Protein AF-B4QIN8-F1 (afdb_monomer_lite)

Sequence (475 aa):
MEDFASIKPHSSVVKLASCLEKIYAKVVESREKQLPEHQIKEIEFLKAQCKHDHMQLSLMSCQTLVRLVDEGVLEANGVQNSLLSMLANAGPMHFAIITESILGMQLLSLKRRTSSLKGQESYQCAYGLKTQQHPLISLLQHSSANMHDVANKIIGICQHHDKGIRDYSIEYLRPVFLYVLCNPQTLHDVKPIWTCLLNLSGKQPEARALMQELLAWSKFNNANTCLCTSILVIEAIDHFLQREDHAQSIDLGIYQACLIKQLANYGIDPRPSLQCLLRVLHATREHTKDHYHVLLVLLAEVLHVLSPFYLADLLRIIVFVVVQERCGHEYILNMCLDGIIQWMSQTAFIPAEGLALAHQIVEKVLDTERSDQGAEVISTKQLKPAHMRNYHPDIAIAFDLATLVESFDASDNQDVFAFACTLCRAIYEFLFNLYKHTIMPASYADVFREAIICSRNKPYFDSKGVWTKYVGLRK

Foldseek 3Di:
DVLCVPDDLPDDLVSLVVVLVVLLVQLQVCVVVVDDPVVRVSLVVLLVQLQDPNLSSVLVSLVSVLVCVLVVSDDLVVSLVSLLVVCQPDDLSSLLSSVVSNLSSVLSVQVVVLVPDDDPDADAAPAALPVNHDVLNVSCPDPSDDVVSSLVSLLCQCVPPDPSSNLNSLNNCLRVCLNQLQDLVNLVSCVSVLVSLLVCVVVHVSSVVSLLVSLLSQDLPAQSSLVSSLVSLLVSLVSCLVVVVLLSNLLSLLVLLLSLQSCLVNVHDSVSSLVSNVVSCVSNVVPCLLVLQLSLQSLLSNLQRHALVCLLSSLVNVCCSCPVVVDDDLVSLVSNLVSLVVVLVVVVSHDPNSNVSSVSSVVSSVCVVPDPDDDDHRANPVPDPRPSLVRDVSSVVSSVVRNLSVVCVVDPDVDVLVSVLVVVVVVLVVLVVVLPDPPDDPVVNVVSLVVSVVCCPPPNNVPPPPVVVSPVSPD

Organism: Drosophila simulans (NCBI:txid7240)

Radius of gyration: 30.43 Å; chains: 1; bounding box: 69×42×96 Å

Secondary structure (DSSP, 8-state):
-GGGGG--TT--HHHHHHHHHHHHHHHHHHHHTT--GGG-HHHHHHHHHTT-SSHHHHHHHHHHHHHHHHTTSS-HHHHHHHHHHHHTT--HHHHHHHHHHHHHHHHHHHHHHHHH--TTPPP----BSSTTB-HHHHHHTSTT--HHHHHHHHHHHHT-SSHHHHHSHHHHHHHHHHHHHS-TTTGGG-HHHHHHHHHHHTT-HHHHHHHHHHHHH---SSHHHHHHHHHHHHHHHHHHHHTT-HHHHHHHHHHHHHHHHHHHHTT---HHHHHHHHHHHHHTTTTSGGGHHHHHHHHHHHHTTS-HHHHHHHHHHHHIIIIIS----HHHHHHHHHHHHHHHT-TTTS-HHHHHHHHHHHHHHHHGGG--SS-----GGG-PPPGGGGT-HHHHHHHHHHHHHHHHHTSS---HHHHHHHHHHHHHHHHHHHHT-TTS-HHHHHHHHHHHHHGGGSGGGGSTTHHHHHGGGG-

pLDDT: mean 79.92, std 14.01, range [37.5, 96.56]

Structure (mmCIF, N/CA/C/O backbone):
data_AF-B4QIN8-F1
#
_entry.id   AF-B4QIN8-F1
#
loop_
_atom_site.group_PDB
_atom_site.id
_atom_site.type_symbol
_atom_site.label_atom_id
_atom_site.label_alt_id
_atom_site.label_comp_id
_atom_site.label_asym_id
_atom_site.label_entity_id
_atom_site.label_seq_id
_atom_site.pdbx_PDB_ins_code
_atom_site.Cartn_x
_atom_site.Cartn_y
_atom_site.Cartn_z
_atom_site.occupancy
_atom_site.B_iso_or_equiv
_atom_site.auth_seq_id
_atom_site.auth_comp_id
_atom_site.auth_asym_id
_atom_site.auth_atom_id
_atom_site.pdbx_PDB_model_num
ATOM 1 N N . MET A 1 1 ? -19.610 3.388 47.289 1.00 59.56 1 MET A N 1
ATOM 2 C CA . MET A 1 1 ? -18.789 4.558 46.915 1.00 59.56 1 MET A CA 1
ATOM 3 C C . MET A 1 1 ? -17.782 4.899 48.010 1.00 59.56 1 MET A C 1
ATOM 5 O O . MET A 1 1 ? -16.645 5.170 47.668 1.00 59.56 1 MET A O 1
ATOM 9 N N . GLU A 1 2 ? -18.133 4.783 49.296 1.00 60.25 2 GLU A N 1
ATOM 10 C CA . GLU A 1 2 ? -17.208 5.004 50.430 1.00 60.25 2 GLU A CA 1
ATOM 11 C C . GLU A 1 2 ? -15.949 4.113 50.415 1.00 60.25 2 GLU A C 1
ATOM 13 O O . GLU A 1 2 ? -14.866 4.589 50.742 1.00 60.25 2 GLU A O 1
ATOM 18 N N . ASP A 1 3 ? -16.041 2.871 49.922 1.00 62.72 3 ASP A N 1
ATOM 19 C CA . ASP A 1 3 ? -14.884 1.966 49.775 1.00 62.72 3 ASP A CA 1
ATOM 20 C C . ASP A 1 3 ? -13.738 2.562 48.921 1.00 62.72 3 ASP A C 1
ATOM 22 O O . ASP A 1 3 ? -12.561 2.270 49.167 1.00 62.72 3 ASP A O 1
ATOM 26 N N . PHE A 1 4 ? -14.058 3.448 47.965 1.00 66.81 4 PHE A N 1
ATOM 27 C CA . PHE A 1 4 ? -13.081 4.099 47.081 1.00 66.81 4 PHE A CA 1
ATOM 28 C C . PHE A 1 4 ? -12.320 5.243 47.766 1.00 66.81 4 PHE A C 1
ATOM 30 O O . PHE A 1 4 ? -11.204 5.550 47.356 1.00 66.81 4 PHE A O 1
ATOM 37 N N . ALA A 1 5 ? -12.841 5.806 48.864 1.00 62.62 5 ALA A N 1
ATOM 38 C CA . ALA A 1 5 ? -12.122 6.803 49.667 1.00 62.62 5 ALA A CA 1
ATOM 39 C C . ALA A 1 5 ? -10.866 6.215 50.346 1.00 62.62 5 ALA A C 1
ATOM 41 O O . ALA A 1 5 ? -9.977 6.945 50.776 1.00 62.62 5 ALA A O 1
ATOM 42 N N . SER A 1 6 ? -10.771 4.882 50.420 1.00 63.69 6 SER A N 1
ATOM 43 C CA . SER A 1 6 ? -9.627 4.157 50.980 1.00 63.69 6 SER A CA 1
ATOM 44 C C . SER A 1 6 ? -8.542 3.794 49.952 1.00 63.69 6 SER A C 1
ATOM 46 O O . SER A 1 6 ? -7.591 3.077 50.294 1.00 63.69 6 SER A O 1
ATOM 48 N N . ILE A 1 7 ? -8.689 4.226 48.693 1.00 70.62 7 ILE A N 1
ATOM 49 C CA . ILE A 1 7 ? -7.741 3.930 47.615 1.00 70.62 7 ILE A CA 1
ATOM 50 C C . ILE A 1 7 ? -6.556 4.888 47.712 1.00 70.62 7 ILE A C 1
ATOM 52 O O . ILE A 1 7 ? -6.660 6.089 47.491 1.00 70.62 7 ILE A O 1
ATOM 56 N N . LYS A 1 8 ? -5.401 4.321 48.048 1.00 73.25 8 LYS A N 1
ATOM 57 C CA . LYS A 1 8 ? -4.093 4.983 48.025 1.00 73.25 8 LYS A CA 1
ATOM 58 C C . LYS A 1 8 ? -3.342 4.648 46.726 1.00 73.25 8 LYS A C 1
ATOM 60 O O . LYS A 1 8 ? -3.666 3.628 46.112 1.00 73.25 8 LYS A O 1
ATOM 65 N N . PRO A 1 9 ? -2.292 5.406 46.353 1.00 65.31 9 PRO A N 1
ATOM 66 C CA . PRO A 1 9 ? -1.466 5.141 45.165 1.00 65.31 9 PRO A CA 1
ATOM 67 C C . PRO A 1 9 ? -0.851 3.730 45.089 1.00 65.31 9 PRO A C 1
ATOM 69 O O . PRO A 1 9 ? -0.500 3.272 44.010 1.00 65.31 9 PRO A O 1
ATOM 72 N N . HIS A 1 10 ? -0.725 3.037 46.226 1.00 72.31 10 HIS A N 1
ATOM 73 C CA . HIS A 1 10 ? -0.186 1.672 46.330 1.00 72.31 10 HIS A CA 1
ATOM 74 C C . HIS A 1 10 ? -1.258 0.619 46.643 1.00 72.31 10 HIS A C 1
ATOM 76 O O . HIS A 1 10 ? -0.962 -0.429 47.217 1.00 72.31 10 HIS A O 1
ATOM 82 N N . SER A 1 11 ? -2.526 0.903 46.344 1.00 81.44 11 SER A N 1
ATOM 83 C CA . SER A 1 11 ? -3.593 -0.077 46.560 1.00 81.44 11 SER A CA 1
ATOM 84 C C . SER A 1 11 ? -3.388 -1.285 45.651 1.00 81.44 11 SER A C 1
ATOM 86 O O . SER A 1 11 ? -3.082 -1.138 44.470 1.00 81.44 11 SER A O 1
ATOM 88 N N . SER A 1 12 ? -3.561 -2.492 46.192 1.00 86.25 12 SER A N 1
ATOM 89 C CA . SER A 1 12 ? -3.401 -3.711 45.400 1.00 86.25 12 SER A CA 1
ATOM 90 C C . SER A 1 12 ? -4.494 -3.832 44.334 1.00 86.25 12 SER A C 1
ATOM 92 O O . SER A 1 12 ? -5.651 -3.475 44.566 1.00 86.25 12 SER A O 1
ATOM 94 N N . VAL A 1 13 ? -4.140 -4.411 43.182 1.00 86.56 13 VAL A N 1
ATOM 95 C CA . VAL A 1 13 ? -5.073 -4.690 42.072 1.00 86.56 13 VAL A CA 1
ATOM 96 C C . VAL A 1 13 ? -6.275 -5.517 42.545 1.00 86.56 13 VAL A C 1
ATOM 98 O O . VAL A 1 13 ? -7.403 -5.251 42.149 1.00 86.56 13 VAL A O 1
ATOM 101 N N . VAL A 1 14 ? -6.064 -6.455 43.474 1.00 87.12 14 VAL A N 1
ATOM 102 C CA . VAL A 1 14 ? -7.129 -7.293 44.053 1.00 87.12 14 VAL A CA 1
ATOM 103 C C . VAL A 1 14 ? -8.146 -6.465 44.847 1.00 87.12 14 VAL A C 1
ATOM 105 O O . VAL A 1 14 ? -9.348 -6.708 44.756 1.00 87.12 14 VAL A O 1
ATOM 108 N N . LYS A 1 15 ? -7.691 -5.457 45.606 1.00 86.06 15 LYS A N 1
ATOM 109 C CA . LYS A 1 15 ? -8.590 -4.560 46.348 1.00 86.06 15 LYS A CA 1
ATOM 110 C C . LYS A 1 15 ? -9.395 -3.671 45.396 1.00 86.06 15 LYS A C 1
ATOM 112 O O . LYS A 1 15 ? -10.572 -3.427 45.639 1.00 86.06 15 LYS A O 1
ATOM 117 N N . LEU A 1 16 ? -8.774 -3.204 44.311 1.00 87.44 16 LEU A N 1
ATOM 118 C CA . LEU A 1 16 ? -9.465 -2.440 43.270 1.00 87.44 16 LEU A CA 1
ATOM 119 C C . LEU A 1 16 ? -10.521 -3.302 42.562 1.00 87.44 16 LEU A C 1
ATOM 121 O O . LEU A 1 16 ? -11.655 -2.854 42.405 1.00 87.44 16 LEU A O 1
ATOM 125 N N . ALA A 1 17 ? -10.180 -4.553 42.227 1.00 88.06 17 ALA A N 1
ATOM 126 C CA . ALA A 1 17 ? -11.092 -5.518 41.613 1.00 88.06 17 ALA A CA 1
ATOM 127 C C . ALA A 1 17 ? -12.337 -5.746 42.471 1.00 88.06 17 ALA A C 1
ATOM 129 O O . ALA A 1 17 ? -13.449 -5.632 41.975 1.00 88.06 17 ALA A O 1
ATOM 130 N N . SER A 1 18 ? -12.167 -6.009 43.771 1.00 87.50 18 SER A N 1
ATOM 131 C CA . SER A 1 18 ? -13.304 -6.279 44.658 1.00 87.50 18 SER A CA 1
ATOM 132 C C . SER A 1 18 ? -14.223 -5.068 44.826 1.00 87.50 18 SER A C 1
ATOM 134 O O . SER A 1 18 ? -15.440 -5.226 44.918 1.00 87.50 18 SER A O 1
ATOM 136 N N . CYS A 1 19 ? -13.670 -3.852 44.826 1.00 87.19 19 CYS A N 1
ATOM 137 C CA . CYS A 1 19 ? -14.466 -2.627 44.861 1.00 87.19 19 CYS A CA 1
ATOM 138 C C . CYS A 1 19 ? -15.255 -2.431 43.560 1.00 87.19 19 CYS A C 1
ATOM 140 O O . CYS A 1 19 ? -16.431 -2.069 43.611 1.00 87.19 19 CYS A O 1
ATOM 142 N N . LEU A 1 20 ? -14.629 -2.688 42.408 1.00 89.12 20 LEU A N 1
ATOM 143 C CA . LEU A 1 20 ? -15.276 -2.597 41.099 1.00 89.12 20 LEU A CA 1
ATOM 144 C C . LEU A 1 20 ? -16.322 -3.698 40.887 1.00 89.12 20 LEU A C 1
ATOM 146 O O . LEU A 1 20 ? -17.377 -3.401 40.343 1.00 89.12 20 LEU A O 1
ATOM 150 N N . GLU A 1 21 ? -16.112 -4.910 41.400 1.00 89.56 21 GLU A N 1
ATOM 151 C CA . GLU A 1 21 ? -17.088 -6.006 41.308 1.00 89.56 21 GLU A CA 1
ATOM 152 C C . GLU A 1 21 ? -18.386 -5.678 42.067 1.00 89.56 21 GLU A C 1
ATOM 154 O O . GLU A 1 21 ? -19.485 -5.981 41.606 1.00 89.56 21 GLU A O 1
ATOM 159 N N . LYS A 1 22 ? -18.299 -4.965 43.201 1.00 89.75 22 LYS A N 1
ATOM 160 C CA . LYS A 1 22 ? -19.497 -4.460 43.900 1.00 89.75 22 LYS A CA 1
ATOM 161 C C . LYS A 1 22 ? -20.264 -3.434 43.064 1.00 89.75 22 LYS A C 1
ATOM 163 O O . LYS A 1 22 ? -21.489 -3.391 43.128 1.00 89.75 22 LYS A O 1
ATOM 168 N N . ILE A 1 23 ? -19.554 -2.572 42.332 1.00 89.69 23 ILE A N 1
ATOM 169 C CA . ILE A 1 23 ? -20.175 -1.596 41.424 1.00 89.69 23 ILE A CA 1
ATOM 170 C C . ILE A 1 23 ? -20.807 -2.330 40.239 1.00 89.69 23 ILE A C 1
ATOM 172 O O . ILE A 1 23 ? -21.960 -2.067 39.917 1.00 89.69 23 ILE A O 1
ATOM 176 N N . TYR A 1 24 ? -20.089 -3.294 39.663 1.00 90.44 24 TYR A N 1
ATOM 177 C CA . TYR A 1 24 ? -20.558 -4.162 38.591 1.00 90.44 24 TYR A CA 1
ATOM 178 C C . TYR A 1 24 ? -21.893 -4.830 38.944 1.00 90.44 24 TYR A C 1
ATOM 180 O O . TYR A 1 24 ? -22.891 -4.613 38.260 1.00 90.44 24 TYR A O 1
ATOM 188 N N . ALA A 1 25 ? -21.942 -5.549 40.071 1.00 90.31 25 ALA A N 1
ATOM 189 C CA . ALA A 1 25 ? -23.141 -6.251 40.526 1.00 90.31 25 ALA A CA 1
ATOM 190 C C . ALA A 1 25 ? -24.345 -5.311 40.712 1.00 90.31 25 ALA A C 1
ATOM 192 O O . ALA A 1 25 ? -25.461 -5.649 40.328 1.00 90.31 25 ALA A O 1
ATOM 193 N N . LYS A 1 26 ? -24.120 -4.099 41.237 1.00 89.88 26 LYS A N 1
ATOM 194 C CA . LYS A 1 26 ? -25.181 -3.092 41.395 1.00 89.88 26 LYS A CA 1
ATOM 195 C C . LYS A 1 26 ? -25.724 -2.571 40.069 1.00 89.88 26 LYS A C 1
ATOM 197 O O . LYS A 1 26 ? -26.922 -2.304 39.972 1.00 89.88 26 LYS A O 1
ATOM 202 N N . VAL A 1 27 ? -24.864 -2.399 39.063 1.00 88.25 27 VAL A N 1
ATOM 203 C CA . VAL A 1 27 ? -25.300 -1.985 37.721 1.00 88.25 27 VAL A CA 1
ATOM 204 C C . VAL A 1 27 ? -26.165 -3.078 37.097 1.00 88.25 27 VAL A C 1
ATOM 206 O O . VAL A 1 27 ? -27.243 -2.767 36.595 1.00 88.25 27 VAL A O 1
ATOM 209 N N . VAL A 1 28 ? -25.738 -4.342 37.191 1.00 88.81 28 VAL A N 1
ATOM 210 C CA . VAL A 1 28 ? -26.511 -5.497 36.706 1.00 88.81 28 VAL A CA 1
ATOM 211 C C . VAL A 1 28 ? -27.877 -5.565 37.392 1.00 88.81 28 VAL A C 1
ATOM 213 O O . VAL A 1 28 ? -28.897 -5.524 36.710 1.00 88.81 28 VAL A O 1
ATOM 216 N N . GLU A 1 29 ? -27.918 -5.535 38.728 1.00 89.69 29 GLU A N 1
ATOM 217 C CA . GLU A 1 29 ? -29.167 -5.577 39.506 1.00 89.69 29 GLU A CA 1
ATOM 218 C C . GLU A 1 29 ? -30.117 -4.418 39.144 1.00 89.69 29 GLU A C 1
ATOM 220 O O . GLU A 1 29 ? -31.335 -4.580 39.050 1.00 89.69 29 GLU A O 1
ATOM 225 N N . SER A 1 30 ? -29.570 -3.222 38.913 1.00 87.25 30 SER A N 1
ATOM 226 C CA . SER A 1 30 ? -30.364 -2.050 38.527 1.00 87.25 30 SER A CA 1
ATOM 227 C C . SER A 1 30 ? -30.959 -2.188 37.123 1.00 87.25 30 SER A C 1
ATOM 229 O O . SER A 1 30 ? -32.083 -1.744 36.879 1.00 87.25 30 SER A O 1
ATOM 231 N N . ARG A 1 31 ? -30.232 -2.823 36.197 1.00 85.75 31 ARG A N 1
ATOM 232 C CA . ARG A 1 31 ? -30.699 -3.073 34.826 1.00 85.75 31 ARG A CA 1
ATOM 233 C C . ARG A 1 31 ? -31.695 -4.225 34.749 1.00 85.75 31 ARG A C 1
ATOM 235 O O . ARG A 1 31 ? -32.651 -4.116 33.987 1.00 85.75 31 ARG A O 1
ATOM 242 N N . GLU A 1 32 ? -31.560 -5.250 35.588 1.00 86.19 32 GLU A N 1
ATOM 243 C CA . GLU A 1 32 ? -32.591 -6.285 35.767 1.00 86.19 32 GLU A CA 1
ATOM 244 C C . GLU A 1 32 ? -33.919 -5.684 36.251 1.00 86.19 32 GLU A C 1
ATOM 246 O O . GLU A 1 32 ? -34.991 -6.083 35.797 1.00 86.19 32 GLU A O 1
ATOM 251 N N . LYS A 1 33 ? -33.857 -4.642 37.091 1.00 87.12 33 LYS A N 1
ATOM 252 C CA . LYS A 1 33 ? -35.021 -3.837 37.508 1.00 87.12 33 LYS A CA 1
ATOM 253 C C . LYS A 1 33 ? -35.534 -2.871 36.424 1.00 87.12 33 LYS A C 1
ATOM 255 O O . LYS A 1 33 ? -36.386 -2.037 36.716 1.00 87.12 33 LYS A O 1
ATOM 260 N N . GLN A 1 34 ? -35.026 -2.966 35.191 1.00 82.94 34 GLN A N 1
ATOM 261 C CA . GLN A 1 34 ? -35.374 -2.129 34.034 1.00 82.94 34 GLN A CA 1
ATOM 262 C C . GLN A 1 34 ? -35.190 -0.620 34.259 1.00 82.94 34 GLN A C 1
ATOM 264 O O . GLN A 1 34 ? -35.842 0.199 33.607 1.00 82.94 34 GLN A O 1
ATOM 269 N N . LEU A 1 35 ? -34.277 -0.223 35.152 1.00 84.00 35 LEU A N 1
ATOM 270 C CA . LEU A 1 35 ? -33.973 1.192 35.334 1.00 84.00 35 LEU A CA 1
ATOM 271 C C . LEU A 1 35 ? -33.285 1.757 34.074 1.00 84.00 35 LEU A C 1
ATOM 273 O O . LEU A 1 35 ? -32.373 1.124 33.515 1.00 84.00 35 LEU A O 1
ATOM 277 N N . PRO A 1 36 ? -33.688 2.955 33.613 1.00 80.12 36 PRO A N 1
ATOM 278 C CA . PRO A 1 36 ? -32.994 3.647 32.536 1.00 80.12 36 PRO A CA 1
ATOM 279 C C . PRO A 1 36 ? -31.531 3.922 32.904 1.00 80.12 36 PRO A C 1
ATOM 281 O O . PRO A 1 36 ? -31.245 4.316 34.034 1.00 80.12 36 PRO A O 1
ATOM 284 N N . GLU A 1 37 ? -30.608 3.790 31.944 1.00 79.50 37 GLU A N 1
ATOM 285 C CA . GLU A 1 37 ? -29.161 3.941 32.193 1.00 79.50 37 GLU A CA 1
ATOM 286 C C . GLU A 1 37 ? -28.801 5.278 32.867 1.00 79.50 37 GLU A C 1
ATOM 288 O O . GLU A 1 37 ? -27.970 5.313 33.770 1.00 79.50 37 GLU A O 1
ATOM 293 N N . HIS A 1 38 ? -29.481 6.369 32.497 1.00 78.81 38 HIS A N 1
ATOM 294 C CA . HIS A 1 38 ? -29.248 7.707 33.052 1.00 78.81 38 HIS A CA 1
ATOM 295 C C . HIS A 1 38 ? -29.603 7.846 34.545 1.00 78.81 38 HIS A C 1
ATOM 297 O O . HIS A 1 38 ? -29.233 8.838 35.168 1.00 78.81 38 HIS A O 1
ATOM 303 N N . GLN A 1 39 ? -30.329 6.886 35.128 1.00 80.75 39 GLN A N 1
ATOM 304 C CA . GLN A 1 39 ? -30.723 6.901 36.543 1.00 80.75 39 GLN A CA 1
ATOM 305 C C . GLN A 1 39 ? -29.772 6.090 37.431 1.00 80.75 39 GLN A C 1
ATOM 307 O O . GLN A 1 39 ? -29.835 6.192 38.659 1.00 80.75 39 GLN A O 1
ATOM 312 N N . ILE A 1 40 ? -28.872 5.307 36.832 1.00 86.44 40 ILE A N 1
ATOM 313 C CA . ILE A 1 40 ? -27.951 4.432 37.556 1.00 86.44 40 ILE A CA 1
ATOM 314 C C . ILE A 1 40 ? -26.681 5.223 37.886 1.00 86.44 40 ILE A C 1
ATOM 316 O O . ILE A 1 40 ? -25.786 5.397 37.057 1.00 86.44 40 ILE A O 1
ATOM 320 N N . LYS A 1 41 ? -26.593 5.705 39.129 1.00 87.06 41 LYS A N 1
ATOM 321 C CA . LYS A 1 41 ? -25.476 6.538 39.618 1.00 87.06 41 LYS A CA 1
ATOM 322 C C . LYS A 1 41 ? -24.127 5.824 39.531 1.00 87.06 41 LYS A C 1
ATOM 324 O O . LYS A 1 41 ? -23.096 6.465 39.353 1.00 87.06 41 LYS A O 1
ATOM 329 N N . GLU A 1 42 ? -24.133 4.502 39.637 1.00 89.69 42 GLU A N 1
ATOM 330 C CA . GLU A 1 42 ? -22.964 3.640 39.521 1.00 89.69 42 GLU A CA 1
ATOM 331 C C . GLU A 1 42 ? -22.306 3.718 38.135 1.00 89.69 42 GLU A C 1
ATOM 333 O O . GLU A 1 42 ? -21.080 3.649 38.055 1.00 89.69 42 GLU A O 1
ATOM 338 N N . ILE A 1 43 ? -23.081 3.923 37.060 1.00 86.25 43 ILE A N 1
ATOM 339 C CA . ILE A 1 43 ? -22.542 4.076 35.699 1.00 86.25 43 ILE A CA 1
ATOM 340 C C . ILE A 1 43 ? -21.768 5.392 35.587 1.00 86.25 43 ILE A C 1
ATOM 342 O O . ILE A 1 43 ? -20.635 5.404 35.110 1.00 86.25 43 ILE A O 1
ATOM 346 N N . GLU A 1 44 ? -22.350 6.496 36.061 1.00 87.06 44 GLU A N 1
ATOM 347 C CA . GLU A 1 44 ? -21.682 7.804 36.072 1.00 87.06 44 GLU A CA 1
ATOM 348 C C . GLU A 1 44 ? -20.447 7.800 36.979 1.00 87.06 44 GLU A C 1
ATOM 350 O O . GLU A 1 44 ? -19.397 8.333 36.615 1.00 87.06 44 GLU A O 1
ATOM 355 N N . PHE A 1 45 ? -20.526 7.113 38.122 1.00 89.12 45 PHE A N 1
ATOM 356 C CA . PHE A 1 45 ? -19.367 6.894 38.981 1.00 89.12 45 PHE A CA 1
ATOM 357 C C . PHE A 1 45 ? -18.251 6.143 38.241 1.00 89.12 45 PHE A C 1
ATOM 359 O O . PHE A 1 45 ? -17.101 6.580 38.268 1.00 89.12 45 PHE A O 1
ATOM 366 N N . LEU A 1 46 ? -18.575 5.049 37.545 1.00 89.31 46 LEU A N 1
ATOM 367 C CA . LEU A 1 46 ? -17.600 4.248 36.804 1.00 89.31 46 LEU A CA 1
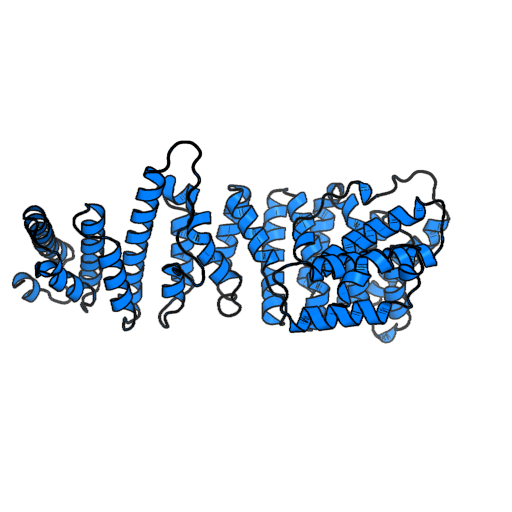ATOM 368 C C . LEU A 1 46 ? -16.959 5.044 35.655 1.00 89.31 46 LEU A C 1
ATOM 370 O O . LEU A 1 46 ? -15.740 4.992 35.480 1.00 89.31 46 LEU A O 1
ATOM 374 N N . LYS A 1 47 ? -17.747 5.848 34.926 1.00 89.12 47 LYS A N 1
ATOM 375 C CA . LYS A 1 47 ? -17.237 6.788 33.912 1.00 89.12 47 LYS A CA 1
ATOM 376 C C . LYS A 1 47 ? -16.257 7.794 34.515 1.00 89.12 47 LYS A C 1
ATOM 378 O O . LYS A 1 47 ? -15.198 8.022 33.940 1.00 89.12 47 LYS A O 1
ATOM 383 N N . ALA A 1 48 ? -16.552 8.347 35.693 1.00 88.44 48 ALA A N 1
ATOM 384 C CA . ALA A 1 48 ? -15.631 9.253 36.379 1.00 88.44 48 ALA A CA 1
ATOM 385 C C . ALA A 1 48 ? -14.308 8.557 36.756 1.00 88.44 48 ALA A C 1
ATOM 387 O O . ALA A 1 48 ? -13.234 9.133 36.576 1.00 88.44 48 ALA A O 1
ATOM 388 N N . GLN A 1 49 ? -14.360 7.293 37.197 1.00 89.38 49 GLN A N 1
ATOM 389 C CA . GLN A 1 49 ? -13.155 6.524 37.540 1.00 89.38 49 GLN A CA 1
ATOM 390 C C . GLN A 1 49 ? -12.271 6.185 36.330 1.00 89.38 49 GLN A C 1
ATOM 392 O O . GLN A 1 49 ? -11.074 5.953 36.496 1.00 89.38 49 GLN A O 1
ATOM 397 N N . CYS A 1 50 ? -12.800 6.231 35.103 1.00 87.88 50 CYS A N 1
ATOM 398 C CA . CYS A 1 50 ? -12.006 6.027 33.887 1.00 87.88 50 CYS A CA 1
ATOM 399 C C . CYS A 1 50 ? -10.900 7.084 33.712 1.00 87.88 50 CYS A C 1
ATOM 401 O O . CYS A 1 50 ? -9.899 6.812 33.053 1.00 87.88 50 CYS A O 1
ATOM 403 N N . LYS A 1 51 ? -11.033 8.263 34.335 1.00 87.25 51 LYS A N 1
ATOM 404 C CA . LYS A 1 51 ? -10.022 9.338 34.331 1.00 87.25 51 LYS A CA 1
ATOM 405 C C . LYS A 1 51 ? -9.246 9.460 35.643 1.00 87.25 51 LYS A C 1
ATOM 407 O O . LYS A 1 51 ? -8.584 10.464 35.869 1.00 87.25 51 LYS A O 1
ATOM 412 N N . HIS A 1 52 ? -9.331 8.464 36.519 1.00 88.88 52 HIS A N 1
ATOM 413 C CA . HIS A 1 52 ? -8.651 8.513 37.807 1.00 88.88 52 HIS A CA 1
ATOM 414 C C . HIS A 1 52 ? -7.117 8.501 37.639 1.00 88.88 52 HIS A C 1
ATOM 416 O O . HIS A 1 52 ? -6.593 7.833 36.745 1.00 88.88 52 HIS A O 1
ATOM 422 N N . ASP A 1 53 ? -6.389 9.198 38.517 1.00 85.00 53 ASP A N 1
ATOM 423 C CA . ASP A 1 53 ? -4.917 9.301 38.458 1.00 85.00 53 ASP A CA 1
ATOM 424 C C . ASP A 1 53 ? -4.226 7.947 38.681 1.00 85.00 53 ASP A C 1
ATOM 426 O O . ASP A 1 53 ? -3.177 7.640 38.117 1.00 85.00 53 ASP A O 1
ATOM 430 N N . HIS A 1 54 ? -4.842 7.092 39.498 1.00 86.88 54 HIS A N 1
ATOM 431 C CA . HIS A 1 54 ? -4.387 5.719 39.704 1.00 86.88 54 HIS A CA 1
ATOM 432 C C . HIS A 1 54 ? -4.602 4.864 38.444 1.00 86.88 54 HIS A C 1
ATOM 434 O O . HIS A 1 54 ? -5.710 4.398 38.175 1.00 86.88 54 HIS A O 1
ATOM 440 N N . MET A 1 55 ? -3.510 4.553 37.742 1.00 86.31 55 MET A N 1
ATOM 441 C CA . MET A 1 55 ? -3.510 3.844 36.455 1.00 86.31 55 MET A CA 1
ATOM 442 C C . MET A 1 55 ? -4.339 2.561 36.427 1.00 86.31 55 MET A C 1
ATOM 444 O O . MET A 1 55 ? -5.206 2.409 35.573 1.00 86.31 55 MET A O 1
ATOM 448 N N . GLN A 1 56 ? -4.122 1.656 37.384 1.00 88.56 56 GLN A N 1
ATOM 449 C CA . GLN A 1 56 ? -4.863 0.390 37.410 1.00 88.56 56 GLN A CA 1
ATOM 450 C C . GLN A 1 56 ? -6.363 0.587 37.643 1.00 88.56 56 GLN A C 1
ATOM 452 O O . GLN A 1 56 ? -7.167 -0.143 37.079 1.00 88.56 56 GLN A O 1
ATOM 457 N N . LEU A 1 57 ? -6.760 1.596 38.425 1.00 90.06 57 LEU A N 1
ATOM 458 C CA . LEU A 1 57 ? -8.173 1.869 38.653 1.00 90.06 57 LEU A CA 1
ATOM 459 C C . LEU A 1 57 ? -8.830 2.412 37.382 1.00 90.06 57 LEU A C 1
ATOM 461 O O . LEU A 1 57 ? -9.911 1.953 37.026 1.00 90.06 57 LEU A O 1
ATOM 465 N N . SER A 1 58 ? -8.164 3.330 36.677 1.00 90.00 58 SER A N 1
ATOM 466 C CA . SER A 1 58 ? -8.628 3.826 35.377 1.00 90.00 58 SER A CA 1
ATOM 467 C C . SER A 1 58 ? -8.785 2.681 34.369 1.00 90.00 58 SER A C 1
ATOM 469 O O . SER A 1 58 ? -9.860 2.527 33.784 1.00 90.00 58 SER A O 1
ATOM 471 N N . LEU A 1 59 ? -7.769 1.817 34.244 1.00 90.88 59 LEU A N 1
ATOM 472 C CA . LEU A 1 59 ? -7.790 0.661 33.346 1.00 90.88 59 LEU A CA 1
ATOM 473 C C . LEU A 1 59 ? -8.929 -0.304 33.667 1.00 90.88 59 LEU A C 1
ATOM 475 O O . LEU A 1 59 ? -9.741 -0.616 32.799 1.00 90.88 59 LEU A O 1
ATOM 479 N N . MET A 1 60 ? -9.019 -0.747 34.918 1.00 91.00 60 MET A N 1
ATOM 480 C CA . MET A 1 60 ? -10.032 -1.712 35.331 1.00 91.00 60 MET A CA 1
ATOM 481 C C . MET A 1 60 ? -11.444 -1.125 35.270 1.00 91.00 60 MET A C 1
ATOM 483 O O . MET A 1 60 ? -12.389 -1.850 34.972 1.00 91.00 60 MET A O 1
ATOM 487 N N . SER A 1 61 ? -11.608 0.183 35.492 1.00 92.81 61 SER A N 1
ATOM 488 C CA . SER A 1 61 ? -12.905 0.853 35.327 1.00 92.81 61 SER A CA 1
ATOM 489 C C . SER A 1 61 ? -13.352 0.832 33.869 1.00 92.81 61 SER A C 1
ATOM 491 O O . SER A 1 61 ? -14.498 0.482 33.583 1.00 92.81 61 SER A O 1
ATOM 493 N N . CYS A 1 62 ? -12.437 1.113 32.935 1.00 91.94 62 CYS A N 1
ATOM 494 C CA . CYS A 1 62 ? -12.745 1.017 31.514 1.00 91.94 62 CYS A CA 1
ATOM 495 C C . CYS A 1 62 ? -13.037 -0.435 31.095 1.00 91.94 62 CYS A C 1
ATOM 497 O O . CYS A 1 62 ? -14.029 -0.682 30.417 1.00 91.94 62 CYS A O 1
ATOM 499 N N . GLN A 1 63 ? -12.252 -1.412 31.563 1.00 91.38 63 GLN A N 1
ATOM 500 C CA . GLN A 1 63 ? -12.515 -2.838 31.321 1.00 91.38 63 GLN A CA 1
ATOM 501 C C . GLN A 1 63 ? -13.870 -3.286 31.886 1.00 91.38 63 GLN A C 1
ATOM 503 O O . GLN A 1 63 ? -14.569 -4.074 31.254 1.00 91.38 63 GLN A O 1
ATOM 508 N N . THR A 1 64 ? -14.278 -2.749 33.039 1.00 92.19 64 THR A N 1
ATOM 509 C CA . THR A 1 64 ? -15.592 -3.024 33.640 1.00 92.19 64 THR A CA 1
ATOM 510 C C . THR A 1 64 ? -16.723 -2.497 32.753 1.00 92.19 64 THR A C 1
ATOM 512 O O . THR A 1 64 ? -17.709 -3.201 32.553 1.00 92.19 64 THR A O 1
ATOM 515 N N . LEU A 1 65 ? -16.575 -1.306 32.153 1.00 92.19 65 LEU A N 1
ATOM 516 C CA . LEU A 1 65 ? -17.536 -0.799 31.162 1.00 92.19 65 LEU A CA 1
ATOM 517 C C . LEU A 1 65 ? -17.621 -1.711 29.933 1.00 92.19 65 LEU A C 1
ATOM 519 O O . LEU A 1 65 ? -18.722 -2.022 29.485 1.00 92.19 65 LEU A O 1
ATOM 523 N N . VAL A 1 66 ? -16.479 -2.169 29.410 1.00 91.06 66 VAL A N 1
ATOM 524 C CA . VAL A 1 66 ? -16.447 -3.096 28.266 1.00 91.06 66 VAL A CA 1
ATOM 525 C C . VAL A 1 66 ? -17.134 -4.420 28.611 1.00 91.06 66 VAL A C 1
ATOM 527 O O . VAL A 1 66 ? -17.933 -4.908 27.817 1.00 91.06 66 VAL A O 1
ATOM 530 N N . ARG A 1 67 ? -16.897 -4.966 29.810 1.00 91.56 67 ARG A N 1
ATOM 531 C CA . ARG A 1 67 ? -17.555 -6.190 30.294 1.00 91.56 67 ARG A CA 1
ATOM 532 C C 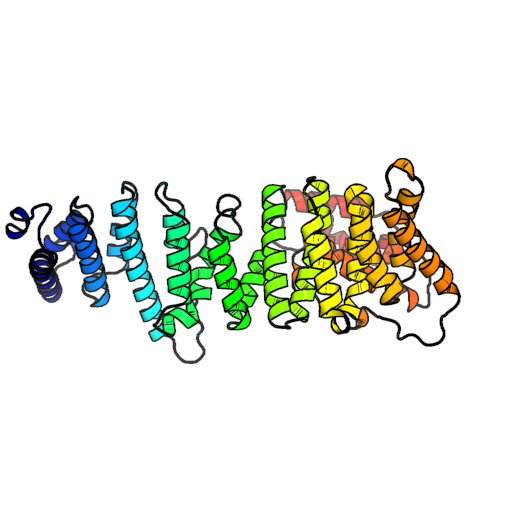. ARG A 1 67 ? -19.073 -6.031 30.400 1.00 91.56 67 ARG A C 1
ATOM 534 O O . ARG A 1 67 ? -19.803 -6.903 29.947 1.00 91.56 67 ARG A O 1
ATOM 541 N N . LEU A 1 68 ? -19.555 -4.904 30.928 1.00 90.94 68 LEU A N 1
ATOM 542 C CA . LEU A 1 68 ? -20.992 -4.606 30.994 1.00 90.94 68 LEU A CA 1
ATOM 543 C C . LEU A 1 68 ? -21.638 -4.548 29.597 1.00 90.94 68 LEU A C 1
ATOM 545 O O . LEU A 1 68 ? -22.785 -4.957 29.426 1.00 90.94 68 LEU A O 1
ATOM 549 N N . VAL A 1 69 ? -20.912 -4.063 28.586 1.00 90.62 69 VAL A N 1
ATOM 550 C CA . VAL A 1 69 ? -21.370 -4.105 27.187 1.00 90.62 69 VAL A CA 1
ATOM 551 C C . VAL A 1 69 ? -21.349 -5.535 26.643 1.00 90.62 69 VAL A C 1
ATOM 553 O O . VAL A 1 69 ? -22.275 -5.921 25.923 1.00 90.62 69 VAL A O 1
ATOM 556 N N . ASP A 1 70 ? -20.326 -6.330 26.975 1.00 88.75 70 ASP A N 1
ATOM 557 C CA . ASP A 1 70 ? -20.196 -7.722 26.527 1.00 88.75 70 ASP A CA 1
ATOM 558 C C . ASP A 1 70 ? -21.338 -8.615 27.040 1.00 88.75 70 ASP A C 1
ATOM 560 O O . ASP A 1 70 ? -21.935 -9.373 26.278 1.00 88.75 70 ASP A O 1
ATOM 564 N N . GLU A 1 71 ? -21.733 -8.431 28.299 1.00 88.12 71 GLU A N 1
ATOM 565 C CA . GLU A 1 71 ? -22.868 -9.135 28.909 1.00 88.12 71 GLU A CA 1
ATOM 566 C C . GLU A 1 71 ? -24.237 -8.546 28.492 1.00 88.12 71 GLU A C 1
ATOM 568 O O . GLU A 1 71 ? -25.284 -9.052 28.885 1.00 88.12 71 GLU A O 1
ATOM 573 N N . GLY A 1 72 ? -24.256 -7.494 27.659 1.00 84.19 72 GLY A N 1
ATOM 574 C CA . GLY A 1 72 ? -25.483 -6.888 27.121 1.00 84.19 72 GLY A CA 1
ATOM 575 C C . GLY A 1 72 ? -26.240 -5.994 28.108 1.00 84.19 72 GLY A C 1
ATOM 576 O O . GLY A 1 72 ? -27.377 -5.609 27.847 1.00 84.19 72 GLY A O 1
ATOM 577 N N . VAL A 1 73 ? -25.610 -5.643 29.230 1.00 87.25 73 VAL A N 1
ATOM 578 C CA . VAL A 1 73 ? -26.186 -4.813 30.297 1.00 87.25 73 VAL A CA 1
ATOM 579 C C . VAL A 1 73 ? -26.277 -3.345 29.861 1.00 87.25 73 VAL A C 1
ATOM 581 O O . VAL A 1 73 ? -27.263 -2.666 30.174 1.00 87.25 73 VAL A O 1
ATOM 584 N N . LEU A 1 74 ? -25.264 -2.876 29.121 1.00 87.75 74 LEU A N 1
ATOM 585 C CA . LEU A 1 74 ? -25.162 -1.519 28.570 1.00 87.75 74 LEU A CA 1
ATOM 586 C C . LEU A 1 74 ? -25.130 -1.510 27.040 1.00 87.75 74 LEU A C 1
ATOM 588 O O . LEU A 1 74 ? -24.588 -2.419 26.405 1.00 87.75 74 LEU A O 1
ATOM 592 N N . GLU A 1 75 ? -25.634 -0.430 26.443 1.00 86.12 75 GLU A N 1
ATOM 593 C CA . GLU A 1 75 ? -25.553 -0.224 24.997 1.00 86.12 75 GLU A CA 1
ATOM 594 C C . GLU A 1 75 ? -24.144 0.181 24.523 1.00 86.12 75 GLU A C 1
ATOM 596 O O . GLU A 1 75 ? -23.558 1.170 24.971 1.00 86.12 75 GLU A O 1
ATOM 601 N N . ALA A 1 76 ? -23.621 -0.540 23.522 1.00 86.00 76 ALA A N 1
ATOM 602 C CA . ALA A 1 76 ? -22.273 -0.324 22.984 1.00 86.00 76 ALA A CA 1
ATOM 603 C C . ALA A 1 76 ? -22.048 1.103 22.448 1.00 86.00 76 ALA A C 1
ATOM 605 O O . ALA A 1 76 ? -21.012 1.709 22.719 1.00 86.00 76 ALA A O 1
ATOM 606 N N . ASN A 1 77 ? -23.027 1.666 21.728 1.00 85.00 77 ASN A N 1
ATOM 607 C CA . ASN A 1 77 ? -22.920 3.011 21.150 1.00 85.00 77 ASN A CA 1
ATOM 608 C C . ASN A 1 77 ? -22.833 4.097 22.235 1.00 85.00 77 ASN A C 1
ATOM 610 O O . ASN A 1 77 ? -22.050 5.040 22.105 1.00 85.00 77 ASN A O 1
ATOM 614 N N . GLY A 1 78 ? -23.606 3.959 23.319 1.00 85.88 78 GLY A N 1
ATOM 615 C CA . GLY A 1 78 ? -23.599 4.902 24.437 1.00 85.88 78 GLY A CA 1
ATOM 616 C C . GLY A 1 78 ? -22.249 4.928 25.152 1.00 85.88 78 GLY A C 1
ATOM 617 O O . GLY A 1 78 ? -21.673 5.998 25.370 1.00 85.88 78 GLY A O 1
ATOM 618 N N . VAL A 1 79 ? -21.694 3.747 25.444 1.00 88.00 79 VAL A N 1
ATOM 619 C CA . VAL A 1 79 ? -20.373 3.625 26.078 1.00 88.00 79 VAL A CA 1
ATOM 620 C C . VAL A 1 79 ? -19.265 4.109 25.140 1.00 88.00 79 VAL A C 1
ATOM 622 O O . VAL A 1 79 ? -18.411 4.882 25.569 1.00 88.00 79 VAL A O 1
ATOM 625 N N . GLN A 1 80 ? -19.302 3.757 23.851 1.00 86.44 80 GLN A N 1
ATOM 626 C CA . GLN A 1 80 ? -18.324 4.221 22.861 1.00 86.44 80 GLN A CA 1
ATOM 627 C C . GLN A 1 80 ? -18.287 5.746 22.742 1.00 86.44 80 GLN A C 1
ATOM 629 O O . GLN A 1 80 ? -17.204 6.329 22.791 1.00 86.44 80 GLN A O 1
ATOM 634 N N . ASN A 1 81 ? -19.444 6.403 22.653 1.00 86.31 81 ASN A N 1
ATOM 635 C CA . ASN A 1 81 ? -19.515 7.864 22.606 1.00 86.31 81 ASN A CA 1
ATOM 636 C C . ASN A 1 81 ? -18.986 8.502 23.898 1.00 86.31 81 ASN A C 1
ATOM 638 O O . ASN A 1 81 ? -18.306 9.528 23.847 1.00 86.31 81 ASN A O 1
ATOM 642 N N . SER A 1 82 ? -19.238 7.875 25.052 1.00 88.25 82 SER A N 1
ATOM 643 C CA . SER A 1 82 ? -18.680 8.318 26.332 1.00 88.25 82 SER A CA 1
ATOM 644 C C . SER A 1 82 ? -17.158 8.164 26.388 1.00 88.25 82 SER A C 1
ATOM 646 O O . SER A 1 82 ? -16.482 9.047 26.901 1.00 88.25 82 SER A O 1
ATOM 648 N N . LEU A 1 83 ? -16.590 7.069 25.875 1.00 88.12 83 LEU A N 1
ATOM 649 C CA . LEU A 1 83 ? -15.136 6.891 25.830 1.00 88.12 83 LEU A CA 1
ATOM 650 C C . LEU A 1 83 ? -14.479 7.878 24.850 1.00 88.12 83 LEU A C 1
ATOM 652 O O . LEU A 1 83 ? -13.459 8.483 25.177 1.00 88.12 83 LEU A O 1
ATOM 656 N N . LEU A 1 84 ? -15.086 8.095 23.679 1.00 86.25 84 LEU A N 1
ATOM 657 C CA . LEU A 1 84 ? -14.607 9.062 22.687 1.00 86.25 84 LEU A CA 1
ATOM 658 C C . LEU A 1 84 ? -14.617 10.498 23.223 1.00 86.25 84 LEU A C 1
ATOM 660 O O . LEU A 1 84 ? -13.644 11.224 23.034 1.00 86.25 84 LEU A O 1
ATOM 664 N N . SER A 1 85 ? -15.662 10.908 23.947 1.00 86.69 85 SER A N 1
ATOM 665 C CA . SER A 1 85 ? -15.695 12.239 24.569 1.00 86.69 85 SER A CA 1
ATOM 666 C C . SER A 1 85 ? -14.643 12.393 25.672 1.00 86.69 85 SER A C 1
ATOM 668 O O . SER A 1 85 ? -14.103 13.481 25.882 1.00 86.69 85 SER A O 1
ATOM 670 N N . MET A 1 86 ? -14.292 11.299 26.355 1.00 86.69 86 MET A N 1
ATOM 671 C CA . MET A 1 86 ? -13.244 11.310 27.369 1.00 86.69 86 MET A CA 1
ATOM 672 C C . MET A 1 86 ? -11.837 11.489 26.791 1.00 86.69 86 MET A C 1
ATOM 674 O O . MET A 1 86 ? -11.001 12.064 27.493 1.00 86.69 86 MET A O 1
ATOM 678 N N . LEU A 1 87 ? -11.602 11.069 25.544 1.00 83.94 87 LEU A N 1
ATOM 679 C CA . LEU A 1 87 ? -10.305 11.162 24.869 1.00 83.94 87 LEU A CA 1
ATOM 680 C C . LEU A 1 87 ? -9.868 12.585 24.543 1.00 83.94 87 LEU A C 1
ATOM 682 O O . LEU A 1 87 ? -8.680 12.853 24.637 1.00 83.94 87 LEU A O 1
ATOM 686 N N . ALA A 1 88 ? -10.795 13.491 24.213 1.00 77.69 88 ALA A N 1
ATOM 687 C CA . ALA A 1 88 ? -10.469 14.828 23.697 1.00 77.69 88 ALA A CA 1
ATOM 688 C C . ALA A 1 88 ? -9.510 15.648 24.587 1.00 77.69 88 ALA A C 1
ATOM 690 O O . ALA A 1 88 ? -8.787 16.498 24.082 1.00 77.69 88 ALA A O 1
ATOM 691 N N . ASN A 1 89 ? -9.496 15.378 25.899 1.00 76.75 89 ASN A N 1
ATOM 692 C CA . ASN A 1 89 ? -8.634 16.044 26.882 1.00 76.75 89 ASN A CA 1
ATOM 693 C C . ASN A 1 89 ? -7.755 15.047 27.665 1.00 76.75 89 ASN A C 1
ATOM 695 O O . ASN A 1 89 ? -7.323 15.346 28.778 1.00 76.75 89 ASN A O 1
ATOM 699 N N . ALA A 1 90 ? -7.567 13.828 27.157 1.00 81.75 90 ALA A N 1
ATOM 700 C CA . ALA A 1 90 ? -6.812 12.794 27.854 1.00 81.75 90 ALA A CA 1
ATOM 701 C C . ALA A 1 90 ? -5.300 13.004 27.675 1.00 81.75 90 ALA A C 1
ATOM 703 O O . ALA A 1 90 ? -4.817 13.186 26.559 1.00 81.75 90 ALA A O 1
ATOM 704 N N . GLY A 1 91 ? -4.544 12.925 28.775 1.00 82.81 91 GLY A N 1
ATOM 705 C CA . GLY A 1 91 ? -3.085 12.815 28.708 1.00 82.81 91 GLY A CA 1
ATOM 706 C C . GLY A 1 91 ? -2.640 11.455 28.140 1.00 82.81 91 GLY A C 1
ATOM 707 O O . GLY A 1 91 ? -3.463 10.544 28.025 1.00 82.81 91 GLY A O 1
ATOM 708 N N . PRO A 1 92 ? -1.340 11.261 27.843 1.00 83.44 92 PRO A N 1
ATOM 709 C CA . PRO A 1 92 ? -0.838 10.061 27.160 1.00 83.44 92 PRO A CA 1
ATOM 710 C C . PRO A 1 92 ? -1.212 8.736 27.842 1.00 83.44 92 PRO A C 1
ATOM 712 O O . PRO A 1 92 ? -1.542 7.758 27.174 1.00 83.44 92 PRO A O 1
ATOM 715 N N . MET A 1 93 ? -1.215 8.708 29.180 1.00 85.06 93 MET A N 1
ATOM 716 C CA . MET A 1 93 ? -1.576 7.514 29.948 1.00 85.06 93 MET A CA 1
ATOM 717 C C . MET A 1 93 ? -3.055 7.140 29.772 1.00 85.06 93 MET A C 1
ATOM 719 O O . MET A 1 93 ? -3.373 6.011 29.400 1.00 85.06 93 MET A O 1
ATOM 723 N N . HIS A 1 94 ? -3.969 8.082 30.025 1.00 87.00 94 HIS A N 1
ATOM 724 C CA . HIS A 1 94 ? -5.406 7.839 29.872 1.00 87.00 94 HIS A CA 1
ATOM 725 C C . HIS A 1 94 ? -5.781 7.605 28.410 1.00 87.00 94 HIS A C 1
ATOM 727 O O . HIS A 1 94 ? -6.672 6.806 28.137 1.00 87.00 94 HIS A O 1
ATOM 733 N N . PHE A 1 95 ? -5.069 8.235 27.471 1.00 87.56 95 PHE A N 1
ATOM 734 C CA . PHE A 1 95 ? -5.233 7.995 26.042 1.00 87.56 95 PHE A CA 1
ATOM 735 C C . PHE A 1 95 ? -5.021 6.517 25.694 1.00 87.56 95 PHE A C 1
ATOM 737 O O . PHE A 1 95 ? -5.894 5.918 25.064 1.00 87.56 95 PHE A O 1
ATOM 744 N N . ALA A 1 96 ? -3.927 5.900 26.154 1.00 86.19 96 ALA A N 1
ATOM 745 C CA . ALA A 1 96 ? -3.648 4.484 25.899 1.00 86.19 96 ALA A CA 1
ATOM 746 C C . ALA A 1 96 ? -4.734 3.558 26.483 1.00 86.19 96 ALA A C 1
ATOM 748 O O . ALA A 1 96 ? -5.223 2.657 25.798 1.00 86.19 96 ALA A O 1
ATOM 749 N N . ILE A 1 97 ? -5.166 3.819 27.723 1.00 89.31 97 ILE A N 1
ATOM 750 C CA . ILE A 1 97 ? -6.191 3.027 28.424 1.00 89.31 97 ILE A CA 1
ATOM 751 C C . ILE A 1 97 ? -7.553 3.111 27.720 1.00 89.31 97 ILE A C 1
ATOM 753 O O . ILE A 1 97 ? -8.205 2.092 27.466 1.00 89.31 97 ILE A O 1
ATOM 757 N N . ILE A 1 98 ? -7.995 4.329 27.400 1.00 89.38 98 ILE A N 1
ATOM 758 C CA . ILE A 1 98 ? -9.295 4.547 26.761 1.00 89.38 98 ILE A CA 1
ATOM 759 C C . ILE A 1 98 ? -9.276 3.982 25.335 1.00 89.38 98 ILE A C 1
ATOM 761 O O . ILE A 1 98 ? -10.246 3.350 24.917 1.00 89.38 98 ILE A O 1
ATOM 765 N N . THR A 1 99 ? -8.156 4.123 24.619 1.00 88.25 99 THR A N 1
ATOM 766 C CA . THR A 1 99 ? -7.950 3.529 23.289 1.00 88.25 99 THR A CA 1
ATOM 767 C C . THR A 1 99 ? -8.106 2.012 23.311 1.00 88.25 99 THR A C 1
ATOM 769 O O . THR A 1 99 ? -8.827 1.460 22.481 1.00 88.25 99 THR A O 1
ATOM 772 N N . GLU A 1 100 ? -7.475 1.331 24.272 1.00 88.75 100 GLU A N 1
ATOM 773 C CA . GLU A 1 100 ? -7.604 -0.123 24.435 1.00 88.75 100 GLU A CA 1
ATOM 774 C C . GLU A 1 100 ? -9.059 -0.540 24.671 1.00 88.75 100 GLU A C 1
ATOM 776 O O . GLU A 1 100 ? -9.549 -1.509 24.098 1.00 88.75 100 GLU A O 1
ATOM 781 N N . SER A 1 101 ? -9.787 0.250 25.453 1.00 89.94 101 SER A N 1
ATOM 782 C CA . SER A 1 101 ? -11.180 -0.037 25.797 1.00 89.94 101 SER A CA 1
ATOM 783 C C . SER A 1 101 ? -12.128 0.179 24.615 1.00 89.94 101 SER A C 1
ATOM 785 O O . SER A 1 101 ? -13.032 -0.625 24.387 1.00 89.94 101 SER A O 1
ATOM 787 N N . ILE A 1 102 ? -11.893 1.218 23.805 1.00 90.50 102 ILE A N 1
ATOM 788 C CA . ILE A 1 102 ? -12.611 1.423 22.540 1.00 90.50 102 ILE A CA 1
ATOM 789 C C . ILE A 1 102 ? -12.360 0.253 21.596 1.00 90.50 102 ILE A C 1
ATOM 791 O O . ILE A 1 102 ? -13.315 -0.263 21.015 1.00 90.50 102 ILE A O 1
ATOM 795 N N . LEU A 1 103 ? -11.109 -0.193 21.466 1.00 90.19 103 LEU A N 1
ATOM 796 C CA . LEU A 1 103 ? -10.770 -1.329 20.614 1.00 90.19 103 LEU A CA 1
ATOM 797 C C . LEU A 1 103 ? -11.408 -2.624 21.092 1.00 90.19 103 LEU A C 1
ATOM 799 O O . LEU A 1 103 ? -11.991 -3.329 20.273 1.00 90.19 103 LEU A O 1
ATOM 803 N N . GLY A 1 104 ? -11.386 -2.892 22.398 1.00 90.19 104 GLY A N 1
ATOM 804 C CA . GLY A 1 104 ? -12.094 -4.024 22.990 1.00 90.19 104 GLY A CA 1
ATOM 805 C C . GLY A 1 104 ? -13.571 -4.039 22.591 1.00 90.19 104 GLY A C 1
ATOM 806 O O . GLY A 1 104 ? -14.059 -5.044 22.081 1.00 90.19 104 GLY A O 1
ATOM 807 N N . MET A 1 105 ? -14.268 -2.901 22.702 1.00 90.25 105 MET A N 1
ATOM 808 C CA . MET A 1 105 ? -15.667 -2.804 22.259 1.00 90.25 105 MET A CA 1
ATOM 809 C C . MET A 1 105 ? -15.842 -3.017 20.754 1.00 90.25 105 MET A C 1
ATOM 811 O O . MET A 1 105 ? -16.803 -3.666 20.337 1.00 90.25 105 MET A O 1
ATOM 815 N N . GLN A 1 106 ? -14.932 -2.494 19.929 1.00 89.31 106 GLN A N 1
ATOM 816 C CA . GLN A 1 106 ? -15.004 -2.719 18.486 1.00 89.31 106 GLN A CA 1
ATOM 817 C C . GLN A 1 106 ? -14.827 -4.193 18.126 1.00 89.31 106 GLN A C 1
ATOM 819 O O . GLN A 1 106 ? -15.565 -4.712 17.291 1.00 89.31 106 GLN A O 1
ATOM 824 N N . LEU A 1 107 ? -13.890 -4.883 18.776 1.00 91.06 107 LEU A N 1
ATOM 825 C CA . LEU A 1 107 ? -13.653 -6.305 18.551 1.00 91.06 107 LEU A CA 1
ATOM 826 C C . LEU A 1 107 ? -14.825 -7.164 19.024 1.00 91.06 107 LEU A C 1
ATOM 828 O O . LEU A 1 107 ? -15.186 -8.116 18.335 1.00 91.06 107 LEU A O 1
ATOM 832 N N . LEU A 1 108 ? -15.480 -6.795 20.127 1.00 88.81 108 LEU A N 1
ATOM 833 C CA . LEU A 1 108 ? -16.733 -7.426 20.552 1.00 88.81 108 LEU A CA 1
ATOM 834 C C . LEU A 1 108 ? -17.847 -7.226 19.515 1.00 88.81 108 LEU A C 1
ATOM 836 O O . LEU A 1 108 ? -18.536 -8.180 19.154 1.00 88.81 108 LEU A O 1
ATOM 840 N N . SER A 1 109 ? -18.003 -6.007 18.992 1.00 86.94 109 SER A N 1
ATOM 841 C CA . SER A 1 109 ? -18.972 -5.700 17.931 1.00 86.94 109 SER A CA 1
ATOM 842 C C . SER A 1 109 ? -18.691 -6.505 16.657 1.00 86.94 109 SER A C 1
ATOM 844 O O . SER A 1 109 ? -19.603 -7.117 16.096 1.00 86.94 109 SER A O 1
ATOM 846 N N . LEU A 1 110 ? -17.423 -6.577 16.239 1.00 88.25 110 LEU A N 1
ATOM 847 C CA . LEU A 1 110 ? -16.981 -7.384 15.105 1.00 88.25 110 LEU A CA 1
ATOM 848 C C . LEU A 1 110 ? -17.298 -8.863 15.336 1.00 88.25 110 LEU A C 1
ATOM 850 O O . LEU A 1 110 ? -17.959 -9.467 14.500 1.00 88.25 110 LEU A O 1
ATOM 854 N N . LYS A 1 111 ? -16.920 -9.422 16.490 1.00 89.38 111 LYS A N 1
ATOM 855 C CA . LYS A 1 111 ? -17.183 -10.821 16.853 1.00 89.38 111 LYS A CA 1
ATOM 856 C C . LYS A 1 111 ? -18.672 -11.163 16.842 1.00 89.38 111 LYS A C 1
ATOM 858 O O . LYS A 1 111 ? -19.059 -12.216 16.336 1.00 89.38 111 LYS A O 1
ATOM 863 N N . ARG A 1 112 ? -19.527 -10.285 17.372 1.00 86.31 112 ARG A N 1
ATOM 864 C CA . ARG A 1 112 ? -20.987 -10.480 17.343 1.00 86.31 112 ARG A CA 1
ATOM 865 C C . ARG A 1 112 ? -21.521 -10.489 15.915 1.00 86.31 112 ARG A C 1
ATOM 867 O O . ARG A 1 112 ? -22.296 -11.374 15.566 1.00 86.31 112 ARG A O 1
ATOM 874 N N . ARG A 1 113 ? -21.077 -9.542 15.082 1.00 85.31 113 ARG A N 1
ATOM 875 C CA . ARG A 1 113 ? -21.487 -9.467 13.673 1.00 85.31 113 ARG A CA 1
ATOM 876 C C . ARG A 1 113 ? -21.024 -10.688 12.892 1.00 85.31 113 ARG A C 1
ATOM 878 O O . ARG A 1 113 ? -21.837 -11.289 12.200 1.00 85.31 113 ARG A O 1
ATOM 885 N N . THR A 1 114 ? -19.773 -11.106 13.050 1.00 86.38 114 THR A N 1
ATOM 886 C CA . THR A 1 114 ? -19.237 -12.276 12.342 1.00 86.38 114 THR A CA 1
ATOM 887 C C . THR A 1 114 ? -19.901 -13.576 12.786 1.00 86.38 114 THR A C 1
ATOM 889 O O . THR A 1 114 ? -20.154 -14.435 11.951 1.00 86.38 114 THR A O 1
ATOM 892 N N . SER A 1 115 ? -20.285 -13.689 14.061 1.00 85.31 115 SER A N 1
ATOM 893 C CA . SER A 1 115 ? -21.062 -14.831 14.571 1.00 85.31 115 SER A CA 1
ATOM 894 C C . SER A 1 115 ? -22.499 -14.874 14.037 1.00 85.31 115 SER A C 1
ATOM 896 O O . SER A 1 115 ? -23.124 -15.931 14.045 1.00 85.31 115 SER A O 1
ATOM 898 N N . SER A 1 116 ? -23.039 -13.733 13.596 1.00 83.19 116 SER A N 1
ATOM 899 C CA . SER A 1 116 ? -24.401 -13.629 13.057 1.00 83.19 116 SER A CA 1
ATOM 900 C C . SER A 1 116 ? -24.506 -13.886 11.549 1.00 83.19 116 SER A C 1
ATOM 902 O O . SER A 1 116 ? -25.621 -14.048 11.053 1.00 83.19 116 SER A O 1
ATOM 904 N N . LEU A 1 117 ? -23.372 -13.942 10.837 1.00 83.88 117 LEU A N 1
ATOM 905 C CA . LEU A 1 117 ? -23.324 -14.204 9.396 1.00 83.88 117 LEU A CA 1
ATOM 906 C C . LEU A 1 117 ? -23.834 -15.617 9.090 1.00 83.88 117 LEU A C 1
ATOM 908 O O . LEU A 1 117 ? -23.432 -16.587 9.740 1.00 83.88 117 LEU A O 1
ATOM 912 N N . LYS A 1 118 ? -24.708 -15.748 8.086 1.00 77.00 118 LYS A N 1
ATOM 913 C CA . LYS A 1 118 ? -25.242 -17.046 7.646 1.00 77.00 118 LYS A CA 1
ATOM 914 C C . LYS A 1 118 ? -24.727 -17.399 6.249 1.00 77.00 118 LYS A C 1
ATOM 916 O O . LYS A 1 118 ? -24.766 -16.588 5.332 1.00 77.00 118 LYS A O 1
ATOM 921 N N . GLY A 1 119 ? -24.317 -18.654 6.047 1.00 73.25 119 GLY A N 1
ATOM 922 C CA . GLY A 1 119 ? -23.984 -19.180 4.715 1.00 73.25 119 GLY A CA 1
ATOM 923 C C . GLY A 1 119 ? -22.766 -18.510 4.060 1.00 73.25 119 GLY A C 1
ATOM 924 O O . GLY A 1 119 ? -21.676 -18.558 4.619 1.00 73.25 119 GLY A O 1
ATOM 925 N N . GLN A 1 120 ? -22.956 -17.947 2.856 1.00 67.12 120 GLN A N 1
ATOM 926 C CA . GLN A 1 120 ? -21.928 -17.285 2.025 1.00 67.12 120 GLN A CA 1
ATOM 927 C C . GLN A 1 120 ? -21.822 -15.760 2.253 1.00 67.12 120 GLN A C 1
ATOM 929 O O . GLN A 1 120 ? -21.168 -15.071 1.473 1.00 67.12 120 GLN A O 1
ATOM 934 N N . GLU A 1 121 ? -22.478 -15.201 3.271 1.00 77.69 121 GLU A N 1
ATOM 935 C CA . GLU A 1 121 ? -22.419 -13.759 3.534 1.00 77.69 121 GLU A CA 1
ATOM 936 C C . GLU A 1 121 ? -21.004 -13.313 3.938 1.00 77.69 121 GLU A C 1
ATOM 938 O O . GLU A 1 121 ? -20.434 -13.802 4.914 1.00 77.69 121 GLU A O 1
ATOM 943 N N . SER A 1 122 ? -20.444 -12.351 3.201 1.00 78.44 122 SER A N 1
ATOM 944 C CA . SER A 1 122 ? -19.182 -11.695 3.547 1.00 78.44 122 SER A CA 1
ATOM 945 C C . SER A 1 122 ? -19.432 -10.536 4.508 1.00 78.44 122 SER A C 1
ATOM 947 O O . SER A 1 122 ? -20.328 -9.718 4.276 1.00 78.44 122 SER A O 1
ATOM 949 N N . TYR A 1 123 ? -18.605 -10.411 5.546 1.00 85.00 123 TYR A N 1
ATOM 950 C CA . TYR A 1 123 ? -18.602 -9.216 6.386 1.00 85.00 123 TYR A CA 1
ATOM 951 C C . TYR A 1 123 ? -18.364 -7.959 5.536 1.00 85.00 123 TYR A C 1
ATOM 953 O O . TYR A 1 123 ? -17.496 -7.959 4.670 1.00 85.00 123 TYR A O 1
ATOM 961 N N . GLN A 1 124 ? -19.107 -6.886 5.814 1.00 84.75 124 GLN A N 1
ATOM 962 C CA . GLN A 1 124 ? -18.856 -5.559 5.254 1.00 84.75 124 GLN A CA 1
ATOM 963 C C . GLN A 1 124 ? -18.573 -4.581 6.386 1.00 84.75 124 GLN A C 1
ATOM 965 O O . GLN A 1 124 ? -19.317 -4.516 7.375 1.00 84.75 124 GLN A O 1
ATOM 970 N N . CYS A 1 125 ? -17.494 -3.813 6.247 1.00 85.06 125 CYS A N 1
ATOM 971 C CA . CYS A 1 125 ? -17.157 -2.809 7.241 1.00 85.06 125 CYS A CA 1
ATOM 972 C C . CYS A 1 125 ? -18.195 -1.679 7.221 1.00 85.06 125 CYS A C 1
ATOM 974 O O . CYS A 1 125 ? -18.482 -1.091 6.181 1.00 85.06 125 CYS A O 1
ATOM 976 N N . ALA A 1 126 ? -18.754 -1.352 8.388 1.00 83.81 126 ALA A N 1
ATOM 977 C CA . ALA A 1 126 ? -19.706 -0.245 8.518 1.00 83.81 126 ALA A CA 1
ATOM 978 C C . ALA A 1 126 ? -19.022 1.132 8.558 1.00 83.81 126 ALA A C 1
ATOM 980 O O . ALA A 1 126 ? -19.702 2.155 8.533 1.00 83.81 126 ALA A O 1
ATOM 981 N N . TYR A 1 127 ? -17.693 1.159 8.657 1.00 86.56 127 TYR A N 1
ATOM 982 C CA . TYR A 1 127 ? -16.923 2.384 8.807 1.00 86.56 127 TYR A CA 1
ATOM 983 C C . TYR A 1 127 ? -16.331 2.841 7.479 1.00 86.56 127 TYR A C 1
ATOM 985 O O . TYR A 1 127 ? -15.863 2.039 6.673 1.00 86.56 127 TYR A O 1
ATOM 993 N N . GLY A 1 128 ? -16.304 4.156 7.282 1.00 85.06 128 GLY A N 1
ATOM 994 C CA . GLY A 1 128 ? -15.652 4.801 6.150 1.00 85.06 128 GLY A CA 1
ATOM 995 C C . GLY A 1 128 ? -14.436 5.631 6.562 1.00 85.06 128 GLY A C 1
ATOM 996 O O . GLY A 1 128 ? -14.020 5.667 7.721 1.00 85.06 128 GLY A O 1
ATOM 997 N N . LEU A 1 129 ? -13.877 6.354 5.587 1.00 80.75 129 LEU A N 1
ATOM 998 C CA . LEU A 1 129 ? -12.787 7.315 5.811 1.00 80.75 129 LEU A CA 1
ATOM 999 C C . LEU A 1 129 ? -13.279 8.652 6.393 1.00 80.75 129 LEU A C 1
ATOM 1001 O O . LEU A 1 129 ? -12.564 9.286 7.168 1.00 80.75 129 LEU A O 1
ATOM 1005 N N . LYS A 1 130 ? -14.479 9.097 5.990 1.00 77.06 130 LYS A N 1
ATOM 1006 C CA . LYS A 1 130 ? -15.053 10.409 6.351 1.00 77.06 130 LYS A CA 1
ATOM 1007 C C . LYS A 1 130 ? -16.423 10.277 7.015 1.00 77.06 130 LYS A C 1
ATOM 1009 O O . LYS A 1 130 ? -16.618 10.746 8.129 1.00 77.06 130 LYS A O 1
ATOM 1014 N N . THR A 1 131 ? -17.370 9.633 6.342 1.00 75.12 131 THR A N 1
ATOM 1015 C CA . THR A 1 131 ? -18.697 9.313 6.881 1.00 75.12 131 THR A CA 1
ATOM 1016 C C . THR A 1 131 ? -18.609 8.066 7.753 1.00 75.12 131 THR A C 1
ATOM 1018 O O . THR A 1 131 ? -18.071 7.058 7.307 1.00 75.12 131 THR A O 1
ATOM 1021 N N . GLN A 1 132 ? -19.106 8.151 8.995 1.00 81.56 132 GLN A N 1
ATOM 1022 C CA . GLN A 1 132 ? -18.916 7.124 10.035 1.00 81.56 132 GLN A CA 1
ATOM 1023 C C . GLN A 1 132 ? -17.451 6.669 10.111 1.00 81.56 132 GLN A C 1
ATOM 1025 O O . GLN A 1 132 ? -17.108 5.532 9.793 1.00 81.56 132 GLN A O 1
ATOM 1030 N N . GLN A 1 133 ? -16.572 7.609 10.466 1.00 84.06 133 GLN A N 1
ATOM 1031 C CA . GLN A 1 133 ? -15.135 7.371 10.503 1.00 84.06 133 GLN A CA 1
ATOM 1032 C C . GLN A 1 133 ? -14.787 6.203 11.436 1.00 84.06 133 GLN A C 1
ATOM 1034 O O . GLN A 1 133 ? -15.311 6.096 12.546 1.00 84.06 133 GLN A O 1
ATOM 1039 N N . HIS A 1 134 ? -13.880 5.337 10.982 1.00 89.00 134 HIS A N 1
ATOM 1040 C CA . HIS A 1 134 ? -13.408 4.222 11.792 1.00 89.00 134 HIS A CA 1
ATOM 1041 C C . HIS A 1 134 ? -12.753 4.733 13.095 1.00 89.00 134 HIS A C 1
ATOM 1043 O O . HIS A 1 134 ? -11.878 5.599 13.017 1.00 89.00 134 HIS A O 1
ATOM 1049 N N . PRO A 1 135 ? -13.072 4.178 14.283 1.00 86.88 135 PRO A N 1
ATOM 1050 C CA . PRO A 1 135 ? -12.563 4.690 15.562 1.00 86.88 135 PRO A CA 1
ATOM 1051 C C . PRO A 1 135 ? -11.034 4.789 15.644 1.00 86.88 135 PRO A C 1
ATOM 1053 O O . PRO A 1 135 ? -10.517 5.783 16.137 1.00 86.88 135 PRO A O 1
ATOM 1056 N N . LEU A 1 136 ? -10.296 3.813 15.097 1.00 87.81 136 LEU A N 1
ATOM 1057 C CA . LEU A 1 136 ? -8.826 3.892 14.976 1.00 87.81 136 LEU A CA 1
ATOM 1058 C C . LEU A 1 136 ? -8.329 5.123 14.203 1.00 87.81 136 LEU A C 1
ATOM 1060 O O . LEU A 1 136 ? -7.285 5.666 14.550 1.00 87.81 136 LEU A O 1
ATOM 1064 N N . ILE A 1 137 ? -9.060 5.585 13.186 1.00 88.94 137 ILE A N 1
ATOM 1065 C CA . ILE A 1 137 ? -8.691 6.796 12.446 1.00 88.94 137 ILE A CA 1
ATOM 1066 C C . ILE A 1 137 ? -8.901 8.025 13.334 1.00 88.94 137 ILE A C 1
ATOM 1068 O O . ILE A 1 137 ? -8.020 8.876 13.408 1.00 88.94 137 ILE A O 1
ATOM 1072 N N . SER A 1 138 ? -10.022 8.100 14.058 1.00 85.19 138 SER A N 1
ATOM 1073 C CA . SER A 1 138 ? -10.269 9.194 15.007 1.00 85.19 138 SER A CA 1
ATOM 1074 C C . SER A 1 138 ? -9.210 9.237 16.116 1.00 85.19 138 SER A C 1
ATOM 1076 O O . SER A 1 138 ? -8.781 10.311 16.526 1.00 85.19 138 SER A O 1
ATOM 1078 N N . LEU A 1 139 ? -8.739 8.069 16.563 1.00 85.38 139 LEU A N 1
ATOM 1079 C CA . LEU A 1 139 ? -7.652 7.948 17.535 1.00 85.38 139 LEU A CA 1
ATOM 1080 C C . LEU A 1 139 ? -6.317 8.454 16.978 1.00 85.38 139 LEU A C 1
ATOM 1082 O O . LEU A 1 139 ? -5.614 9.182 17.671 1.00 85.38 139 LEU A O 1
ATOM 1086 N N . LEU A 1 140 ? -5.991 8.124 15.726 1.00 85.75 140 LEU A N 1
ATOM 1087 C CA . LEU A 1 140 ? -4.776 8.585 15.042 1.00 85.75 140 LEU A CA 1
ATOM 1088 C C . LEU A 1 140 ? -4.720 10.103 14.835 1.00 85.75 140 LEU A C 1
ATOM 1090 O O . LEU A 1 140 ? -3.640 10.654 14.656 1.00 85.75 140 LEU A O 1
ATOM 1094 N N . GLN A 1 141 ? -5.867 10.781 14.839 1.00 86.00 141 GLN A N 1
ATOM 1095 C CA . GLN A 1 141 ? -5.944 12.239 14.708 1.00 86.00 141 GLN A CA 1
ATOM 1096 C C . GLN A 1 141 ? -5.665 12.977 16.025 1.00 86.00 141 GLN A C 1
ATOM 1098 O O . GLN A 1 141 ? -5.536 14.201 16.028 1.00 86.00 141 GLN A O 1
ATOM 1103 N N . HIS A 1 142 ? -5.573 12.258 17.146 1.00 85.56 142 HIS A N 1
ATOM 1104 C CA . HIS A 1 142 ? -5.316 12.851 18.450 1.00 85.56 142 HIS A CA 1
ATOM 1105 C C . HIS A 1 142 ? -3.827 13.177 18.646 1.00 85.56 142 HIS A C 1
ATOM 1107 O O . HIS A 1 142 ? -2.952 12.402 18.269 1.00 85.56 142 HIS A O 1
ATOM 1113 N N . SER A 1 143 ? -3.520 14.289 19.319 1.00 81.38 143 SER A N 1
ATOM 1114 C CA . SER A 1 143 ? -2.140 14.769 19.524 1.00 81.38 143 SER A CA 1
ATOM 1115 C C . SER A 1 143 ? -1.255 13.820 20.340 1.00 81.38 143 SER A C 1
ATOM 1117 O O . SER A 1 143 ? -0.035 13.857 20.223 1.00 81.38 143 SER A O 1
ATOM 1119 N N . SER A 1 144 ? -1.864 12.975 21.175 1.00 83.56 144 SER A N 1
ATOM 1120 C CA . SER A 1 144 ? -1.163 11.971 21.994 1.00 83.56 144 SER A CA 1
ATOM 1121 C C . SER A 1 144 ? -1.033 10.602 21.313 1.00 83.56 144 SER A C 1
ATOM 1123 O O . SER A 1 144 ? -0.591 9.650 21.955 1.00 83.56 144 SER A O 1
ATOM 1125 N N . ALA A 1 145 ? -1.450 10.472 20.050 1.00 82.62 145 ALA A N 1
ATOM 1126 C CA . ALA A 1 145 ? -1.388 9.208 19.332 1.00 82.62 145 ALA A CA 1
ATOM 1127 C C . ALA A 1 145 ? 0.062 8.813 19.022 1.00 82.62 145 ALA A C 1
ATOM 1129 O O . ALA A 1 145 ? 0.828 9.587 18.454 1.00 82.62 145 ALA A O 1
ATOM 1130 N N . ASN A 1 146 ? 0.422 7.576 19.365 1.00 84.25 146 ASN A N 1
ATOM 1131 C CA . ASN A 1 146 ? 1.701 6.979 18.999 1.00 84.25 146 ASN A CA 1
ATOM 1132 C C . ASN A 1 146 ? 1.481 5.972 17.863 1.00 84.25 146 ASN A C 1
ATOM 1134 O O . ASN A 1 146 ? 0.755 4.990 18.036 1.00 84.25 146 ASN A O 1
ATOM 1138 N N . MET A 1 147 ? 2.126 6.193 16.714 1.00 85.00 147 MET A N 1
ATOM 1139 C CA . MET A 1 147 ? 1.966 5.322 15.548 1.00 85.00 147 MET A CA 1
ATOM 1140 C C . MET A 1 147 ? 2.427 3.885 15.818 1.00 85.00 147 MET A C 1
ATOM 1142 O O . MET A 1 147 ? 1.795 2.950 15.335 1.00 85.00 147 MET A O 1
ATOM 1146 N N . HIS A 1 148 ? 3.466 3.673 16.631 1.00 86.25 148 HIS A N 1
ATOM 1147 C CA . HIS A 1 148 ? 3.922 2.323 16.976 1.00 86.25 148 HIS A CA 1
ATOM 1148 C C . HIS A 1 148 ? 2.882 1.548 17.789 1.00 86.25 148 HIS A C 1
ATOM 1150 O O . HIS A 1 148 ? 2.677 0.359 17.553 1.00 86.25 148 HIS A O 1
ATOM 1156 N N . ASP A 1 149 ? 2.195 2.218 18.715 1.00 84.94 149 ASP A N 1
ATOM 1157 C CA . ASP A 1 149 ? 1.126 1.597 19.500 1.00 84.94 149 ASP A CA 1
ATOM 1158 C C . ASP A 1 149 ? -0.066 1.227 18.603 1.00 84.94 149 ASP A C 1
ATOM 1160 O O . ASP A 1 149 ? -0.589 0.113 18.662 1.00 84.94 149 ASP A O 1
ATOM 1164 N N . VAL A 1 150 ? -0.436 2.117 17.678 1.00 85.94 150 VAL A N 1
ATOM 1165 C CA . VAL A 1 150 ? -1.489 1.837 16.691 1.00 85.94 150 VAL A CA 1
ATOM 1166 C C . VAL A 1 150 ? -1.090 0.709 15.740 1.00 85.94 150 VAL A C 1
ATOM 1168 O O . VAL A 1 150 ? -1.910 -0.166 15.466 1.00 85.94 150 VAL A O 1
ATOM 1171 N N . ALA A 1 151 ? 0.160 0.669 15.281 1.00 88.94 151 ALA A N 1
ATOM 1172 C CA . ALA A 1 151 ? 0.671 -0.418 14.455 1.00 88.94 151 ALA A CA 1
ATOM 1173 C C . ALA A 1 151 ? 0.582 -1.765 15.186 1.00 88.94 151 ALA A C 1
ATOM 1175 O O . ALA A 1 151 ? 0.080 -2.732 14.615 1.00 88.94 151 ALA A O 1
ATOM 1176 N N . ASN A 1 152 ? 0.977 -1.820 16.462 1.00 90.50 152 ASN A N 1
ATOM 1177 C CA . ASN A 1 152 ? 0.846 -3.025 17.285 1.00 90.50 152 ASN A CA 1
ATOM 1178 C C . ASN A 1 152 ? -0.616 -3.461 17.434 1.00 90.50 152 ASN A C 1
ATOM 1180 O O . ASN A 1 152 ? -0.912 -4.651 17.337 1.00 90.50 152 ASN A O 1
ATOM 1184 N N . LYS A 1 153 ? -1.541 -2.510 17.605 1.00 90.31 153 LYS A N 1
ATOM 1185 C CA . LYS A 1 153 ? -2.984 -2.789 17.668 1.00 90.31 153 LYS A CA 1
ATOM 1186 C C . LYS A 1 153 ? -3.507 -3.341 16.341 1.00 90.31 153 LYS A C 1
ATOM 1188 O O . LYS A 1 153 ? -4.184 -4.361 16.344 1.00 90.31 153 LYS A O 1
ATOM 1193 N N . ILE A 1 154 ? -3.150 -2.737 15.206 1.00 92.19 154 ILE A N 1
ATOM 1194 C CA . ILE A 1 154 ? -3.515 -3.224 13.863 1.00 92.19 154 ILE A CA 1
ATOM 1195 C C . ILE A 1 154 ? -2.997 -4.652 13.647 1.00 92.19 154 ILE A C 1
ATOM 1197 O O . ILE A 1 154 ? -3.763 -5.538 13.269 1.00 92.19 154 ILE A O 1
ATOM 1201 N N . ILE A 1 155 ? -1.718 -4.897 13.948 1.00 92.75 155 ILE A N 1
ATOM 1202 C CA . ILE A 1 155 ? -1.096 -6.222 13.825 1.00 92.75 155 ILE A CA 1
ATOM 1203 C C . ILE A 1 155 ? -1.795 -7.233 14.741 1.00 92.75 155 ILE A C 1
ATOM 1205 O O . ILE A 1 155 ? -2.111 -8.337 14.300 1.00 92.75 155 ILE A O 1
ATOM 1209 N N . GLY A 1 156 ? -2.088 -6.852 15.987 1.00 92.56 156 GLY A N 1
ATOM 1210 C CA . GLY A 1 156 ? -2.789 -7.696 16.953 1.00 92.56 156 GLY A CA 1
ATOM 1211 C C . GLY A 1 156 ? -4.192 -8.103 16.496 1.00 92.56 156 GLY A C 1
ATOM 1212 O O . GLY A 1 156 ? -4.598 -9.242 16.716 1.00 92.56 156 GLY A O 1
ATOM 1213 N N . ILE A 1 157 ? -4.909 -7.217 15.799 1.00 93.56 157 ILE A N 1
ATOM 1214 C CA . ILE A 1 157 ? -6.218 -7.528 15.201 1.00 93.56 157 ILE A CA 1
ATOM 1215 C C . ILE A 1 157 ? -6.055 -8.501 14.025 1.00 93.56 157 ILE A C 1
ATOM 1217 O O . ILE A 1 157 ? -6.776 -9.493 13.939 1.00 93.56 157 ILE A O 1
ATOM 1221 N N . CYS A 1 158 ? -5.075 -8.270 13.150 1.00 93.00 158 CYS A N 1
ATOM 1222 C CA . CYS A 1 158 ? -4.784 -9.162 12.027 1.00 93.00 158 CYS A CA 1
ATOM 1223 C C . CYS A 1 158 ? -4.279 -10.551 12.451 1.00 93.00 158 CYS A C 1
ATOM 1225 O O . CYS A 1 158 ? -4.408 -11.515 11.702 1.00 93.00 158 CYS A O 1
ATOM 1227 N N . GLN A 1 159 ? -3.676 -10.667 13.634 1.00 92.25 159 GLN A N 1
ATOM 1228 C CA . GLN A 1 159 ? -3.142 -11.918 14.184 1.00 92.25 159 GLN A CA 1
ATOM 1229 C C . GLN A 1 159 ? -3.977 -12.435 15.361 1.00 92.25 159 GLN A C 1
ATOM 1231 O O . GLN A 1 159 ? -3.495 -13.219 16.180 1.00 92.25 159 GLN A O 1
ATOM 1236 N N . HIS A 1 160 ? -5.235 -12.004 15.454 1.00 93.50 160 HIS A N 1
ATOM 1237 C CA . HIS A 1 160 ? -6.074 -12.301 16.600 1.00 93.50 160 HIS A CA 1
ATOM 1238 C C . HIS A 1 160 ? -6.307 -13.815 16.773 1.00 93.50 160 HIS A C 1
ATOM 1240 O O . HIS A 1 160 ? -6.410 -14.580 15.805 1.00 93.50 160 HIS A O 1
ATOM 1246 N N . HIS A 1 161 ? -6.399 -14.256 18.031 1.00 91.31 161 HIS A N 1
ATOM 1247 C CA . HIS A 1 161 ? -6.595 -15.665 18.384 1.00 91.31 161 HIS A CA 1
ATOM 1248 C C . HIS A 1 161 ? -7.959 -16.183 17.897 1.00 91.31 161 HIS A C 1
ATOM 1250 O O . HIS A 1 161 ? -8.052 -17.282 17.344 1.00 91.31 161 HIS A O 1
ATOM 1256 N N . ASP A 1 162 ? -9.004 -15.363 18.036 1.00 90.38 162 ASP A N 1
ATOM 1257 C CA . ASP A 1 162 ? -10.340 -15.643 17.507 1.00 90.38 162 ASP A CA 1
ATOM 1258 C C . ASP A 1 162 ? -10.327 -15.657 15.970 1.00 90.38 162 ASP A C 1
ATOM 1260 O O . ASP A 1 162 ? -9.996 -14.657 15.325 1.00 90.38 162 ASP A O 1
ATOM 1264 N N . LYS A 1 163 ? -10.708 -16.802 15.392 1.00 88.19 163 LYS A N 1
ATOM 1265 C CA . LYS A 1 163 ? -10.752 -17.013 13.942 1.00 88.19 163 LYS A CA 1
ATOM 1266 C C . LYS A 1 163 ? -11.724 -16.057 13.245 1.00 88.19 163 LYS A C 1
ATOM 1268 O O . LYS A 1 163 ? -11.385 -15.546 12.187 1.00 88.19 163 LYS A O 1
ATOM 1273 N N . GLY A 1 164 ? -12.880 -15.769 13.845 1.00 86.81 164 GLY A N 1
ATOM 1274 C CA . GLY A 1 164 ? -13.866 -14.870 13.247 1.00 86.81 164 GLY A CA 1
ATOM 1275 C C . GLY A 1 164 ? -13.360 -13.433 13.147 1.00 86.81 164 GLY A C 1
ATOM 1276 O O . GLY A 1 164 ? -13.694 -12.729 12.207 1.00 86.81 164 GLY A O 1
ATOM 1277 N N . ILE A 1 165 ? -12.515 -12.987 14.076 1.00 89.88 165 ILE A N 1
ATOM 1278 C CA . ILE A 1 165 ? -11.889 -11.660 13.978 1.00 89.88 165 ILE A CA 1
ATOM 1279 C C . ILE A 1 165 ? -10.778 -11.673 12.926 1.00 89.88 165 ILE A C 1
ATOM 1281 O O . ILE A 1 165 ? -10.718 -10.777 12.090 1.00 89.88 165 ILE A O 1
ATOM 1285 N N . ARG A 1 166 ? -9.922 -12.697 12.948 1.00 91.12 166 ARG A N 1
ATOM 1286 C CA . ARG A 1 166 ? -8.762 -12.809 12.056 1.00 91.12 166 ARG A CA 1
ATOM 1287 C C . ARG A 1 166 ? -9.137 -12.951 10.579 1.00 91.12 166 ARG A C 1
ATOM 1289 O O . ARG A 1 166 ? -8.460 -12.390 9.725 1.00 91.12 166 ARG A O 1
ATOM 1296 N N . ASP A 1 167 ? -10.188 -13.702 10.266 1.00 89.06 167 ASP A N 1
ATOM 1297 C CA . ASP A 1 167 ? -10.574 -13.954 8.874 1.00 89.06 167 ASP A CA 1
ATOM 1298 C C . ASP A 1 167 ? -11.196 -12.698 8.225 1.00 89.06 167 ASP A C 1
ATOM 1300 O O . ASP A 1 167 ? -11.022 -12.475 7.031 1.00 89.06 167 ASP A O 1
ATOM 1304 N N . TYR A 1 168 ? -11.840 -11.827 9.014 1.00 91.12 168 TYR A N 1
ATOM 1305 C CA . TYR A 1 168 ? -12.475 -10.587 8.538 1.00 91.12 168 TYR A CA 1
ATOM 1306 C C . TYR A 1 168 ? -11.706 -9.306 8.909 1.00 91.12 168 TYR A C 1
ATOM 1308 O O . TYR A 1 168 ? -12.199 -8.196 8.689 1.00 91.12 168 TYR A O 1
ATOM 1316 N N . SER A 1 169 ? -10.491 -9.426 9.458 1.00 92.69 169 SER A N 1
ATOM 1317 C CA . SER A 1 169 ? -9.713 -8.279 9.941 1.00 92.69 169 SER A CA 1
ATOM 1318 C C . SER A 1 169 ? -9.328 -7.316 8.823 1.00 92.69 169 SER A C 1
ATOM 1320 O O . SER A 1 169 ? -9.297 -6.110 9.051 1.00 92.69 169 SER A O 1
ATOM 1322 N N . ILE A 1 170 ? -9.046 -7.830 7.621 1.00 93.62 170 ILE A N 1
ATOM 1323 C CA . ILE A 1 170 ? -8.648 -7.016 6.465 1.00 93.62 170 ILE A CA 1
ATOM 1324 C C . ILE A 1 170 ? -9.776 -6.081 6.045 1.00 93.62 170 ILE A C 1
ATOM 1326 O O . ILE A 1 170 ? -9.554 -4.879 5.937 1.00 93.62 170 ILE A O 1
ATOM 1330 N N . GLU A 1 171 ? -10.985 -6.613 5.866 1.00 91.69 171 GLU A N 1
ATOM 1331 C CA . GLU A 1 171 ? -12.143 -5.806 5.479 1.00 91.69 171 GLU A CA 1
ATOM 1332 C C . GLU A 1 171 ? -12.513 -4.812 6.585 1.00 91.69 171 GLU A C 1
ATOM 1334 O O . GLU A 1 171 ? -12.749 -3.635 6.319 1.00 91.69 171 GLU A O 1
ATOM 1339 N N . TYR A 1 172 ? -12.474 -5.242 7.850 1.00 92.44 172 TYR A N 1
ATOM 1340 C CA . TYR A 1 172 ? -12.704 -4.358 8.992 1.00 92.44 172 TYR A CA 1
ATOM 1341 C C . TYR A 1 172 ? -11.705 -3.185 9.040 1.00 92.44 172 TYR A C 1
ATOM 1343 O O . TYR A 1 172 ? -12.103 -2.032 9.214 1.00 92.44 172 TYR A O 1
ATOM 1351 N N . LEU A 1 173 ? -10.415 -3.460 8.828 1.00 93.56 173 LEU A N 1
ATOM 1352 C CA . LEU A 1 173 ? -9.341 -2.466 8.884 1.00 93.56 173 LEU A CA 1
ATOM 1353 C C . LEU A 1 173 ? -9.095 -1.737 7.561 1.00 93.56 173 LEU A C 1
ATOM 1355 O O . LEU A 1 173 ? -8.269 -0.824 7.537 1.00 93.56 173 LEU A O 1
ATOM 135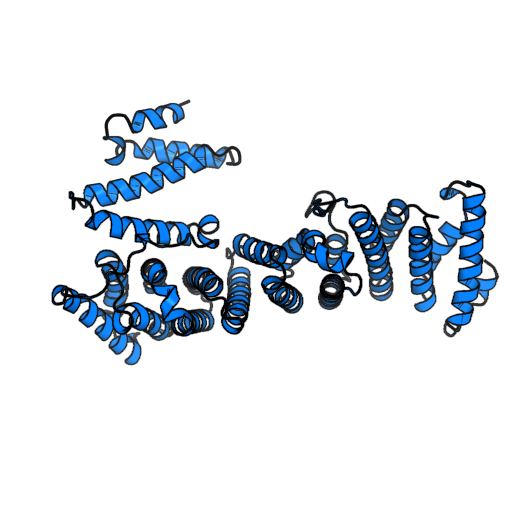9 N N . ARG A 1 174 ? -9.790 -2.075 6.470 1.00 92.50 174 ARG A N 1
ATOM 1360 C CA . ARG A 1 174 ? -9.592 -1.459 5.147 1.00 92.50 174 ARG A CA 1
ATOM 1361 C C . ARG A 1 174 ? -9.587 0.078 5.183 1.00 92.50 174 ARG A C 1
ATOM 1363 O O . ARG A 1 174 ? -8.638 0.660 4.649 1.00 92.50 174 ARG A O 1
ATOM 1370 N N . PRO A 1 175 ? -10.524 0.770 5.869 1.00 92.06 175 PRO A N 1
ATOM 1371 C CA . PRO A 1 175 ? -10.463 2.228 6.006 1.00 92.06 175 PRO A CA 1
ATOM 1372 C C . PRO A 1 175 ? -9.198 2.715 6.726 1.00 92.06 175 PRO A C 1
ATOM 1374 O O . PRO A 1 175 ? -8.654 3.763 6.388 1.00 92.06 175 PRO A O 1
ATOM 1377 N N . VAL A 1 176 ? -8.713 1.962 7.715 1.00 91.56 176 VAL A N 1
ATOM 1378 C CA . VAL A 1 176 ? -7.517 2.307 8.496 1.00 91.56 176 VAL A CA 1
ATOM 1379 C C . VAL A 1 176 ? -6.259 2.158 7.644 1.00 91.56 176 VAL A C 1
ATOM 1381 O O . VAL A 1 176 ? -5.428 3.063 7.641 1.00 91.56 176 VAL A O 1
ATOM 1384 N N . PHE A 1 177 ? -6.140 1.072 6.874 1.00 91.69 177 PHE A N 1
ATOM 1385 C CA . PHE A 1 177 ? -5.036 0.883 5.930 1.00 91.69 177 PHE A CA 1
ATOM 1386 C C . PHE A 1 177 ? -4.986 2.009 4.894 1.00 91.69 177 PHE A C 1
ATOM 1388 O O . PHE A 1 177 ? -3.934 2.622 4.724 1.00 91.69 177 PHE A O 1
ATOM 1395 N N . LEU A 1 178 ? -6.125 2.338 4.272 1.00 88.75 178 LEU A N 1
ATOM 1396 C CA . LEU A 1 178 ? -6.231 3.451 3.320 1.00 88.75 178 LEU A CA 1
ATOM 1397 C C . LEU A 1 178 ? -5.834 4.785 3.962 1.00 88.75 178 LEU A C 1
ATOM 1399 O O . LEU A 1 178 ? -5.110 5.574 3.360 1.00 88.75 178 LEU A O 1
ATOM 1403 N N . TYR A 1 179 ? -6.262 5.039 5.199 1.00 88.31 179 TYR A N 1
ATOM 1404 C CA . TYR A 1 179 ? -5.903 6.268 5.901 1.00 88.31 179 TYR A CA 1
ATOM 1405 C C . TYR A 1 179 ? -4.403 6.361 6.195 1.00 88.31 179 TYR A C 1
ATOM 1407 O O . TYR A 1 179 ? -3.808 7.409 5.973 1.00 88.31 179 TYR A O 1
ATOM 1415 N N . VAL A 1 180 ? -3.790 5.288 6.697 1.00 88.00 180 VAL A N 1
ATOM 1416 C CA . VAL A 1 180 ? -2.393 5.306 7.152 1.00 88.00 180 VAL A CA 1
ATOM 1417 C C . VAL A 1 180 ? -1.408 5.273 5.982 1.00 88.00 180 VAL A C 1
ATOM 1419 O O . VAL A 1 180 ? -0.406 5.985 6.010 1.00 88.00 180 VAL A O 1
ATOM 1422 N N . LEU A 1 181 ? -1.684 4.471 4.951 1.00 84.44 181 LEU A N 1
ATOM 1423 C CA . LEU A 1 181 ? -0.750 4.232 3.847 1.00 84.44 181 LEU A CA 1
ATOM 1424 C C . LEU A 1 181 ? -0.921 5.215 2.680 1.00 84.44 181 LEU A C 1
ATOM 1426 O O . LEU A 1 181 ? 0.041 5.451 1.956 1.00 84.44 181 LEU A O 1
ATOM 1430 N N . CYS A 1 182 ? -2.093 5.839 2.509 1.00 81.69 182 CYS A N 1
ATOM 1431 C CA . CYS A 1 182 ? -2.287 6.865 1.475 1.00 81.69 182 CYS A CA 1
ATOM 1432 C C . CYS A 1 182 ? -2.110 8.305 1.994 1.00 81.69 182 CYS A C 1
ATOM 1434 O O . CYS A 1 182 ? -2.216 9.247 1.205 1.00 81.69 182 CYS A O 1
ATOM 1436 N N . ASN A 1 183 ? -1.861 8.512 3.295 1.00 80.44 183 ASN A N 1
ATOM 1437 C CA . ASN A 1 183 ? -1.666 9.846 3.869 1.00 80.44 183 ASN A CA 1
ATOM 1438 C C . ASN A 1 183 ? -0.166 10.194 4.007 1.00 80.44 183 ASN A C 1
ATOM 1440 O O . ASN A 1 183 ? 0.544 9.543 4.777 1.00 80.44 183 ASN A O 1
ATOM 1444 N N . PRO A 1 184 ? 0.322 11.258 3.332 1.00 67.62 184 PRO A N 1
ATOM 1445 C CA . PRO A 1 184 ? 1.720 11.702 3.398 1.00 67.62 184 PRO A CA 1
ATOM 1446 C C . PRO A 1 184 ? 2.245 11.959 4.811 1.00 67.62 184 PRO A C 1
ATOM 1448 O O . PRO A 1 184 ? 3.438 11.814 5.049 1.00 67.62 184 PRO A O 1
ATOM 1451 N N . GLN A 1 185 ? 1.375 12.347 5.746 1.00 73.06 185 GLN A N 1
ATOM 1452 C CA . GLN A 1 185 ? 1.779 12.690 7.112 1.00 73.06 185 GLN A CA 1
ATOM 1453 C C . GLN A 1 185 ? 2.130 11.464 7.957 1.00 73.06 185 GLN A C 1
ATOM 1455 O O . GLN A 1 185 ? 2.951 11.562 8.861 1.00 73.06 185 GLN A O 1
ATOM 1460 N N . THR A 1 186 ? 1.510 10.318 7.680 1.00 72.19 186 THR A N 1
ATOM 1461 C CA . THR A 1 186 ? 1.690 9.090 8.467 1.00 72.19 186 THR A CA 1
ATOM 1462 C C . THR A 1 186 ? 2.698 8.134 7.842 1.00 72.19 186 THR A C 1
ATOM 1464 O O . THR A 1 186 ? 3.168 7.233 8.528 1.00 72.19 186 THR A O 1
ATOM 1467 N N . LEU A 1 187 ? 3.057 8.351 6.572 1.00 67.75 187 LEU A N 1
ATOM 1468 C CA . LEU A 1 187 ? 3.842 7.452 5.717 1.00 67.75 187 LEU A CA 1
ATOM 1469 C C . LEU A 1 187 ? 5.241 7.080 6.249 1.00 67.75 187 LEU A C 1
ATOM 1471 O O . LEU A 1 187 ? 5.750 6.022 5.893 1.00 67.75 187 LEU A O 1
ATOM 1475 N N . HIS A 1 188 ? 5.858 7.882 7.120 1.00 68.62 188 HIS A N 1
ATOM 1476 C CA . HIS A 1 188 ? 7.207 7.601 7.636 1.00 68.62 188 HIS A CA 1
ATOM 1477 C C . HIS A 1 188 ? 7.268 6.418 8.623 1.00 68.62 188 HIS A C 1
ATOM 1479 O O . HIS A 1 188 ? 8.290 5.738 8.690 1.00 68.62 188 HIS A O 1
ATOM 1485 N N . ASP A 1 189 ? 6.164 6.112 9.311 1.00 76.50 189 ASP A N 1
ATOM 1486 C CA . ASP A 1 189 ? 6.120 5.129 10.407 1.00 76.50 189 ASP A CA 1
ATOM 1487 C C . ASP A 1 189 ? 5.280 3.878 10.070 1.00 76.50 189 ASP A C 1
ATOM 1489 O O . ASP A 1 189 ? 4.946 3.068 10.937 1.00 76.50 189 ASP A O 1
ATOM 1493 N N . VAL A 1 190 ? 4.924 3.688 8.795 1.00 82.06 190 VAL A N 1
ATOM 1494 C CA . VAL A 1 190 ? 3.955 2.659 8.361 1.00 82.06 190 VAL A CA 1
ATOM 1495 C C . VAL A 1 190 ? 4.559 1.284 8.102 1.00 82.06 190 VAL A C 1
ATOM 1497 O O . VAL A 1 190 ? 3.822 0.327 7.863 1.00 82.06 190 VAL A O 1
ATOM 1500 N N . LYS A 1 191 ? 5.888 1.151 8.147 1.00 86.19 191 LYS A N 1
ATOM 1501 C CA . LYS A 1 191 ? 6.596 -0.081 7.766 1.00 86.19 191 LYS A CA 1
ATOM 1502 C C . LYS A 1 191 ? 6.067 -1.352 8.457 1.00 86.19 191 LYS A C 1
ATOM 1504 O O . LYS A 1 191 ? 5.855 -2.344 7.754 1.00 86.19 191 LYS A O 1
ATOM 1509 N N . PRO A 1 192 ? 5.786 -1.372 9.777 1.00 90.38 192 PRO A N 1
ATOM 1510 C CA . PRO A 1 192 ? 5.231 -2.564 10.425 1.00 90.38 192 PRO A CA 1
ATOM 1511 C C . PRO A 1 192 ? 3.839 -2.937 9.893 1.00 90.38 192 PRO A C 1
ATOM 1513 O O . PRO A 1 192 ? 3.542 -4.116 9.698 1.00 90.38 192 PRO A O 1
ATOM 1516 N N . ILE A 1 193 ? 3.005 -1.932 9.609 1.00 92.00 193 ILE A N 1
ATOM 1517 C CA . ILE A 1 193 ? 1.646 -2.102 9.076 1.00 92.00 193 ILE A CA 1
ATOM 1518 C C . ILE A 1 193 ? 1.713 -2.646 7.645 1.00 92.00 193 ILE A C 1
ATOM 1520 O O . ILE A 1 193 ? 1.010 -3.602 7.318 1.00 92.00 193 ILE A O 1
ATOM 1524 N N . TRP A 1 194 ? 2.605 -2.094 6.819 1.00 92.75 194 TRP A N 1
ATOM 1525 C CA . TRP A 1 194 ? 2.837 -2.569 5.456 1.00 92.75 194 TRP A CA 1
ATOM 1526 C C . TRP A 1 194 ? 3.345 -4.013 5.427 1.00 92.75 194 TRP A C 1
ATOM 1528 O O . TRP A 1 194 ? 2.771 -4.860 4.749 1.00 92.75 194 TRP A O 1
ATOM 1538 N N . THR A 1 195 ? 4.352 -4.329 6.245 1.00 92.31 195 THR A N 1
ATOM 1539 C CA . THR A 1 195 ? 4.912 -5.685 6.359 1.00 92.31 195 THR A CA 1
ATOM 1540 C C . THR A 1 195 ? 3.846 -6.695 6.797 1.00 92.31 195 THR A C 1
ATOM 1542 O O . THR A 1 195 ? 3.791 -7.817 6.292 1.00 92.31 195 THR A O 1
ATOM 1545 N N . CYS A 1 196 ? 2.964 -6.303 7.722 1.00 92.75 196 CYS A N 1
ATOM 1546 C CA . CYS A 1 196 ? 1.830 -7.121 8.142 1.00 92.75 196 CYS A CA 1
ATOM 1547 C C . CYS A 1 196 ? 0.890 -7.420 6.967 1.00 92.75 196 CYS A C 1
ATOM 1549 O O . CYS A 1 196 ? 0.571 -8.587 6.727 1.00 92.75 196 CYS A O 1
ATOM 1551 N N . LEU A 1 197 ? 0.509 -6.393 6.201 1.00 94.44 197 LEU A N 1
ATOM 1552 C CA . LEU A 1 197 ? -0.353 -6.543 5.030 1.00 94.44 197 LEU A CA 1
ATOM 1553 C C . LEU A 1 197 ? 0.287 -7.438 3.958 1.00 94.44 197 LEU A C 1
ATOM 1555 O O . LEU A 1 197 ? -0.382 -8.332 3.443 1.00 94.44 197 LEU A O 1
ATOM 1559 N N . LEU A 1 198 ? 1.582 -7.266 3.673 1.00 93.50 198 LEU A N 1
ATOM 1560 C CA . LEU A 1 198 ? 2.313 -8.113 2.724 1.00 93.50 198 LEU A CA 1
ATOM 1561 C C . LEU A 1 198 ? 2.299 -9.583 3.153 1.00 93.50 198 LEU A C 1
ATOM 1563 O O . LEU A 1 198 ? 1.918 -10.453 2.371 1.00 93.50 198 LEU A O 1
ATOM 1567 N N . ASN A 1 199 ? 2.600 -9.873 4.419 1.00 92.38 199 ASN A N 1
ATOM 1568 C CA . ASN A 1 199 ? 2.567 -11.242 4.934 1.00 92.38 199 ASN A CA 1
ATOM 1569 C C . ASN A 1 199 ? 1.180 -11.897 4.802 1.00 92.38 199 ASN A C 1
ATOM 1571 O O . ASN A 1 199 ? 1.087 -13.097 4.513 1.00 92.38 199 ASN A O 1
ATOM 1575 N N . LEU A 1 200 ? 0.111 -11.117 4.994 1.00 91.81 200 LEU A N 1
ATOM 1576 C CA . LEU A 1 200 ? -1.272 -11.568 4.824 1.00 91.81 200 LEU A CA 1
ATOM 1577 C C . LEU A 1 200 ? -1.657 -11.723 3.350 1.00 91.81 200 LEU A C 1
ATOM 1579 O O . LEU A 1 200 ? -2.413 -12.634 3.028 1.00 91.81 200 LEU A O 1
ATOM 1583 N N . SER A 1 201 ? -1.100 -10.910 2.449 1.00 91.12 201 SER A N 1
ATOM 1584 C CA . SER A 1 201 ? -1.440 -10.917 1.018 1.00 91.12 201 SER A CA 1
ATOM 1585 C C . SER A 1 201 ? -1.201 -12.263 0.331 1.00 91.12 201 SER A C 1
ATOM 1587 O O . SER A 1 201 ? -1.986 -12.668 -0.519 1.00 91.12 201 SER A O 1
ATOM 1589 N N . GLY A 1 202 ? -0.177 -13.020 0.732 1.00 84.12 202 GLY A N 1
ATOM 1590 C CA . GLY A 1 202 ? 0.022 -14.373 0.202 1.00 84.12 202 GLY A CA 1
ATOM 1591 C C . GLY A 1 202 ? -0.699 -15.471 0.987 1.00 84.12 202 GLY A C 1
ATOM 1592 O O . GLY A 1 202 ? -0.333 -16.634 0.854 1.00 84.12 202 GLY A O 1
ATOM 1593 N N . LYS A 1 203 ? -1.644 -15.130 1.868 1.00 86.75 203 LYS A N 1
ATOM 1594 C CA . LYS A 1 203 ? -2.540 -16.083 2.551 1.00 86.75 203 LYS A CA 1
ATOM 1595 C C . LYS A 1 203 ? -4.015 -15.775 2.288 1.00 86.75 203 LYS A C 1
ATOM 1597 O O . LYS A 1 203 ? -4.813 -16.702 2.238 1.00 86.75 203 LYS A O 1
ATOM 1602 N N . GLN A 1 204 ? -4.364 -14.497 2.148 1.00 88.31 204 GLN A N 1
ATOM 1603 C CA . GLN A 1 204 ? -5.728 -13.999 1.992 1.00 88.31 204 GLN A CA 1
ATOM 1604 C C . GLN A 1 204 ? -5.842 -13.161 0.706 1.00 88.31 204 GLN A C 1
ATOM 1606 O O . GLN A 1 204 ? -5.083 -12.196 0.547 1.00 88.31 204 GLN A O 1
ATOM 1611 N N . PRO A 1 205 ? -6.776 -13.482 -0.209 1.00 89.31 205 PRO A N 1
ATOM 1612 C CA . PRO A 1 205 ? -6.959 -12.722 -1.444 1.00 89.31 205 PRO A CA 1
ATOM 1613 C C . PRO A 1 205 ? -7.421 -11.280 -1.187 1.00 89.31 205 PRO A C 1
ATOM 1615 O O . PRO A 1 205 ? -7.024 -10.377 -1.920 1.00 89.31 205 PRO A O 1
ATOM 1618 N N . GLU A 1 206 ? -8.179 -11.030 -0.119 1.00 89.38 206 GLU A N 1
ATOM 1619 C CA . GLU A 1 206 ? -8.641 -9.696 0.274 1.00 89.38 206 GLU A CA 1
ATOM 1620 C C . GLU A 1 206 ? -7.462 -8.787 0.641 1.00 89.38 206 GLU A C 1
ATOM 1622 O O . GLU A 1 206 ? -7.421 -7.622 0.248 1.00 89.38 206 GLU A O 1
ATOM 1627 N N . ALA A 1 207 ? -6.460 -9.326 1.346 1.00 91.81 207 ALA A N 1
ATOM 1628 C CA . ALA A 1 207 ? -5.241 -8.591 1.682 1.00 91.81 207 ALA A CA 1
ATOM 1629 C C . ALA A 1 207 ? -4.432 -8.242 0.426 1.00 91.81 207 ALA A C 1
ATOM 1631 O O . ALA A 1 207 ? -3.877 -7.147 0.331 1.00 91.81 207 ALA A O 1
ATOM 1632 N N . ARG A 1 208 ? -4.389 -9.152 -0.558 1.00 90.50 208 ARG A N 1
ATOM 1633 C CA . ARG A 1 208 ? -3.743 -8.903 -1.854 1.00 90.50 208 ARG A CA 1
ATOM 1634 C C . ARG A 1 208 ? -4.464 -7.815 -2.645 1.00 90.50 208 ARG A C 1
ATOM 1636 O O . ARG A 1 208 ? -3.803 -6.905 -3.136 1.00 90.50 208 ARG A O 1
ATOM 1643 N N . ALA A 1 209 ? -5.792 -7.880 -2.726 1.00 88.94 209 ALA A N 1
ATOM 1644 C CA . ALA A 1 209 ? -6.600 -6.871 -3.403 1.00 88.94 209 ALA A CA 1
ATOM 1645 C C . ALA A 1 209 ? -6.437 -5.489 -2.750 1.00 88.94 209 ALA A C 1
ATOM 1647 O O . ALA A 1 209 ? -6.220 -4.501 -3.447 1.00 88.94 209 ALA A O 1
ATOM 1648 N N . LEU A 1 210 ? -6.446 -5.425 -1.413 1.00 90.19 210 LEU A N 1
ATOM 1649 C CA . LEU A 1 210 ? -6.220 -4.182 -0.678 1.00 90.19 210 LEU A CA 1
ATOM 1650 C C . LEU A 1 210 ? -4.816 -3.614 -0.925 1.00 90.19 210 LEU A C 1
ATOM 1652 O O . LEU A 1 210 ? -4.671 -2.418 -1.143 1.00 90.19 210 LEU A O 1
ATOM 1656 N N . MET A 1 211 ? -3.778 -4.453 -0.924 1.00 92.00 211 MET A N 1
ATOM 1657 C CA . MET A 1 211 ? -2.409 -4.028 -1.238 1.00 92.00 211 MET A CA 1
ATOM 1658 C C . MET A 1 211 ? -2.309 -3.415 -2.643 1.00 92.00 211 MET A C 1
ATOM 1660 O O . MET A 1 211 ? -1.725 -2.343 -2.803 1.00 92.00 211 MET A O 1
ATOM 1664 N N . GLN A 1 212 ? -2.934 -4.042 -3.643 1.00 86.31 212 GLN A N 1
ATOM 1665 C CA . GLN A 1 212 ? -2.980 -3.509 -5.006 1.00 86.31 212 GLN A CA 1
ATOM 1666 C C . GLN A 1 212 ? -3.773 -2.195 -5.084 1.00 86.31 212 GLN A C 1
ATOM 1668 O O . GLN A 1 212 ? -3.327 -1.253 -5.735 1.00 86.31 212 GLN A O 1
ATOM 1673 N N . GLU A 1 213 ? -4.912 -2.106 -4.390 1.00 85.88 213 GLU A N 1
ATOM 1674 C CA . GLU A 1 213 ? -5.709 -0.879 -4.285 1.00 85.88 213 GLU A CA 1
ATOM 1675 C C . GLU A 1 213 ? -4.891 0.265 -3.666 1.00 85.88 213 GLU A C 1
ATOM 1677 O O . GLU A 1 213 ? -4.882 1.377 -4.186 1.00 85.88 213 GLU A O 1
ATOM 1682 N N . LEU A 1 214 ? -4.145 0.001 -2.595 1.00 87.75 214 LEU A N 1
ATOM 1683 C CA . LEU A 1 214 ? -3.324 1.009 -1.922 1.00 87.75 214 LEU A CA 1
ATOM 1684 C C . LEU A 1 214 ? -2.242 1.587 -2.832 1.00 87.75 214 LEU A C 1
ATOM 1686 O O . LEU A 1 214 ? -2.049 2.803 -2.859 1.00 87.75 214 LEU A O 1
ATOM 1690 N N . LEU A 1 215 ? -1.557 0.729 -3.588 1.00 84.81 215 LEU A N 1
ATOM 1691 C CA . LEU A 1 215 ? -0.540 1.156 -4.547 1.00 84.81 215 LEU A CA 1
ATOM 1692 C C . LEU A 1 215 ? -1.162 1.943 -5.705 1.00 84.81 215 LEU A C 1
ATOM 1694 O O . LEU A 1 215 ? -0.660 3.009 -6.049 1.00 84.81 215 LEU A O 1
ATOM 1698 N N . ALA A 1 216 ? -2.306 1.501 -6.223 1.00 80.12 216 ALA A N 1
ATOM 1699 C CA . ALA A 1 216 ? -3.053 2.227 -7.247 1.00 80.12 216 ALA A CA 1
ATOM 1700 C C . ALA A 1 216 ? -3.487 3.637 -6.800 1.00 80.12 216 ALA A C 1
ATOM 1702 O O . ALA A 1 216 ? -3.527 4.571 -7.601 1.00 80.12 216 ALA A O 1
ATOM 1703 N N . TRP A 1 217 ? -3.816 3.804 -5.517 1.00 76.81 217 TRP A N 1
ATOM 1704 C CA . TRP A 1 217 ? -4.226 5.087 -4.938 1.00 76.81 217 TRP A CA 1
ATOM 1705 C C . TRP A 1 217 ? -3.051 5.932 -4.443 1.00 76.81 217 TRP A C 1
ATOM 1707 O O . TRP A 1 217 ? -3.242 7.100 -4.078 1.00 76.81 217 TRP A O 1
ATOM 1717 N N . SER A 1 218 ? -1.843 5.368 -4.415 1.00 75.44 218 SER A N 1
ATOM 1718 C CA . SER A 1 218 ? -0.657 6.085 -3.973 1.00 75.44 218 SER A CA 1
ATOM 1719 C C . SER A 1 218 ? -0.350 7.220 -4.953 1.00 75.44 218 SER A C 1
ATOM 1721 O O . SER A 1 218 ? -0.152 7.045 -6.157 1.00 75.44 218 SER A O 1
ATOM 1723 N N . LYS A 1 219 ? -0.388 8.449 -4.437 1.00 68.94 219 LYS A N 1
ATOM 1724 C CA . LYS A 1 219 ? -0.044 9.635 -5.217 1.00 68.94 219 LYS A CA 1
ATOM 1725 C C . LYS A 1 219 ? 1.459 9.820 -5.134 1.00 68.94 219 LYS A C 1
ATOM 1727 O O . LYS A 1 219 ? 1.974 9.948 -4.037 1.00 68.94 219 LYS A O 1
ATOM 1732 N N . PHE A 1 220 ? 2.135 9.938 -6.268 1.00 74.56 220 PHE A N 1
ATOM 1733 C CA . PHE A 1 220 ? 3.552 10.319 -6.347 1.00 74.56 220 PHE A CA 1
ATOM 1734 C C . PHE A 1 220 ? 3.715 11.756 -6.870 1.00 74.56 220 PHE A C 1
ATOM 1736 O O . PHE A 1 220 ? 4.634 12.066 -7.615 1.00 74.56 220 PHE A O 1
ATOM 1743 N N . ASN A 1 221 ? 2.802 12.652 -6.479 1.00 76.50 221 ASN A N 1
ATOM 1744 C CA . ASN A 1 221 ? 2.750 14.044 -6.950 1.00 76.50 221 ASN A CA 1
ATOM 1745 C C . ASN A 1 221 ? 3.755 14.987 -6.261 1.00 76.50 221 ASN A C 1
ATOM 1747 O O . ASN A 1 221 ? 3.801 16.178 -6.571 1.00 76.50 221 ASN A O 1
ATOM 1751 N N . ASN A 1 222 ? 4.519 14.480 -5.297 1.00 83.12 222 ASN A N 1
ATOM 1752 C CA . ASN A 1 222 ? 5.601 15.198 -4.641 1.00 83.12 222 ASN A CA 1
ATOM 1753 C C . ASN A 1 222 ? 6.747 14.239 -4.293 1.00 83.12 222 ASN A C 1
ATOM 1755 O O . ASN A 1 222 ? 6.533 13.031 -4.149 1.00 83.12 222 ASN A O 1
ATOM 1759 N N . ALA A 1 223 ? 7.940 14.801 -4.092 1.00 86.56 223 ALA A N 1
ATOM 1760 C CA . ALA A 1 223 ? 9.170 14.060 -3.824 1.00 86.56 223 ALA A CA 1
ATOM 1761 C C . ALA A 1 223 ? 9.040 13.054 -2.662 1.00 86.56 223 ALA A C 1
ATOM 1763 O O . ALA A 1 223 ? 9.409 11.892 -2.817 1.00 86.56 223 ALA A O 1
ATOM 1764 N N . ASN A 1 224 ? 8.457 13.462 -1.526 1.00 85.69 224 ASN A N 1
ATOM 1765 C CA . ASN A 1 224 ? 8.338 12.594 -0.349 1.00 85.69 224 ASN A CA 1
ATOM 1766 C C . ASN A 1 224 ? 7.438 11.384 -0.629 1.00 85.69 224 ASN A C 1
ATOM 1768 O O . ASN A 1 224 ? 7.818 10.239 -0.411 1.00 85.69 224 ASN A O 1
ATOM 1772 N N . THR A 1 225 ? 6.254 11.631 -1.189 1.00 84.31 225 THR A N 1
ATOM 1773 C CA . THR A 1 225 ? 5.309 10.559 -1.525 1.00 84.31 225 THR A CA 1
ATOM 1774 C C . THR A 1 225 ? 5.829 9.629 -2.619 1.00 84.31 225 THR A C 1
ATOM 1776 O O . THR A 1 225 ? 5.595 8.426 -2.544 1.00 84.31 225 THR A O 1
ATOM 1779 N N . CYS A 1 226 ? 6.575 10.158 -3.595 1.00 88.25 226 CYS A N 1
ATOM 1780 C CA . CYS A 1 226 ? 7.223 9.366 -4.636 1.00 88.25 226 CYS A CA 1
ATOM 1781 C C . CYS A 1 226 ? 8.281 8.425 -4.036 1.00 88.25 226 CYS A C 1
ATOM 1783 O O . CYS A 1 226 ? 8.240 7.219 -4.280 1.00 88.25 226 CYS A O 1
ATOM 1785 N N . LEU A 1 227 ? 9.159 8.949 -3.171 1.00 90.00 227 LEU A N 1
ATOM 1786 C CA . LEU A 1 227 ? 10.163 8.153 -2.463 1.00 90.00 227 LEU A CA 1
ATOM 1787 C C . LEU A 1 227 ? 9.520 7.057 -1.607 1.00 90.00 227 LEU A C 1
ATOM 1789 O O . LEU A 1 227 ? 9.897 5.892 -1.719 1.00 90.00 227 LEU A O 1
ATOM 1793 N N . CYS A 1 228 ? 8.535 7.406 -0.775 1.00 88.12 228 CYS A N 1
ATOM 1794 C CA . CYS A 1 228 ? 7.864 6.430 0.080 1.00 88.12 228 CYS A CA 1
ATOM 1795 C C . CYS A 1 228 ? 7.167 5.341 -0.742 1.00 88.12 228 CYS A C 1
ATOM 1797 O O . CYS A 1 228 ? 7.328 4.164 -0.439 1.00 88.12 228 CYS A O 1
ATOM 1799 N N . THR A 1 229 ? 6.450 5.713 -1.806 1.00 88.81 229 THR A N 1
ATOM 1800 C CA . THR A 1 229 ? 5.788 4.745 -2.696 1.00 88.81 229 THR A CA 1
ATOM 1801 C C . THR A 1 229 ? 6.808 3.800 -3.322 1.00 88.81 229 THR A C 1
ATOM 1803 O O . THR A 1 229 ? 6.62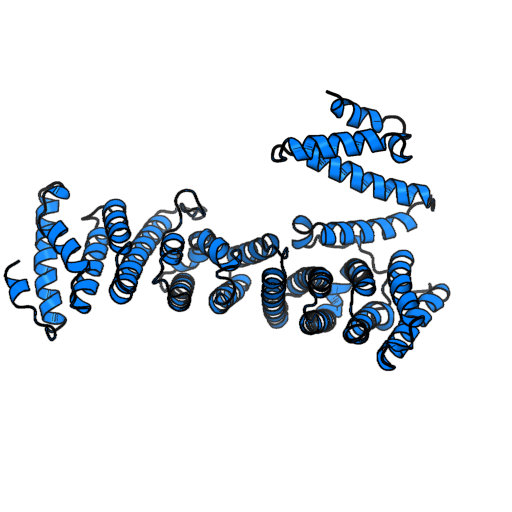8 2.588 -3.266 1.00 88.81 229 THR A O 1
ATOM 1806 N N . SER A 1 230 ? 7.925 4.331 -3.827 1.00 92.31 230 SER A N 1
ATOM 1807 C CA . SER A 1 230 ? 9.020 3.520 -4.364 1.00 92.31 230 SER A CA 1
ATOM 1808 C C . SER A 1 230 ? 9.564 2.524 -3.337 1.00 92.31 230 SER A C 1
ATOM 1810 O O . SER A 1 230 ? 9.799 1.368 -3.672 1.00 92.31 230 SER A O 1
ATOM 1812 N N . ILE A 1 231 ? 9.749 2.934 -2.079 1.00 91.88 231 ILE A N 1
ATOM 1813 C CA . ILE A 1 231 ? 10.210 2.030 -1.013 1.00 91.88 231 ILE A CA 1
ATOM 1814 C C . ILE A 1 231 ? 9.185 0.914 -0.763 1.00 91.88 231 ILE A C 1
ATOM 1816 O O . ILE A 1 231 ? 9.564 -0.254 -0.698 1.00 91.88 231 ILE A O 1
ATOM 1820 N N . LEU A 1 232 ? 7.894 1.250 -0.667 1.00 91.25 232 LEU A N 1
ATOM 1821 C CA . LEU A 1 232 ? 6.827 0.269 -0.434 1.00 91.25 232 LEU A CA 1
ATOM 1822 C C . LEU A 1 232 ? 6.714 -0.746 -1.581 1.00 91.25 232 LEU A C 1
ATOM 1824 O O . LEU A 1 232 ? 6.526 -1.937 -1.324 1.00 91.25 232 LEU A O 1
ATOM 1828 N N . VAL A 1 233 ? 6.862 -0.291 -2.830 1.00 92.94 233 VAL A N 1
ATOM 1829 C CA . VAL A 1 233 ? 6.849 -1.152 -4.021 1.00 92.94 233 VAL A CA 1
ATOM 1830 C C . VAL A 1 233 ? 8.068 -2.073 -4.043 1.00 92.94 233 VAL A C 1
ATOM 1832 O O . VAL A 1 233 ? 7.897 -3.268 -4.267 1.00 92.94 233 VAL A O 1
ATOM 1835 N N . ILE A 1 234 ? 9.271 -1.572 -3.736 1.00 94.81 234 ILE A N 1
ATOM 1836 C CA . ILE A 1 234 ? 10.480 -2.408 -3.629 1.00 94.81 234 ILE A CA 1
ATOM 1837 C C . ILE A 1 234 ? 10.300 -3.493 -2.555 1.00 94.81 234 ILE A C 1
ATOM 1839 O O . ILE A 1 234 ? 10.592 -4.660 -2.813 1.00 94.81 234 ILE A O 1
ATOM 1843 N N . GLU A 1 235 ? 9.774 -3.145 -1.374 1.00 93.19 235 GLU A N 1
ATOM 1844 C CA . GLU A 1 235 ? 9.506 -4.123 -0.306 1.00 93.19 235 GLU A CA 1
ATOM 1845 C C . GLU A 1 235 ? 8.465 -5.174 -0.731 1.00 93.19 235 GLU A C 1
ATOM 1847 O O . GLU A 1 235 ? 8.619 -6.359 -0.425 1.00 93.19 235 GLU A O 1
ATOM 1852 N N . ALA A 1 236 ? 7.425 -4.771 -1.470 1.00 93.75 236 ALA A N 1
ATOM 1853 C CA . ALA A 1 236 ? 6.437 -5.701 -2.012 1.00 93.75 236 ALA A CA 1
ATOM 1854 C C . ALA A 1 236 ? 7.045 -6.639 -3.063 1.00 93.75 236 ALA A C 1
ATOM 1856 O O . ALA A 1 236 ? 6.803 -7.844 -3.014 1.00 93.75 236 ALA A O 1
ATOM 1857 N N . ILE A 1 237 ? 7.865 -6.112 -3.977 1.00 94.94 237 ILE A N 1
ATOM 1858 C CA . ILE A 1 237 ? 8.583 -6.906 -4.980 1.00 94.94 237 ILE A CA 1
ATOM 1859 C C . ILE A 1 237 ? 9.437 -7.969 -4.292 1.00 94.94 237 ILE A C 1
ATOM 1861 O O . ILE A 1 237 ? 9.317 -9.149 -4.624 1.00 94.94 237 ILE A O 1
ATOM 1865 N N . ASP A 1 238 ? 10.246 -7.572 -3.309 1.00 94.06 238 ASP A N 1
ATOM 1866 C CA . ASP A 1 238 ? 11.133 -8.490 -2.596 1.00 94.06 238 ASP A CA 1
ATOM 1867 C C . ASP A 1 238 ? 10.336 -9.573 -1.846 1.00 94.06 238 ASP A C 1
ATOM 1869 O O . ASP A 1 238 ? 10.735 -10.739 -1.846 1.00 94.06 238 ASP A O 1
ATOM 1873 N N . HIS A 1 239 ? 9.169 -9.231 -1.285 1.00 94.06 239 HIS A N 1
ATOM 1874 C CA . HIS A 1 239 ? 8.269 -10.207 -0.663 1.00 94.06 239 HIS A CA 1
ATOM 1875 C C . HIS A 1 239 ? 7.736 -11.246 -1.661 1.00 94.06 239 HIS A C 1
ATOM 1877 O O . HIS A 1 239 ? 7.736 -12.440 -1.362 1.00 94.06 239 HIS A O 1
ATOM 1883 N N . PHE A 1 240 ? 7.271 -10.820 -2.839 1.00 92.88 240 PHE A N 1
ATOM 1884 C CA . PHE A 1 240 ? 6.705 -11.738 -3.835 1.00 92.88 240 PHE A CA 1
ATOM 1885 C C . PHE A 1 240 ? 7.770 -12.564 -4.558 1.00 92.88 240 PHE A C 1
ATOM 1887 O O . PHE A 1 240 ? 7.532 -13.741 -4.825 1.00 92.88 240 PHE A O 1
ATOM 1894 N N . LEU A 1 241 ? 8.967 -12.006 -4.767 1.00 92.62 241 LEU A N 1
ATOM 1895 C CA . LEU A 1 241 ? 10.107 -12.755 -5.297 1.00 92.62 241 LEU A CA 1
ATOM 1896 C C . LEU A 1 241 ? 10.510 -13.901 -4.360 1.00 92.62 241 LEU A C 1
ATOM 1898 O O . LEU A 1 241 ? 10.730 -15.014 -4.824 1.00 92.62 241 LEU A O 1
ATOM 1902 N N . GLN A 1 242 ? 10.537 -13.667 -3.043 1.00 92.44 242 GLN A N 1
ATOM 1903 C CA . GLN A 1 242 ? 10.828 -14.714 -2.049 1.00 92.44 242 GLN A CA 1
ATOM 1904 C C . GLN A 1 242 ? 9.782 -15.836 -2.010 1.00 92.44 242 GLN A C 1
ATOM 1906 O O . GLN A 1 242 ? 10.059 -16.914 -1.489 1.00 92.44 242 GLN A O 1
ATOM 1911 N N . ARG A 1 243 ? 8.571 -15.581 -2.516 1.00 89.56 243 ARG A N 1
ATOM 1912 C CA . ARG A 1 243 ? 7.457 -16.539 -2.538 1.00 89.56 243 ARG A CA 1
ATOM 1913 C C . ARG A 1 243 ? 7.199 -17.119 -3.927 1.00 89.56 243 ARG A C 1
ATOM 1915 O O . ARG A 1 243 ? 6.188 -17.793 -4.094 1.00 89.56 243 ARG A O 1
ATOM 1922 N N . GLU A 1 244 ? 8.080 -16.838 -4.888 1.00 89.38 244 GLU A N 1
ATOM 1923 C CA . GLU A 1 244 ? 7.989 -17.300 -6.279 1.00 89.38 244 GLU A CA 1
ATOM 1924 C C . GLU A 1 244 ? 6.680 -16.877 -6.988 1.00 89.38 244 GLU A C 1
ATOM 1926 O O . GLU A 1 244 ? 6.259 -17.481 -7.973 1.00 89.38 244 GLU A O 1
ATOM 1931 N N . ASP A 1 245 ? 6.028 -15.794 -6.535 1.00 89.69 245 ASP A N 1
ATOM 1932 C CA . ASP A 1 245 ? 4.866 -15.210 -7.226 1.00 89.69 245 ASP A CA 1
ATOM 1933 C C . ASP A 1 245 ? 5.342 -14.261 -8.334 1.00 89.69 245 ASP A C 1
ATOM 1935 O O . ASP A 1 245 ? 5.286 -13.032 -8.232 1.00 89.69 245 ASP A O 1
ATOM 1939 N N . HIS A 1 246 ? 5.852 -14.864 -9.407 1.00 90.31 246 HIS A N 1
ATOM 1940 C CA . HIS A 1 246 ? 6.472 -14.143 -10.516 1.00 90.31 246 HIS A CA 1
ATOM 1941 C C . HIS A 1 246 ? 5.512 -13.173 -11.215 1.00 90.31 246 HIS A C 1
ATOM 1943 O O . HIS A 1 246 ? 5.935 -12.096 -11.629 1.00 90.31 246 HIS A O 1
ATOM 1949 N N . ALA A 1 247 ? 4.221 -13.507 -11.308 1.00 88.00 247 ALA A N 1
ATOM 1950 C CA . ALA A 1 247 ? 3.226 -12.639 -11.934 1.00 88.00 247 ALA A CA 1
ATOM 1951 C C . ALA A 1 247 ? 3.080 -11.314 -11.169 1.00 88.00 247 ALA A C 1
ATOM 1953 O O . ALA A 1 247 ? 3.109 -10.243 -11.772 1.00 88.00 247 ALA A O 1
ATOM 1954 N N . GLN A 1 248 ? 2.991 -11.371 -9.834 1.00 88.75 248 GLN A N 1
ATOM 1955 C CA . GLN A 1 248 ? 2.905 -10.157 -9.024 1.00 88.75 248 GLN A CA 1
ATOM 1956 C C . GLN A 1 248 ? 4.199 -9.344 -9.058 1.00 88.75 248 GLN A C 1
ATOM 1958 O O . GLN A 1 248 ? 4.144 -8.114 -9.089 1.00 88.75 248 GLN A O 1
ATOM 1963 N N . SER A 1 249 ? 5.352 -10.016 -9.044 1.00 92.00 249 SER A N 1
ATOM 1964 C CA . SER A 1 249 ? 6.655 -9.356 -9.125 1.00 92.00 249 SER A CA 1
ATOM 1965 C C . SER A 1 249 ? 6.843 -8.606 -10.444 1.00 92.00 249 SER A C 1
ATOM 1967 O O . SER A 1 249 ? 7.376 -7.499 -10.423 1.00 92.00 249 SER A O 1
ATOM 1969 N N . ILE A 1 250 ? 6.369 -9.155 -11.569 1.00 90.81 250 ILE A N 1
ATOM 1970 C CA . ILE A 1 250 ? 6.407 -8.480 -12.876 1.00 90.81 250 ILE A CA 1
ATOM 1971 C C . ILE A 1 250 ? 5.495 -7.249 -12.875 1.00 90.81 250 ILE A C 1
ATOM 1973 O O . ILE A 1 250 ? 5.956 -6.160 -13.216 1.00 90.81 250 ILE A O 1
ATOM 1977 N N . ASP A 1 251 ? 4.243 -7.386 -12.425 1.00 89.31 251 ASP A N 1
ATOM 1978 C CA . ASP A 1 251 ? 3.284 -6.271 -12.350 1.00 89.31 251 ASP A CA 1
ATOM 1979 C C . ASP A 1 251 ? 3.832 -5.099 -11.519 1.00 89.31 251 ASP A C 1
ATOM 1981 O O . ASP A 1 251 ? 3.757 -3.934 -11.921 1.00 89.31 251 ASP A O 1
ATOM 1985 N N . LEU A 1 252 ? 4.416 -5.405 -10.357 1.00 91.62 252 LEU A N 1
ATOM 1986 C CA . LEU A 1 252 ? 5.043 -4.404 -9.496 1.00 91.62 252 LEU A CA 1
ATOM 1987 C C . LEU A 1 252 ? 6.347 -3.862 -10.094 1.00 91.62 252 LEU A C 1
ATOM 1989 O O . LEU A 1 252 ? 6.638 -2.681 -9.927 1.00 91.62 252 LEU A O 1
ATOM 1993 N N . GLY A 1 253 ? 7.109 -4.681 -10.821 1.00 92.75 253 GLY A N 1
ATOM 1994 C CA . GLY A 1 253 ? 8.309 -4.257 -11.542 1.00 92.75 253 GLY A CA 1
ATOM 1995 C C . GLY A 1 253 ? 8.006 -3.226 -12.632 1.00 92.75 253 GLY A C 1
ATOM 1996 O O . GLY A 1 253 ? 8.710 -2.224 -12.740 1.00 92.75 253 GLY A O 1
ATOM 1997 N N . ILE A 1 254 ? 6.914 -3.405 -13.380 1.00 91.56 254 ILE A N 1
ATOM 1998 C CA . ILE A 1 254 ? 6.434 -2.415 -14.359 1.00 91.56 254 ILE A CA 1
ATOM 1999 C C . ILE A 1 254 ? 6.050 -1.111 -13.654 1.00 91.56 254 ILE A C 1
ATOM 2001 O O . ILE A 1 254 ? 6.402 -0.022 -14.115 1.00 91.56 254 ILE A O 1
ATOM 2005 N N . TYR A 1 255 ? 5.371 -1.203 -12.508 1.00 91.38 255 TYR A N 1
ATOM 2006 C CA . TYR A 1 255 ? 5.052 -0.016 -11.722 1.00 91.38 255 TYR A CA 1
ATOM 2007 C C . TYR A 1 255 ? 6.316 0.698 -11.223 1.00 91.38 255 TYR A C 1
ATOM 2009 O O . TYR A 1 255 ? 6.427 1.920 -11.334 1.00 91.38 255 TYR A O 1
ATOM 2017 N N . GLN A 1 256 ? 7.317 -0.062 -10.776 1.00 93.94 256 GLN A N 1
ATOM 2018 C CA . GLN A 1 256 ? 8.608 0.477 -10.369 1.00 93.94 256 GLN A CA 1
ATOM 2019 C C . GLN A 1 256 ? 9.335 1.170 -11.529 1.00 93.94 256 GLN A C 1
ATOM 2021 O O . GLN A 1 256 ? 9.904 2.241 -11.325 1.00 93.94 256 GLN A O 1
ATOM 2026 N N . ALA A 1 257 ? 9.272 0.624 -12.749 1.00 93.38 257 ALA A N 1
ATOM 2027 C CA . ALA A 1 257 ? 9.833 1.258 -13.943 1.00 93.38 257 ALA A CA 1
ATOM 2028 C C . ALA A 1 257 ? 9.203 2.638 -14.209 1.00 93.38 257 ALA A C 1
ATOM 2030 O O . ALA A 1 257 ? 9.917 3.608 -14.462 1.00 93.38 257 ALA A O 1
ATOM 2031 N N . CYS A 1 258 ? 7.881 2.756 -14.050 1.00 90.56 258 CYS A N 1
ATOM 2032 C CA . CYS A 1 258 ? 7.174 4.035 -14.141 1.00 90.56 258 CYS A CA 1
ATOM 2033 C C . CYS A 1 258 ? 7.620 5.033 -13.052 1.00 90.56 258 CYS A C 1
ATOM 2035 O O . CYS A 1 258 ? 7.763 6.230 -13.321 1.00 90.56 258 CYS A O 1
ATOM 2037 N N . LEU A 1 259 ? 7.868 4.565 -11.823 1.00 91.88 259 LEU A N 1
ATOM 2038 C CA . LEU A 1 259 ? 8.312 5.421 -10.716 1.00 91.88 259 LEU A CA 1
ATOM 2039 C C . LEU A 1 259 ? 9.726 5.977 -10.924 1.00 91.88 259 LEU A C 1
ATOM 2041 O O . LEU A 1 259 ? 9.994 7.092 -10.482 1.00 91.88 259 LEU A O 1
ATOM 2045 N N . ILE A 1 260 ? 10.618 5.269 -11.628 1.00 94.69 260 ILE A N 1
ATOM 2046 C CA . ILE A 1 260 ? 11.993 5.739 -11.891 1.00 94.69 260 ILE A CA 1
ATOM 2047 C C . ILE A 1 260 ? 11.998 7.106 -12.585 1.00 94.69 260 ILE A C 1
ATOM 2049 O O . ILE A 1 260 ? 12.750 7.992 -12.176 1.00 94.69 260 ILE A O 1
ATOM 2053 N N . LYS A 1 261 ? 11.120 7.315 -13.574 1.00 91.06 261 LYS A N 1
ATOM 2054 C CA . LYS A 1 261 ? 10.956 8.611 -14.254 1.00 91.06 261 LYS A CA 1
ATOM 2055 C C . LYS A 1 261 ? 10.621 9.726 -13.262 1.00 91.06 261 LYS A C 1
ATOM 2057 O O . LYS A 1 261 ? 11.204 10.806 -13.304 1.00 91.06 261 LYS A O 1
ATOM 2062 N N . GLN A 1 262 ? 9.693 9.457 -12.347 1.00 90.62 262 GLN A N 1
ATOM 2063 C CA . GLN A 1 262 ? 9.245 10.436 -11.358 1.00 90.62 262 GLN A CA 1
ATOM 2064 C C . GLN A 1 262 ? 10.316 10.705 -10.296 1.00 90.62 262 GLN A C 1
ATOM 2066 O O . GLN A 1 262 ? 10.521 11.855 -9.916 1.00 90.62 262 GLN A O 1
ATOM 2071 N N . LEU A 1 263 ? 11.048 9.678 -9.856 1.00 93.56 263 LEU A N 1
ATOM 2072 C CA . LEU A 1 263 ? 12.197 9.839 -8.961 1.00 93.56 263 LEU A CA 1
ATOM 2073 C C . LEU A 1 263 ? 13.263 10.740 -9.596 1.00 93.56 263 LEU A C 1
ATOM 2075 O O . LEU A 1 263 ? 13.726 11.678 -8.947 1.00 93.56 263 LEU A O 1
ATOM 2079 N N . ALA A 1 264 ? 13.577 10.517 -10.877 1.00 92.50 264 ALA A N 1
ATOM 2080 C CA . ALA A 1 264 ? 14.521 11.341 -11.626 1.00 92.50 264 ALA A CA 1
ATOM 2081 C C . ALA A 1 264 ? 14.048 12.803 -11.741 1.00 92.50 264 ALA A C 1
ATOM 2083 O O . ALA A 1 264 ? 14.821 13.711 -11.443 1.00 92.50 264 ALA A O 1
ATOM 2084 N N . ASN A 1 265 ? 12.769 13.038 -12.064 1.00 91.62 265 ASN A N 1
ATOM 2085 C CA . ASN A 1 265 ? 12.182 14.385 -12.124 1.00 91.62 265 ASN A CA 1
ATOM 2086 C C . ASN A 1 265 ? 12.277 15.151 -10.793 1.00 91.62 265 ASN A C 1
ATOM 2088 O O . ASN A 1 265 ? 12.448 16.368 -10.790 1.00 91.62 265 ASN A O 1
ATOM 2092 N N . TYR A 1 266 ? 12.168 14.453 -9.659 1.00 92.25 266 TYR A N 1
ATOM 2093 C CA . TYR A 1 266 ? 12.307 15.052 -8.328 1.00 92.25 266 TYR A CA 1
ATOM 2094 C C . TYR A 1 266 ? 13.756 15.108 -7.818 1.00 92.25 266 TYR A C 1
ATOM 2096 O O . TYR A 1 266 ? 13.981 15.572 -6.700 1.00 92.25 266 TYR A O 1
ATOM 2104 N N . GLY A 1 267 ? 14.739 14.646 -8.599 1.00 91.12 267 GLY A N 1
ATOM 2105 C CA . GLY A 1 267 ? 16.146 14.607 -8.192 1.00 91.12 267 GLY A CA 1
ATOM 2106 C C . GLY A 1 267 ? 16.447 13.596 -7.078 1.00 91.12 267 GLY A C 1
ATOM 2107 O O . GLY A 1 267 ? 17.437 13.746 -6.363 1.00 91.12 267 GLY A O 1
ATOM 2108 N N . ILE A 1 268 ? 15.595 12.583 -6.906 1.00 93.50 268 ILE A N 1
ATOM 2109 C CA . ILE A 1 268 ? 15.789 11.494 -5.945 1.00 93.50 268 ILE A CA 1
ATOM 2110 C C . ILE A 1 268 ? 16.644 10.406 -6.597 1.00 93.50 268 ILE A C 1
ATOM 2112 O O . ILE A 1 268 ? 16.462 10.089 -7.769 1.00 93.50 268 ILE A O 1
ATOM 2116 N N . ASP A 1 269 ? 17.556 9.812 -5.826 1.00 93.75 269 ASP A N 1
ATOM 2117 C CA . ASP A 1 269 ? 18.417 8.714 -6.274 1.00 93.75 269 ASP A CA 1
ATOM 2118 C C . ASP A 1 269 ? 17.596 7.483 -6.729 1.00 93.75 269 ASP A C 1
ATOM 2120 O O . ASP A 1 269 ? 16.961 6.829 -5.895 1.00 93.75 269 ASP A O 1
ATOM 2124 N N . PRO A 1 270 ? 17.610 7.130 -8.031 1.00 95.38 270 PRO A N 1
ATOM 2125 C CA . PRO A 1 270 ? 16.839 6.018 -8.571 1.00 95.38 270 PRO A CA 1
ATOM 2126 C C . PRO A 1 270 ? 17.578 4.674 -8.498 1.00 95.38 270 PRO A C 1
ATOM 2128 O O . PRO A 1 270 ? 17.016 3.660 -8.917 1.00 95.38 270 PRO A O 1
ATOM 2131 N N . ARG A 1 271 ? 18.818 4.615 -7.980 1.00 94.75 271 ARG A N 1
ATOM 2132 C CA . ARG A 1 271 ? 19.615 3.373 -7.932 1.00 94.75 271 ARG A CA 1
ATOM 2133 C C . ARG A 1 271 ? 18.902 2.199 -7.253 1.00 94.75 271 ARG A C 1
ATOM 2135 O O . ARG A 1 271 ? 18.929 1.116 -7.838 1.00 94.75 271 ARG A O 1
ATOM 2142 N N . PRO A 1 272 ? 18.225 2.358 -6.095 1.00 95.88 272 PRO A N 1
ATOM 2143 C CA . PRO A 1 272 ? 17.496 1.248 -5.478 1.00 95.88 272 PRO A CA 1
ATOM 2144 C C . PRO A 1 272 ? 16.415 0.674 -6.403 1.00 95.88 272 PRO A C 1
ATOM 2146 O O . PRO A 1 272 ? 16.238 -0.539 -6.481 1.00 95.88 272 PRO A O 1
ATOM 2149 N N . SER A 1 273 ? 15.736 1.542 -7.153 1.00 96.12 273 SER A N 1
ATOM 2150 C CA . SER A 1 273 ? 14.689 1.180 -8.109 1.00 96.12 273 SER A CA 1
ATOM 2151 C C . SER A 1 273 ? 15.246 0.454 -9.331 1.00 96.12 273 SER A C 1
ATOM 2153 O O . SER A 1 273 ? 14.692 -0.563 -9.739 1.00 96.12 273 SER A O 1
ATOM 2155 N N . LEU A 1 274 ? 16.364 0.939 -9.881 1.00 96.06 274 LEU A N 1
ATOM 2156 C CA . LEU A 1 274 ? 17.061 0.314 -11.010 1.00 96.06 274 LEU A CA 1
ATOM 2157 C C . LEU A 1 274 ? 17.590 -1.078 -10.630 1.00 96.06 274 LEU A C 1
ATOM 2159 O O . LEU A 1 274 ? 17.359 -2.053 -11.342 1.00 96.06 274 LEU A O 1
ATOM 2163 N N . GLN A 1 275 ? 18.233 -1.197 -9.466 1.00 95.94 275 GLN A N 1
ATOM 2164 C CA . GLN A 1 275 ? 18.713 -2.480 -8.950 1.00 95.94 275 GLN A CA 1
ATOM 2165 C C . GLN A 1 275 ? 17.559 -3.449 -8.677 1.00 95.94 275 GLN A C 1
ATOM 2167 O O . GLN A 1 275 ? 17.656 -4.627 -9.013 1.00 95.94 275 GLN A O 1
ATOM 2172 N N . CYS A 1 276 ? 16.454 -2.962 -8.104 1.00 96.56 276 CYS A N 1
ATOM 2173 C CA . CYS A 1 276 ? 15.250 -3.759 -7.894 1.00 96.56 276 CYS A CA 1
ATOM 2174 C C . CYS A 1 276 ? 14.705 -4.308 -9.221 1.00 96.56 276 CYS A C 1
ATOM 2176 O O . CYS A 1 276 ? 14.494 -5.516 -9.329 1.00 96.56 276 CYS A O 1
ATOM 2178 N N . LEU A 1 277 ? 14.571 -3.460 -10.247 1.00 96.06 277 LEU A N 1
ATOM 2179 C CA . LEU A 1 277 ? 14.087 -3.872 -11.564 1.00 96.06 277 LEU A CA 1
ATOM 2180 C C . LEU A 1 277 ? 14.995 -4.933 -12.198 1.00 96.06 277 LEU A C 1
ATOM 2182 O O . LEU A 1 277 ? 14.502 -5.953 -12.672 1.00 96.06 277 LEU A O 1
ATOM 2186 N N . LEU A 1 278 ? 16.317 -4.753 -12.138 1.00 94.50 278 LEU A N 1
ATOM 2187 C CA . LEU A 1 278 ? 17.266 -5.741 -12.655 1.00 94.50 278 LEU A CA 1
ATOM 2188 C C . LEU A 1 278 ? 17.157 -7.091 -11.919 1.00 94.50 278 LEU A C 1
ATOM 2190 O O . LEU A 1 278 ? 17.191 -8.144 -12.555 1.00 94.50 278 LEU A O 1
ATOM 2194 N N . ARG A 1 279 ? 16.968 -7.083 -10.590 1.00 94.56 279 ARG A N 1
ATOM 2195 C CA . ARG A 1 279 ? 16.733 -8.314 -9.808 1.00 94.56 279 ARG A CA 1
ATOM 2196 C C . ARG A 1 279 ? 15.453 -9.029 -10.233 1.00 94.56 279 ARG A C 1
ATOM 2198 O O . ARG A 1 279 ? 15.485 -10.250 -10.370 1.00 94.56 279 ARG A O 1
ATOM 2205 N N . VAL A 1 280 ? 14.359 -8.291 -10.454 1.00 94.12 280 VAL A N 1
ATOM 2206 C CA . VAL A 1 280 ? 13.100 -8.863 -10.965 1.00 94.12 280 VAL A CA 1
ATOM 2207 C C . VAL A 1 280 ? 13.361 -9.552 -12.295 1.00 94.12 280 VAL A C 1
ATOM 2209 O O . VAL A 1 280 ? 13.107 -10.743 -12.406 1.00 94.12 280 VAL A O 1
ATOM 2212 N N . LEU A 1 281 ? 13.969 -8.849 -13.253 1.00 92.62 281 LEU A N 1
ATOM 2213 C CA . LEU A 1 281 ? 14.248 -9.379 -14.588 1.00 92.62 281 LEU A CA 1
ATOM 2214 C C . LEU A 1 281 ? 15.059 -10.680 -14.573 1.00 92.62 281 LEU A C 1
ATOM 2216 O O . LEU A 1 281 ? 14.730 -11.616 -15.301 1.00 92.62 281 LEU A O 1
ATOM 2220 N N . HIS A 1 282 ? 16.080 -10.765 -13.718 1.00 92.06 282 HIS A N 1
ATOM 2221 C CA . HIS A 1 282 ? 16.854 -11.993 -13.555 1.00 92.06 282 HIS A CA 1
ATOM 2222 C C . HIS A 1 282 ? 16.039 -13.132 -12.932 1.00 92.06 282 HIS A C 1
ATOM 2224 O O . HIS A 1 282 ? 16.158 -14.273 -13.375 1.00 92.06 282 HIS A O 1
ATOM 2230 N N . ALA A 1 283 ? 15.217 -12.838 -11.923 1.00 90.88 283 ALA A N 1
ATOM 2231 C CA . ALA A 1 283 ? 14.422 -13.843 -11.220 1.00 90.88 283 ALA A CA 1
ATOM 2232 C C . ALA A 1 283 ? 13.199 -14.325 -12.019 1.00 90.88 283 ALA A C 1
ATOM 2234 O O . ALA A 1 283 ? 12.756 -15.453 -11.829 1.00 90.88 283 ALA A O 1
ATOM 2235 N N . THR A 1 284 ? 12.647 -13.497 -12.911 1.00 88.00 284 THR A N 1
ATOM 2236 C CA . THR A 1 284 ? 11.407 -13.777 -13.654 1.00 88.00 284 THR A CA 1
ATOM 2237 C C . THR A 1 284 ? 11.631 -13.943 -15.157 1.00 88.00 284 THR A C 1
ATOM 2239 O O . THR A 1 284 ? 10.692 -13.778 -15.939 1.00 88.00 284 THR A O 1
ATOM 2242 N N . ARG A 1 285 ? 12.855 -14.279 -15.584 1.00 85.38 285 ARG A N 1
ATOM 2243 C CA . ARG A 1 285 ? 13.276 -14.361 -16.996 1.00 85.38 285 ARG A CA 1
ATOM 2244 C C . ARG A 1 285 ? 12.276 -15.093 -17.900 1.00 85.38 285 ARG A C 1
ATOM 2246 O O . ARG A 1 285 ? 11.857 -14.560 -18.919 1.00 85.38 285 ARG A O 1
ATOM 2253 N N . GLU A 1 286 ? 11.827 -16.279 -17.497 1.00 81.69 286 GLU A N 1
ATOM 2254 C CA . GLU A 1 286 ? 10.907 -17.100 -18.299 1.00 81.69 286 GLU A CA 1
ATOM 2255 C C . GLU A 1 286 ? 9.484 -16.526 -18.377 1.00 81.69 286 GLU A C 1
ATOM 2257 O O . GLU A 1 286 ? 8.777 -16.760 -19.353 1.00 81.69 286 GLU A O 1
ATOM 2262 N N . HIS A 1 287 ? 9.078 -15.741 -17.378 1.00 81.69 287 HIS A N 1
ATOM 2263 C CA . HIS A 1 287 ? 7.720 -15.212 -17.228 1.00 81.69 287 HIS A CA 1
ATOM 2264 C C . HIS A 1 287 ? 7.561 -13.763 -17.712 1.00 81.69 287 HIS A C 1
ATOM 2266 O O . HIS A 1 287 ? 6.440 -13.296 -17.892 1.00 81.69 287 HIS A O 1
ATOM 2272 N N . THR A 1 288 ? 8.664 -13.034 -17.909 1.00 79.06 288 THR A N 1
ATOM 2273 C CA . THR A 1 288 ? 8.636 -11.592 -18.234 1.00 79.06 288 THR A CA 1
ATOM 2274 C C . THR A 1 288 ? 8.647 -11.316 -19.733 1.00 79.06 288 THR A C 1
ATOM 2276 O O . THR A 1 288 ? 8.442 -10.171 -20.125 1.00 79.06 288 THR A O 1
ATOM 2279 N N . LYS A 1 289 ? 8.847 -12.345 -20.567 1.00 77.44 289 LYS A N 1
ATOM 2280 C CA . LYS A 1 289 ? 9.017 -12.212 -22.021 1.00 77.44 289 LYS A CA 1
ATOM 2281 C C . LYS A 1 289 ? 7.965 -11.309 -22.660 1.00 77.44 289 LYS A C 1
ATOM 2283 O O . LYS A 1 289 ? 8.316 -10.341 -23.324 1.00 77.44 289 LYS A O 1
ATOM 2288 N N . ASP A 1 290 ? 6.695 -11.534 -22.341 1.00 77.94 290 ASP A N 1
ATOM 2289 C CA . ASP A 1 290 ? 5.583 -10.783 -22.935 1.00 77.94 290 ASP A CA 1
ATOM 2290 C C . ASP A 1 290 ? 5.544 -9.301 -22.517 1.00 77.94 290 ASP A C 1
ATOM 2292 O O . ASP A 1 290 ? 4.907 -8.490 -23.178 1.00 77.94 290 ASP A O 1
ATOM 2296 N N . HIS A 1 291 ? 6.230 -8.917 -21.438 1.00 85.06 291 HIS A N 1
ATOM 2297 C CA . HIS A 1 291 ? 6.195 -7.566 -20.866 1.00 85.06 291 HIS A CA 1
ATOM 2298 C C . HIS A 1 291 ? 7.423 -6.716 -21.228 1.00 85.06 291 HIS A C 1
ATOM 2300 O O . HIS A 1 291 ? 7.485 -5.539 -20.865 1.00 85.06 291 HIS A O 1
ATOM 2306 N N . TYR A 1 292 ? 8.401 -7.272 -21.950 1.00 87.56 292 TYR A N 1
ATOM 2307 C CA . TYR A 1 292 ? 9.635 -6.563 -22.297 1.00 87.56 292 TYR A CA 1
ATOM 2308 C C . TYR A 1 292 ? 9.401 -5.326 -23.164 1.00 87.56 292 TYR A C 1
ATOM 2310 O O . TYR A 1 292 ? 10.006 -4.290 -22.898 1.00 87.56 292 TYR A O 1
ATOM 2318 N N . HIS A 1 293 ? 8.480 -5.377 -24.128 1.00 85.50 293 HIS A N 1
ATOM 2319 C CA . HIS A 1 293 ? 8.132 -4.207 -24.940 1.00 85.50 293 HIS A CA 1
ATOM 2320 C C . HIS A 1 293 ? 7.577 -3.056 -24.089 1.00 85.50 293 HIS A C 1
ATOM 2322 O O . HIS A 1 293 ? 7.997 -1.915 -24.257 1.00 85.50 293 HIS A O 1
ATOM 2328 N N . VAL A 1 294 ? 6.712 -3.352 -23.114 1.00 87.00 294 VAL A N 1
ATOM 2329 C CA . VAL A 1 294 ? 6.180 -2.344 -22.180 1.00 87.00 294 VAL A CA 1
ATOM 2330 C C . VAL A 1 294 ? 7.301 -1.729 -21.343 1.00 87.00 294 VAL A C 1
ATOM 2332 O O . VAL A 1 294 ? 7.366 -0.509 -21.192 1.00 87.00 294 VAL A O 1
ATOM 2335 N N . LEU A 1 295 ? 8.199 -2.563 -20.811 1.00 90.31 295 LEU A N 1
ATOM 2336 C CA . LEU A 1 295 ? 9.341 -2.087 -20.034 1.00 90.31 295 LEU A CA 1
ATOM 2337 C C . LEU A 1 295 ? 10.259 -1.197 -20.875 1.00 90.31 295 LEU A C 1
ATOM 2339 O O . LEU A 1 295 ? 10.629 -0.126 -20.411 1.00 90.31 295 LEU A O 1
ATOM 2343 N N . LEU A 1 296 ? 10.584 -1.584 -22.111 1.00 90.06 296 LEU A N 1
ATOM 2344 C CA . LEU A 1 296 ? 11.422 -0.775 -22.999 1.00 90.06 296 LEU A CA 1
ATOM 2345 C C . LEU A 1 296 ? 10.803 0.596 -23.289 1.00 90.06 296 LEU A C 1
ATOM 2347 O O . LEU A 1 296 ? 11.518 1.592 -23.227 1.00 90.06 296 LEU A O 1
ATOM 2351 N N . VAL A 1 297 ? 9.488 0.669 -23.520 1.00 87.56 297 VAL A N 1
ATOM 2352 C CA . VAL A 1 297 ? 8.785 1.951 -23.709 1.00 87.56 297 VAL A CA 1
ATOM 2353 C C . VAL A 1 297 ? 8.931 2.847 -22.476 1.00 87.56 297 VAL A C 1
ATOM 2355 O O . VAL A 1 297 ? 9.300 4.013 -22.605 1.00 87.56 297 VAL A O 1
ATOM 2358 N N . LEU A 1 298 ? 8.713 2.306 -21.273 1.00 89.88 298 LEU A N 1
ATOM 2359 C CA . LEU A 1 298 ? 8.868 3.072 -20.030 1.00 89.88 298 LEU A CA 1
ATOM 2360 C C . LEU A 1 298 ? 10.321 3.518 -19.804 1.00 89.88 298 LEU A C 1
ATOM 2362 O O . LEU A 1 298 ? 10.564 4.653 -19.397 1.00 89.88 298 LEU A O 1
ATOM 2366 N N . LEU A 1 299 ? 11.297 2.648 -20.074 1.00 92.31 299 LEU A N 1
ATOM 2367 C CA . LEU A 1 299 ? 12.720 2.945 -19.890 1.00 92.31 299 LEU A CA 1
ATOM 2368 C C . LEU A 1 299 ? 13.258 3.932 -20.935 1.00 92.31 299 LEU A C 1
ATOM 2370 O O . LEU A 1 299 ? 14.149 4.717 -20.608 1.00 92.31 299 LEU A O 1
ATOM 2374 N N . ALA A 1 300 ? 12.705 3.940 -22.153 1.00 88.12 300 ALA A N 1
ATOM 2375 C CA . ALA A 1 300 ? 13.047 4.917 -23.183 1.00 88.12 300 ALA A CA 1
ATOM 2376 C C . ALA A 1 300 ? 12.770 6.346 -22.699 1.00 88.12 300 ALA A C 1
ATOM 2378 O O . ALA A 1 300 ? 13.624 7.220 -22.816 1.00 88.12 300 ALA A O 1
ATOM 2379 N N . GLU A 1 301 ? 11.630 6.577 -22.044 1.00 86.06 301 GLU A N 1
ATOM 2380 C CA . GLU A 1 301 ? 11.327 7.891 -21.470 1.00 86.06 301 GLU A CA 1
ATOM 2381 C C . GLU A 1 301 ? 12.285 8.281 -20.337 1.00 86.06 301 GLU A C 1
ATOM 2383 O O . GLU A 1 301 ? 12.632 9.454 -20.186 1.00 86.06 301 GLU A O 1
ATOM 2388 N N . VAL A 1 302 ? 12.734 7.307 -19.537 1.00 91.19 302 VAL A N 1
ATOM 2389 C CA . VAL A 1 302 ? 13.691 7.550 -18.449 1.00 91.19 302 VAL A CA 1
ATOM 2390 C C . VAL A 1 302 ? 15.044 8.008 -18.999 1.00 91.19 302 VAL A C 1
ATOM 2392 O O . VAL A 1 302 ? 15.666 8.876 -18.383 1.00 91.19 302 VAL A O 1
ATOM 2395 N N . LEU A 1 303 ? 15.488 7.495 -20.156 1.00 88.12 303 LEU A N 1
ATOM 2396 C CA . LEU A 1 303 ? 16.774 7.874 -20.760 1.00 88.12 303 LEU A CA 1
ATOM 2397 C C . LEU A 1 303 ? 16.911 9.390 -20.935 1.00 88.12 303 LEU A C 1
ATOM 2399 O O . LEU A 1 303 ? 17.989 9.920 -20.691 1.00 88.12 303 LEU A O 1
ATOM 2403 N N . HIS A 1 304 ? 15.842 10.100 -21.292 1.00 85.69 304 HIS A N 1
ATOM 2404 C CA . HIS A 1 304 ? 15.906 11.544 -21.551 1.00 85.69 304 HIS A CA 1
ATOM 2405 C C . HIS A 1 304 ? 15.915 12.415 -20.285 1.00 85.69 304 HIS A C 1
ATOM 2407 O O . HIS A 1 304 ? 16.196 13.610 -20.363 1.00 85.69 304 HIS A O 1
ATOM 2413 N N . VAL A 1 305 ? 15.593 11.843 -19.122 1.00 88.81 305 VAL A N 1
ATOM 2414 C CA . VAL A 1 305 ? 15.437 12.579 -17.853 1.00 88.81 305 VAL A CA 1
ATOM 2415 C C . VAL A 1 305 ? 16.532 12.219 -16.845 1.00 88.81 305 VAL A C 1
ATOM 2417 O O . VAL A 1 305 ? 16.849 13.001 -15.948 1.00 88.81 305 VAL A O 1
ATOM 2420 N N . LEU A 1 306 ? 17.112 11.025 -16.961 1.00 89.88 306 LEU A N 1
ATOM 2421 C CA . LEU A 1 306 ? 18.037 10.489 -15.974 1.00 89.88 306 LEU A CA 1
ATOM 2422 C C . LEU A 1 306 ? 19.378 11.239 -15.952 1.00 89.88 306 LEU A C 1
ATOM 2424 O O . LEU A 1 306 ? 19.933 11.614 -16.978 1.00 89.88 306 LEU A O 1
ATOM 2428 N N . SER A 1 307 ? 19.944 11.405 -14.756 1.00 88.56 307 SER A N 1
ATOM 2429 C CA . SER A 1 307 ? 21.295 11.948 -14.597 1.00 88.56 307 SER A CA 1
ATOM 2430 C C . SER A 1 307 ? 22.363 10.987 -15.158 1.00 88.56 307 SER A C 1
ATOM 2432 O O . SER A 1 307 ? 22.242 9.775 -14.940 1.00 88.56 307 SER A O 1
ATOM 2434 N N . PRO A 1 308 ? 23.462 11.486 -15.769 1.00 86.25 308 PRO A N 1
ATOM 2435 C CA . PRO A 1 308 ? 24.541 10.646 -16.305 1.00 86.25 308 PRO A CA 1
ATOM 2436 C C . PRO A 1 308 ? 25.135 9.661 -15.288 1.00 86.25 308 PRO A C 1
ATOM 2438 O O . PRO A 1 308 ? 25.554 8.564 -15.651 1.00 86.25 308 PRO A O 1
ATOM 2441 N N . PHE A 1 309 ? 25.122 10.021 -13.999 1.00 87.75 309 PHE A N 1
ATOM 2442 C CA . PHE A 1 309 ? 25.619 9.177 -12.908 1.00 87.75 309 PHE A CA 1
ATOM 2443 C C . PHE A 1 309 ? 24.875 7.844 -12.766 1.00 87.75 309 PHE A C 1
ATOM 2445 O O . PHE A 1 309 ? 25.450 6.884 -12.261 1.00 87.75 309 PHE A O 1
ATOM 2452 N N . TYR A 1 310 ? 23.617 7.778 -13.205 1.00 90.94 310 TYR A N 1
ATOM 2453 C CA . TYR A 1 310 ? 22.773 6.584 -13.102 1.00 90.94 310 TYR A CA 1
ATOM 2454 C C . TYR A 1 310 ? 22.567 5.891 -14.455 1.00 90.94 310 TYR A C 1
ATOM 2456 O O . TYR A 1 310 ? 21.940 4.834 -14.522 1.00 90.94 310 TYR A O 1
ATOM 2464 N N . LEU A 1 311 ? 23.097 6.469 -15.539 1.00 89.62 311 LEU A N 1
ATOM 2465 C CA . LEU A 1 311 ? 22.881 5.987 -16.901 1.00 89.62 311 LEU A CA 1
ATOM 2466 C C . LEU A 1 311 ? 23.411 4.564 -17.095 1.00 89.62 311 LEU A C 1
ATOM 2468 O O . LEU A 1 311 ? 22.732 3.745 -17.702 1.00 89.62 311 LEU A O 1
ATOM 2472 N N . ALA A 1 312 ? 24.582 4.238 -16.541 1.00 91.00 312 ALA A N 1
ATOM 2473 C CA . ALA A 1 312 ? 25.143 2.890 -16.635 1.00 91.00 312 ALA A CA 1
ATOM 2474 C C . ALA A 1 312 ? 24.200 1.824 -16.045 1.00 91.00 312 ALA A C 1
ATOM 2476 O O . ALA A 1 312 ? 23.997 0.783 -16.664 1.00 91.00 312 ALA A O 1
ATOM 2477 N N . ASP A 1 313 ? 23.567 2.096 -14.899 1.00 93.25 313 ASP A N 1
ATOM 2478 C CA . ASP A 1 313 ? 22.622 1.165 -14.272 1.00 93.25 313 ASP A CA 1
ATOM 2479 C C . ASP A 1 313 ? 21.360 0.965 -15.125 1.00 93.25 313 ASP A C 1
ATOM 2481 O O . ASP A 1 313 ? 20.886 -0.162 -15.271 1.00 93.25 313 ASP A O 1
ATOM 2485 N N . LEU A 1 314 ? 20.852 2.034 -15.749 1.00 94.31 314 LEU A N 1
ATOM 2486 C CA . LEU A 1 314 ? 19.742 1.945 -16.701 1.00 94.31 314 LEU A CA 1
ATOM 2487 C C . LEU A 1 314 ? 20.129 1.160 -17.962 1.00 94.31 314 LEU A C 1
ATOM 2489 O O . LEU A 1 314 ? 19.388 0.279 -18.397 1.00 94.31 314 LEU A O 1
ATOM 2493 N N . LEU A 1 315 ? 21.304 1.431 -18.531 1.00 93.25 315 LEU A N 1
ATOM 2494 C CA . LEU A 1 315 ? 21.785 0.735 -19.722 1.00 93.25 315 LEU A CA 1
ATOM 2495 C C . LEU A 1 315 ? 22.010 -0.757 -19.463 1.00 93.25 315 LEU A C 1
ATOM 2497 O O . LEU A 1 315 ? 21.739 -1.552 -20.353 1.00 93.25 315 LEU A O 1
ATOM 2501 N N . ARG A 1 316 ? 22.419 -1.172 -18.255 1.00 94.38 316 ARG A N 1
ATOM 2502 C CA . ARG A 1 316 ? 22.498 -2.602 -17.895 1.00 94.38 316 ARG A CA 1
ATOM 2503 C C . ARG A 1 316 ? 21.139 -3.300 -18.004 1.00 94.38 316 ARG A C 1
ATOM 2505 O O . ARG A 1 316 ? 21.076 -4.430 -18.482 1.00 94.38 316 ARG A O 1
ATOM 2512 N N . ILE A 1 317 ? 20.058 -2.628 -17.604 1.00 94.31 317 ILE A N 1
ATOM 2513 C CA . ILE A 1 317 ? 18.689 -3.151 -17.729 1.00 94.31 317 ILE A CA 1
ATOM 2514 C C . ILE A 1 317 ? 18.296 -3.265 -19.206 1.00 94.31 317 ILE A C 1
ATOM 2516 O O . ILE A 1 317 ? 17.778 -4.296 -19.627 1.00 94.31 317 ILE A O 1
ATOM 2520 N N . ILE A 1 318 ? 18.586 -2.240 -20.012 1.00 93.19 318 ILE A N 1
ATOM 2521 C CA . ILE A 1 318 ? 18.282 -2.260 -21.451 1.00 93.19 318 ILE A CA 1
ATOM 2522 C C . ILE A 1 318 ? 19.112 -3.338 -22.168 1.00 93.19 318 ILE A C 1
ATOM 2524 O O . ILE A 1 318 ? 18.563 -4.087 -22.969 1.00 93.19 318 ILE A O 1
ATOM 2528 N N . VAL A 1 319 ? 20.400 -3.496 -21.838 1.00 93.31 319 VAL A N 1
ATOM 2529 C CA . VAL A 1 319 ? 21.260 -4.577 -22.353 1.00 93.31 319 VAL A CA 1
ATOM 2530 C C . VAL A 1 319 ? 20.686 -5.951 -22.013 1.00 93.31 319 VAL A C 1
ATOM 2532 O O . VAL A 1 319 ? 20.684 -6.832 -22.871 1.00 93.31 319 VAL A O 1
ATOM 2535 N N . PHE A 1 320 ? 20.177 -6.151 -20.794 1.00 92.06 320 PHE A N 1
ATOM 2536 C CA . PHE A 1 320 ? 19.529 -7.410 -20.426 1.00 92.06 320 PHE A CA 1
ATOM 2537 C C . PHE A 1 320 ? 18.377 -7.738 -21.389 1.00 92.06 320 PHE A C 1
ATOM 2539 O O . PHE A 1 320 ? 18.349 -8.817 -21.975 1.00 92.06 320 PHE A O 1
ATOM 2546 N N . VAL A 1 321 ? 17.475 -6.786 -21.629 1.00 89.44 321 VAL A N 1
ATOM 2547 C CA . VAL A 1 321 ? 16.300 -7.011 -22.486 1.00 89.44 321 VAL A CA 1
ATOM 2548 C C . VAL A 1 321 ? 16.672 -7.125 -23.975 1.00 89.44 321 VAL A C 1
ATOM 2550 O O . VAL A 1 321 ? 16.250 -8.057 -24.656 1.00 89.44 321 VAL A O 1
ATOM 2553 N N . VAL A 1 322 ? 17.484 -6.204 -24.494 1.00 88.44 322 VAL A N 1
ATOM 2554 C CA . VAL A 1 322 ? 17.769 -6.101 -25.937 1.00 88.44 322 VAL A CA 1
ATOM 2555 C C . VAL A 1 322 ? 18.848 -7.085 -26.385 1.00 88.44 322 VAL A C 1
ATOM 2557 O O . VAL A 1 322 ? 18.725 -7.722 -27.430 1.00 88.44 322 VAL A O 1
ATOM 2560 N N . VAL A 1 323 ? 19.917 -7.243 -25.604 1.00 86.56 323 VAL A N 1
ATOM 2561 C CA . VAL A 1 323 ? 21.086 -8.040 -26.007 1.00 86.56 323 VAL A CA 1
ATOM 2562 C C . VAL A 1 323 ? 20.973 -9.480 -25.515 1.00 86.56 323 VAL A C 1
ATOM 2564 O O . VAL A 1 323 ? 21.189 -10.405 -26.303 1.00 86.56 323 VAL A O 1
ATOM 2567 N N . GLN A 1 324 ? 20.629 -9.689 -24.238 1.00 86.12 324 GLN A N 1
ATOM 2568 C CA . GLN A 1 324 ? 20.586 -11.036 -23.652 1.00 86.12 324 GLN A CA 1
ATOM 2569 C C . GLN A 1 324 ? 19.295 -11.777 -24.011 1.00 86.12 324 GLN A C 1
ATOM 2571 O O . GLN A 1 324 ? 19.367 -12.912 -24.483 1.00 86.12 324 GLN A O 1
ATOM 2576 N N . GLU A 1 325 ? 18.138 -11.129 -23.848 1.00 83.75 325 GLU A N 1
ATOM 2577 C CA . GLU A 1 325 ? 16.834 -11.716 -24.196 1.00 83.75 325 GLU A CA 1
ATOM 2578 C C . GLU A 1 325 ? 16.473 -11.573 -25.676 1.00 83.75 325 GLU A C 1
ATOM 2580 O O . GLU A 1 325 ? 15.519 -12.201 -26.129 1.00 83.75 325 GLU A O 1
ATOM 2585 N N . ARG A 1 326 ? 17.253 -10.798 -26.446 1.00 80.44 326 ARG A N 1
ATOM 2586 C CA . ARG A 1 326 ? 17.024 -10.548 -27.881 1.00 80.44 326 ARG A CA 1
ATOM 2587 C C . ARG A 1 326 ? 15.598 -10.061 -28.157 1.00 80.44 326 ARG A C 1
ATOM 2589 O O . ARG A 1 326 ? 14.946 -10.536 -29.083 1.00 80.44 326 ARG A O 1
ATOM 2596 N N . CYS A 1 327 ? 15.118 -9.137 -27.329 1.00 77.50 327 CYS A N 1
ATOM 2597 C CA . CYS A 1 327 ? 13.763 -8.609 -27.400 1.00 77.50 327 CYS A CA 1
ATOM 2598 C C . CYS A 1 327 ? 13.749 -7.131 -27.807 1.00 77.50 327 CYS A C 1
ATOM 2600 O O . CYS A 1 327 ? 14.628 -6.360 -27.421 1.00 77.50 327 CYS A O 1
ATOM 2602 N N . GLY A 1 328 ? 12.710 -6.735 -28.539 1.00 72.12 328 GLY A N 1
ATOM 2603 C CA . GLY A 1 328 ? 12.461 -5.359 -28.938 1.00 72.12 328 GLY A CA 1
ATOM 2604 C C . GLY A 1 328 ? 11.995 -5.273 -30.382 1.00 72.12 328 GLY A C 1
ATOM 2605 O O . GLY A 1 328 ? 12.697 -5.685 -31.299 1.00 72.12 328 GLY A O 1
ATOM 2606 N N . HIS A 1 329 ? 10.813 -4.705 -30.582 1.00 75.19 329 HIS A N 1
ATOM 2607 C CA . HIS A 1 329 ? 10.340 -4.321 -31.904 1.00 75.19 329 HIS A CA 1
ATOM 2608 C C . HIS A 1 329 ? 11.130 -3.117 -32.435 1.00 75.19 329 HIS A C 1
ATOM 2610 O O . HIS A 1 329 ? 11.460 -2.224 -31.655 1.00 75.19 329 HIS A O 1
ATOM 2616 N N . GLU A 1 330 ? 11.354 -3.036 -33.751 1.00 71.50 330 GLU A N 1
ATOM 2617 C CA . GLU A 1 330 ? 12.140 -1.977 -34.407 1.00 71.50 330 GLU A CA 1
ATOM 2618 C C . GLU A 1 330 ? 11.776 -0.558 -33.926 1.00 71.50 330 GLU A C 1
ATOM 2620 O O . GLU A 1 330 ? 12.638 0.178 -33.452 1.00 71.50 330 GLU A O 1
ATOM 2625 N N . TYR A 1 331 ? 10.490 -0.186 -33.940 1.00 71.62 331 TYR A N 1
ATOM 2626 C CA . TYR A 1 331 ? 10.039 1.128 -33.466 1.00 71.62 331 TYR A CA 1
ATOM 2627 C C . TYR A 1 331 ? 10.357 1.399 -31.988 1.00 71.62 331 TYR A C 1
ATOM 2629 O O . TYR A 1 331 ? 10.750 2.511 -31.643 1.00 71.62 331 TYR A O 1
ATOM 2637 N N . ILE A 1 332 ? 10.223 0.397 -31.114 1.00 76.44 332 ILE A N 1
ATOM 2638 C CA . ILE A 1 332 ? 10.514 0.538 -29.678 1.00 76.44 332 ILE A CA 1
ATOM 2639 C C . ILE A 1 332 ? 12.027 0.638 -29.457 1.00 76.44 332 ILE A C 1
ATOM 2641 O O . ILE A 1 332 ? 12.488 1.463 -28.671 1.00 76.44 332 ILE A O 1
ATOM 2645 N N . LEU A 1 333 ? 12.812 -0.157 -30.187 1.00 79.06 333 LEU A N 1
ATOM 2646 C CA . LEU A 1 333 ? 14.270 -0.076 -30.165 1.00 79.06 333 LEU A CA 1
ATOM 2647 C C . LEU A 1 333 ? 14.753 1.294 -30.649 1.00 79.06 333 LEU A C 1
ATOM 2649 O O . LEU A 1 333 ? 15.627 1.878 -30.015 1.00 79.06 333 LEU A O 1
ATOM 2653 N N . ASN A 1 334 ? 14.132 1.853 -31.689 1.00 75.94 334 ASN A N 1
ATOM 2654 C CA . ASN A 1 334 ? 14.425 3.199 -32.180 1.00 75.94 334 ASN A CA 1
ATOM 2655 C C . ASN A 1 334 ? 14.119 4.287 -31.136 1.00 75.94 334 ASN A C 1
ATOM 2657 O O . ASN A 1 334 ? 14.891 5.236 -31.013 1.00 75.94 334 ASN A O 1
ATOM 2661 N N . MET A 1 335 ? 13.061 4.132 -30.327 1.00 77.06 335 MET A N 1
ATOM 2662 C CA . MET A 1 335 ? 12.808 5.034 -29.192 1.00 77.06 335 MET A CA 1
ATOM 2663 C C . MET A 1 335 ? 13.934 4.976 -28.153 1.00 77.06 335 MET A C 1
ATOM 2665 O O . MET A 1 335 ? 14.368 6.009 -27.652 1.00 77.06 335 MET A O 1
ATOM 2669 N N . CYS A 1 336 ? 14.440 3.781 -27.835 1.00 79.56 336 CYS A N 1
ATOM 2670 C CA . CYS A 1 336 ? 15.590 3.648 -26.939 1.00 79.56 336 CYS A CA 1
ATOM 2671 C C . CYS A 1 336 ? 16.871 4.228 -27.563 1.00 79.56 336 CYS A C 1
ATOM 2673 O O . CYS A 1 336 ? 17.656 4.870 -26.864 1.00 79.56 336 CYS A O 1
ATOM 2675 N N . LEU A 1 337 ? 17.086 4.016 -28.866 1.00 78.19 337 LEU A N 1
ATOM 2676 C CA . LEU A 1 337 ? 18.255 4.522 -29.584 1.00 78.19 337 LEU A CA 1
ATOM 2677 C C . LEU A 1 337 ? 18.316 6.048 -29.599 1.00 78.19 337 LEU A C 1
ATOM 2679 O O . LEU A 1 337 ? 19.409 6.579 -29.439 1.00 78.19 337 LEU A O 1
ATOM 2683 N N . ASP A 1 338 ? 17.189 6.749 -29.735 1.00 76.12 338 ASP A N 1
ATOM 2684 C CA . ASP A 1 338 ? 17.156 8.218 -29.707 1.00 76.12 338 ASP A CA 1
ATOM 2685 C C . ASP A 1 338 ? 17.801 8.773 -28.422 1.00 76.12 338 ASP A C 1
ATOM 2687 O O . ASP A 1 338 ? 18.759 9.552 -28.468 1.00 76.12 338 ASP A O 1
ATOM 2691 N N . GLY A 1 339 ? 17.375 8.263 -27.260 1.00 77.06 339 GLY A N 1
ATOM 2692 C CA . GLY A 1 339 ? 17.972 8.619 -25.972 1.00 77.06 339 GLY A CA 1
ATOM 2693 C C . GLY A 1 339 ? 19.442 8.201 -25.853 1.00 77.06 339 GLY A C 1
ATOM 2694 O O . GLY A 1 339 ? 20.275 8.979 -25.385 1.00 77.06 339 GLY A O 1
ATOM 2695 N N . ILE A 1 340 ? 19.796 6.993 -26.302 1.00 82.06 340 ILE A N 1
ATOM 2696 C CA . ILE A 1 340 ? 21.175 6.479 -26.222 1.00 82.06 340 ILE A CA 1
ATOM 2697 C C . ILE A 1 340 ? 22.132 7.292 -27.104 1.00 82.06 340 ILE A C 1
ATOM 2699 O O . ILE A 1 340 ? 23.220 7.646 -26.652 1.00 82.06 340 ILE A O 1
ATOM 2703 N N . ILE A 1 341 ? 21.745 7.628 -28.336 1.00 80.81 341 ILE A N 1
ATOM 2704 C CA . ILE A 1 341 ? 22.566 8.399 -29.280 1.00 80.81 341 ILE A CA 1
ATOM 2705 C C . ILE A 1 341 ? 22.781 9.820 -28.759 1.00 80.81 341 ILE A C 1
ATOM 2707 O O . ILE A 1 341 ? 23.908 10.328 -28.796 1.00 80.81 341 ILE A O 1
ATOM 2711 N N . GLN A 1 342 ? 21.731 10.447 -28.216 1.00 80.62 342 GLN A N 1
ATOM 2712 C CA . GLN A 1 342 ? 21.845 11.756 -27.580 1.00 80.62 342 GLN A CA 1
ATOM 2713 C C . GLN A 1 342 ? 22.904 11.730 -26.471 1.00 80.62 342 GLN A C 1
ATOM 2715 O O . GLN A 1 342 ? 23.760 12.615 -26.410 1.00 80.62 342 GLN A O 1
ATOM 2720 N N . TRP A 1 343 ? 22.907 10.681 -25.653 1.00 81.00 343 TRP A N 1
ATOM 2721 C CA . TRP A 1 343 ? 23.922 10.464 -24.632 1.00 81.00 343 TRP A CA 1
ATOM 2722 C C . TRP A 1 343 ? 25.311 10.230 -25.228 1.00 81.00 343 TRP A C 1
ATOM 2724 O O . TRP A 1 343 ? 26.252 10.928 -24.857 1.00 81.00 343 TRP A O 1
ATOM 2734 N N . MET A 1 344 ? 25.461 9.325 -26.194 1.00 78.12 344 MET A N 1
ATOM 2735 C CA . MET A 1 344 ? 26.752 9.036 -26.834 1.00 78.12 344 MET A CA 1
ATOM 2736 C C . MET A 1 344 ? 27.405 10.276 -27.463 1.00 78.12 344 MET A C 1
ATOM 2738 O O . MET A 1 344 ? 28.632 10.360 -27.506 1.00 78.12 344 MET A O 1
ATOM 2742 N N . SER A 1 345 ? 26.615 11.266 -27.891 1.00 79.38 345 SER A N 1
ATOM 2743 C CA . SER A 1 345 ? 27.132 12.555 -28.370 1.00 79.38 345 SER A CA 1
ATOM 2744 C C . SER A 1 345 ? 27.784 13.414 -27.267 1.00 79.38 345 SER A C 1
ATOM 2746 O O . SER A 1 345 ? 28.620 14.269 -27.557 1.00 79.38 345 SER A O 1
ATOM 2748 N N . GLN A 1 346 ? 27.452 13.167 -25.996 1.00 79.19 346 GLN A N 1
ATOM 2749 C CA . GLN A 1 346 ? 27.908 13.902 -24.810 1.00 79.19 346 GLN A CA 1
ATOM 2750 C C . GLN A 1 346 ? 28.972 13.120 -24.019 1.00 79.19 346 GLN A C 1
ATOM 2752 O O . GLN A 1 346 ? 28.848 12.876 -22.816 1.00 79.19 346 GLN A O 1
ATOM 2757 N N . THR A 1 347 ? 30.065 12.750 -24.687 1.00 72.56 347 THR A N 1
ATOM 2758 C CA . THR A 1 347 ? 31.129 11.881 -24.140 1.00 72.56 347 THR A CA 1
ATOM 2759 C C . THR A 1 347 ? 31.804 12.391 -22.861 1.00 72.56 347 THR A C 1
ATOM 2761 O O . THR A 1 347 ? 32.392 11.600 -22.130 1.00 72.56 347 THR A O 1
ATOM 2764 N N . ALA A 1 348 ? 31.701 13.685 -22.545 1.00 78.19 348 ALA A N 1
ATOM 2765 C CA . ALA A 1 348 ? 32.283 14.274 -21.338 1.00 78.19 348 ALA A CA 1
ATOM 2766 C C . ALA A 1 348 ? 31.630 13.793 -20.028 1.00 78.19 348 ALA A C 1
ATOM 2768 O O . ALA A 1 348 ? 32.271 13.838 -18.979 1.00 78.19 348 ALA A O 1
ATOM 2769 N N . PHE A 1 349 ? 30.369 13.352 -20.072 1.00 74.50 349 PHE A N 1
ATOM 2770 C CA . PHE A 1 349 ? 29.585 13.032 -18.871 1.00 74.50 349 PHE A CA 1
ATOM 2771 C C . PHE A 1 349 ? 29.283 11.542 -18.704 1.00 74.50 349 PHE A C 1
ATOM 2773 O O . PHE A 1 349 ? 28.776 11.138 -17.658 1.00 74.50 349 PHE A O 1
ATOM 2780 N N . ILE A 1 350 ? 29.603 10.719 -19.703 1.00 79.44 350 ILE A N 1
ATOM 2781 C CA . ILE A 1 350 ? 29.299 9.289 -19.686 1.00 79.44 350 ILE A CA 1
ATOM 2782 C C . ILE A 1 350 ? 30.511 8.500 -19.196 1.00 79.44 350 ILE A C 1
ATOM 2784 O O . ILE A 1 350 ? 31.578 8.575 -19.809 1.00 79.44 350 ILE A O 1
ATOM 2788 N N . PRO A 1 351 ? 30.367 7.696 -18.127 1.00 80.62 351 PRO A N 1
ATOM 2789 C CA . PRO A 1 351 ? 31.412 6.771 -17.709 1.00 80.62 351 PRO A CA 1
ATOM 2790 C C . PRO A 1 351 ? 31.761 5.779 -18.827 1.00 80.62 351 PRO A C 1
ATOM 2792 O O . PRO A 1 351 ? 30.876 5.322 -19.548 1.00 80.62 351 PRO A O 1
ATOM 2795 N N . ALA A 1 352 ? 33.030 5.368 -18.922 1.00 84.56 352 ALA A N 1
ATOM 2796 C CA . ALA A 1 352 ? 33.493 4.420 -19.944 1.00 84.56 352 ALA A CA 1
ATOM 2797 C C . ALA A 1 352 ? 32.658 3.124 -19.995 1.00 84.56 352 ALA A C 1
ATOM 2799 O O . ALA A 1 352 ? 32.393 2.596 -21.072 1.00 84.56 352 ALA A O 1
ATOM 2800 N N . GLU A 1 353 ? 32.193 2.649 -18.836 1.00 87.44 353 GLU A N 1
ATOM 2801 C CA . GLU A 1 353 ? 31.283 1.506 -18.751 1.00 87.44 353 GLU A CA 1
ATOM 2802 C C . GLU A 1 353 ? 29.938 1.774 -19.445 1.00 87.44 353 GLU A C 1
ATOM 2804 O O . GLU A 1 353 ? 29.491 0.961 -20.250 1.00 87.44 353 GLU A O 1
ATOM 2809 N N . GLY A 1 354 ? 29.309 2.925 -19.182 1.00 84.69 354 GLY A N 1
ATOM 2810 C CA . GLY A 1 354 ? 28.048 3.305 -19.823 1.00 84.69 354 GLY A CA 1
ATOM 2811 C C . GLY A 1 354 ? 28.191 3.414 -21.341 1.00 84.69 354 GLY A C 1
ATOM 2812 O O . GLY A 1 354 ? 27.325 2.950 -22.075 1.00 84.69 354 GLY A O 1
ATOM 2813 N N . LEU A 1 355 ? 29.323 3.939 -21.820 1.00 86.31 355 LEU A N 1
ATOM 2814 C CA . LEU A 1 355 ? 29.616 4.011 -23.251 1.00 86.31 355 LEU A CA 1
ATOM 2815 C C . LEU A 1 355 ? 29.786 2.616 -23.877 1.00 86.31 355 LEU A C 1
ATOM 2817 O O . LEU A 1 355 ? 29.309 2.382 -24.984 1.00 86.31 355 LEU A O 1
ATOM 2821 N N . ALA A 1 356 ? 30.436 1.677 -23.186 1.00 89.25 356 ALA A N 1
ATOM 2822 C CA . ALA A 1 356 ? 30.564 0.299 -23.660 1.00 89.25 356 ALA A CA 1
ATOM 2823 C C . ALA A 1 356 ? 29.198 -0.405 -23.751 1.00 89.25 356 ALA A C 1
ATOM 2825 O O . ALA A 1 356 ? 28.923 -1.081 -24.740 1.00 89.25 356 ALA A O 1
ATOM 2826 N N . LEU A 1 357 ? 28.325 -0.209 -22.756 1.00 90.94 357 LEU A N 1
ATOM 2827 C CA . LEU A 1 357 ? 26.959 -0.748 -22.766 1.00 90.94 357 LEU A CA 1
ATOM 2828 C C . LEU A 1 357 ? 26.112 -0.135 -23.890 1.00 90.94 357 LEU A C 1
ATOM 2830 O O . LEU A 1 357 ? 25.385 -0.854 -24.569 1.00 90.94 357 LEU A O 1
ATOM 2834 N N . ALA A 1 358 ? 26.236 1.174 -24.124 1.00 87.44 358 ALA A N 1
ATOM 2835 C CA . ALA A 1 358 ? 25.548 1.860 -25.215 1.00 87.44 358 ALA A CA 1
ATOM 2836 C C . ALA A 1 358 ? 25.949 1.297 -26.588 1.00 87.44 358 ALA A C 1
ATOM 2838 O O . ALA A 1 358 ? 25.073 0.978 -27.390 1.00 87.44 358 ALA A O 1
ATOM 2839 N N . HIS A 1 359 ? 27.250 1.093 -26.834 1.00 87.62 359 HIS A N 1
ATOM 2840 C CA . HIS A 1 359 ? 27.724 0.475 -28.077 1.00 87.62 359 HIS A CA 1
ATOM 2841 C C . HIS A 1 359 ? 27.161 -0.937 -28.275 1.00 87.62 359 HIS A C 1
ATOM 2843 O O . HIS A 1 359 ? 26.692 -1.236 -29.366 1.00 87.62 359 HIS A O 1
ATOM 2849 N N . GLN A 1 360 ? 27.122 -1.770 -27.226 1.00 90.25 360 GLN A N 1
ATOM 2850 C CA . GLN A 1 360 ? 26.540 -3.118 -27.316 1.00 90.25 360 GLN A CA 1
ATOM 2851 C C . GLN A 1 360 ? 25.069 -3.096 -27.750 1.00 90.25 360 GLN A C 1
ATOM 2853 O O . GLN A 1 360 ? 24.648 -3.947 -28.531 1.00 90.25 360 GLN A O 1
ATOM 2858 N N . ILE A 1 361 ? 24.283 -2.134 -27.251 1.00 87.00 361 ILE A N 1
ATOM 2859 C CA . ILE A 1 361 ? 22.879 -1.978 -27.652 1.00 87.00 361 ILE A CA 1
ATOM 2860 C C . ILE A 1 361 ? 22.802 -1.550 -29.119 1.00 87.00 361 ILE A C 1
ATOM 2862 O O . ILE A 1 361 ? 22.089 -2.181 -29.891 1.00 87.00 361 ILE A O 1
ATOM 2866 N N . VAL A 1 362 ? 23.549 -0.514 -29.513 1.00 86.38 362 VAL A N 1
ATOM 2867 C CA . VAL A 1 362 ? 23.528 0.023 -30.884 1.00 86.38 362 VAL A CA 1
ATOM 2868 C C . VAL A 1 362 ? 23.945 -1.036 -31.903 1.00 86.38 362 VAL A C 1
ATOM 2870 O O . VAL A 1 362 ? 23.222 -1.258 -32.870 1.00 86.38 362 VAL A O 1
ATOM 2873 N N . GLU A 1 363 ? 25.063 -1.728 -31.671 1.00 86.62 363 GLU A N 1
ATOM 2874 C CA . GLU A 1 363 ? 25.528 -2.822 -32.532 1.00 86.62 363 GLU A CA 1
ATOM 2875 C C . GLU A 1 363 ? 24.457 -3.902 -32.664 1.00 86.62 363 GLU A C 1
ATOM 2877 O O . GLU A 1 363 ? 24.136 -4.326 -33.771 1.00 86.62 363 GLU A O 1
ATOM 2882 N N . LYS A 1 364 ? 23.831 -4.293 -31.547 1.00 84.19 364 LYS A N 1
ATOM 2883 C CA . LYS A 1 364 ? 22.798 -5.324 -31.563 1.00 84.19 364 LYS A CA 1
ATOM 2884 C C . LYS A 1 364 ? 21.559 -4.907 -32.354 1.00 84.19 364 LYS A C 1
ATOM 2886 O O . LYS A 1 364 ? 21.030 -5.731 -33.100 1.00 84.19 364 LYS A O 1
ATOM 2891 N N . VAL A 1 365 ? 21.087 -3.670 -32.193 1.00 79.75 365 VAL A N 1
ATOM 2892 C CA . VAL A 1 365 ? 19.912 -3.173 -32.926 1.00 79.75 365 VAL A CA 1
ATOM 2893 C C . VAL A 1 365 ? 20.213 -3.103 -34.426 1.00 79.75 365 VAL A C 1
ATOM 2895 O O . VAL A 1 365 ? 19.422 -3.607 -35.216 1.00 79.75 365 VAL A O 1
ATOM 2898 N N . LEU A 1 366 ? 21.388 -2.596 -34.817 1.00 78.25 366 LEU A N 1
ATOM 2899 C CA . LEU A 1 366 ? 21.807 -2.515 -36.223 1.00 78.25 366 LEU A CA 1
ATOM 2900 C C . LEU A 1 366 ? 22.067 -3.895 -36.859 1.00 78.25 366 LEU A C 1
ATOM 2902 O O . LEU A 1 366 ? 21.820 -4.084 -38.047 1.00 78.25 366 LEU A O 1
ATOM 2906 N N . ASP A 1 367 ? 22.526 -4.881 -36.083 1.00 77.62 367 ASP A N 1
ATOM 2907 C CA . ASP A 1 367 ? 22.727 -6.257 -36.559 1.00 77.62 367 ASP A CA 1
ATOM 2908 C C . ASP A 1 367 ? 21.414 -7.040 -36.733 1.00 77.62 367 ASP A C 1
ATOM 2910 O O . ASP A 1 367 ? 21.393 -8.067 -37.419 1.00 77.62 367 ASP A O 1
ATOM 2914 N N . THR A 1 368 ? 20.312 -6.583 -36.126 1.00 59.12 368 THR A N 1
ATOM 2915 C CA . THR A 1 368 ? 19.015 -7.282 -36.172 1.00 59.12 368 THR A CA 1
ATOM 2916 C C . THR A 1 368 ? 18.426 -7.303 -37.589 1.00 59.12 368 THR A C 1
ATOM 2918 O O . THR A 1 368 ? 17.774 -8.278 -37.951 1.00 59.12 368 THR A O 1
ATOM 2921 N N . GLU A 1 369 ? 18.801 -6.356 -38.459 1.00 52.31 369 GLU A N 1
ATOM 2922 C CA . GLU A 1 369 ? 18.452 -6.364 -39.892 1.00 52.31 369 GLU A CA 1
ATOM 2923 C C . GLU A 1 369 ? 19.007 -7.582 -40.669 1.00 52.31 369 GLU A C 1
ATOM 2925 O O . GLU A 1 369 ? 18.658 -7.794 -41.831 1.00 52.31 369 GLU A O 1
ATOM 2930 N N . ARG A 1 370 ? 19.891 -8.401 -40.069 1.00 46.59 370 ARG A N 1
ATOM 2931 C CA . ARG A 1 370 ? 20.590 -9.504 -40.757 1.00 46.59 370 ARG A CA 1
ATOM 2932 C C . ARG A 1 370 ? 20.218 -10.918 -40.294 1.00 46.59 370 ARG A C 1
ATOM 2934 O O . ARG A 1 370 ? 20.683 -11.865 -40.928 1.00 46.59 370 ARG A O 1
ATOM 2941 N N . SER A 1 371 ? 19.422 -11.112 -39.231 1.00 44.88 371 SER A N 1
ATOM 2942 C CA . SER A 1 371 ? 19.258 -12.441 -38.595 1.00 44.88 371 SER A CA 1
ATOM 2943 C C . SER A 1 371 ? 17.821 -12.945 -38.371 1.00 44.88 371 SER A C 1
ATOM 2945 O O . SER A 1 371 ? 17.578 -13.645 -37.387 1.00 44.88 371 SER A O 1
ATOM 2947 N N . ASP A 1 372 ? 16.878 -12.671 -39.273 1.00 43.97 372 ASP A N 1
ATOM 2948 C CA . ASP A 1 372 ? 15.488 -13.163 -39.179 1.00 43.97 372 ASP A CA 1
ATOM 2949 C C . ASP A 1 372 ? 15.287 -14.577 -39.748 1.00 43.97 372 ASP A C 1
ATOM 2951 O O . ASP A 1 372 ? 14.459 -14.833 -40.622 1.00 43.97 372 ASP A O 1
ATOM 2955 N N . GLN A 1 373 ? 16.048 -15.549 -39.244 1.00 39.81 373 GLN A N 1
ATOM 2956 C CA . GLN A 1 373 ? 15.758 -16.964 -39.495 1.00 39.81 373 GLN A CA 1
ATOM 2957 C C . GLN A 1 373 ? 15.830 -17.759 -38.188 1.00 39.81 373 GLN A C 1
ATOM 2959 O O . GLN A 1 373 ? 16.831 -18.406 -37.890 1.00 39.81 373 GLN A O 1
ATOM 2964 N N . GLY A 1 374 ? 14.744 -17.714 -37.403 1.00 43.22 374 GLY A N 1
ATOM 2965 C CA . GLY A 1 374 ? 14.428 -18.776 -36.436 1.00 43.22 374 GLY A CA 1
ATOM 2966 C C . GLY A 1 374 ? 14.258 -18.408 -34.957 1.00 43.22 374 GLY A C 1
ATOM 2967 O O . GLY A 1 374 ? 14.174 -19.328 -34.147 1.00 43.22 374 GLY A O 1
ATOM 2968 N N . ALA A 1 375 ? 14.199 -17.131 -34.565 1.00 48.81 375 ALA A N 1
ATOM 2969 C CA . ALA A 1 375 ? 13.854 -16.766 -33.184 1.00 48.81 375 ALA A CA 1
ATOM 2970 C C . ALA A 1 375 ? 12.325 -16.708 -32.991 1.00 48.81 375 ALA A C 1
ATOM 2972 O O . ALA A 1 375 ? 11.617 -16.184 -33.849 1.00 48.81 375 ALA A O 1
ATOM 2973 N N . GLU A 1 376 ? 11.810 -17.238 -31.874 1.00 53.69 376 GLU A N 1
ATOM 2974 C CA . GLU A 1 376 ? 10.421 -16.993 -31.457 1.00 53.69 376 GLU A CA 1
ATOM 2975 C C . GLU A 1 376 ? 10.213 -15.483 -31.304 1.00 53.69 376 GLU A C 1
ATOM 2977 O O . GLU A 1 376 ? 10.830 -14.848 -30.447 1.00 53.69 376 GLU A O 1
ATOM 2982 N N . VAL A 1 377 ? 9.358 -14.904 -32.148 1.00 58.44 377 VAL A N 1
ATOM 2983 C CA . VAL A 1 377 ? 8.997 -13.487 -32.067 1.00 58.44 377 VAL A CA 1
ATOM 2984 C C . VAL A 1 377 ? 8.190 -13.285 -30.788 1.00 58.44 377 VAL A C 1
ATOM 2986 O O . VAL A 1 377 ? 7.049 -13.737 -30.680 1.00 58.44 377 VAL A O 1
ATOM 2989 N N . ILE A 1 378 ? 8.801 -12.630 -29.801 1.00 61.72 378 ILE A N 1
ATOM 2990 C CA . ILE A 1 378 ? 8.129 -12.224 -28.566 1.00 61.72 378 ILE A CA 1
ATOM 2991 C C . ILE A 1 378 ? 7.002 -11.259 -28.949 1.00 61.72 378 ILE A C 1
ATOM 2993 O O . ILE A 1 378 ? 7.250 -10.245 -29.600 1.00 61.72 378 ILE A O 1
ATOM 2997 N N . SER A 1 379 ? 5.767 -11.585 -28.562 1.00 60.19 379 SER A N 1
ATOM 2998 C CA . SER A 1 379 ? 4.585 -10.791 -28.898 1.00 60.19 379 SER A CA 1
ATOM 2999 C C . SER A 1 379 ? 3.760 -10.459 -27.661 1.00 60.19 379 SER A C 1
ATOM 3001 O O . SER A 1 379 ? 3.316 -11.333 -26.919 1.00 60.19 379 SER A O 1
ATOM 3003 N N . THR A 1 380 ? 3.448 -9.176 -27.514 1.00 58.91 380 THR A N 1
ATOM 3004 C CA . THR A 1 380 ? 2.496 -8.607 -26.557 1.00 58.91 380 THR A CA 1
ATOM 3005 C C . THR A 1 380 ? 1.044 -9.038 -26.823 1.00 58.91 380 THR A C 1
ATOM 3007 O O . THR A 1 380 ? 0.143 -8.697 -26.061 1.00 58.91 380 THR A O 1
ATOM 3010 N N . LYS A 1 381 ? 0.760 -9.855 -27.849 1.00 55.03 381 LYS A N 1
ATOM 3011 C CA . LYS A 1 381 ? -0.585 -10.419 -28.082 1.00 55.03 381 LYS A CA 1
ATOM 3012 C C . LYS A 1 381 ? -1.031 -11.411 -26.999 1.00 55.03 381 LYS A C 1
ATOM 3014 O O . LYS A 1 381 ? -2.232 -11.596 -26.822 1.00 55.03 381 LYS A O 1
ATOM 3019 N N . GLN A 1 382 ? -0.100 -12.035 -26.269 1.00 55.50 382 GLN A N 1
ATOM 3020 C CA . GLN A 1 382 ? -0.405 -12.931 -25.135 1.00 55.50 382 GLN A CA 1
ATOM 3021 C C . GLN A 1 382 ? -0.399 -12.213 -23.774 1.00 55.50 382 GLN A C 1
ATOM 3023 O O . GLN A 1 382 ? -0.527 -12.840 -22.721 1.00 55.50 382 GLN A O 1
ATOM 3028 N N . LEU A 1 383 ? -0.268 -10.888 -23.787 1.00 60.34 383 LEU A N 1
ATOM 3029 C CA . LEU A 1 383 ? 0.010 -10.087 -22.608 1.00 60.34 383 LEU A CA 1
ATOM 3030 C C . LEU A 1 383 ? -1.228 -10.021 -21.707 1.00 60.34 383 LEU A C 1
ATOM 3032 O O . LEU A 1 383 ? -2.284 -9.491 -22.068 1.00 60.34 383 LEU A O 1
ATOM 3036 N N . LYS A 1 384 ? -1.108 -10.594 -20.508 1.00 60.12 384 LYS A N 1
ATOM 3037 C CA . LYS A 1 384 ? -2.143 -10.469 -19.481 1.00 60.12 384 LYS A CA 1
ATOM 3038 C C . LYS A 1 384 ? -2.174 -9.010 -19.024 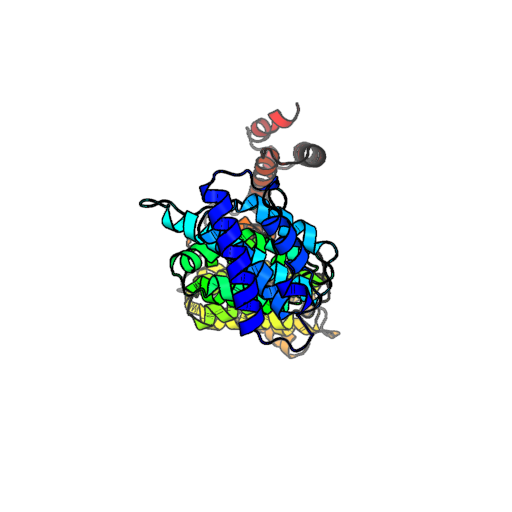1.00 60.12 384 LYS A C 1
ATOM 3040 O O . LYS A 1 384 ? -1.122 -8.471 -18.700 1.00 60.12 384 LYS A O 1
ATOM 3045 N N . PRO A 1 385 ? -3.339 -8.345 -18.980 1.00 57.31 385 PRO A N 1
ATOM 3046 C CA . PRO A 1 385 ? -3.392 -6.966 -18.520 1.00 57.31 385 PRO A CA 1
ATOM 3047 C C . PRO A 1 385 ? -2.851 -6.892 -17.088 1.00 57.31 385 PRO A C 1
ATOM 3049 O O . PRO A 1 385 ? -3.428 -7.502 -16.187 1.00 57.31 385 PRO A O 1
ATOM 3052 N N . ALA A 1 386 ? -1.755 -6.154 -16.883 1.00 59.69 386 ALA A N 1
ATOM 3053 C CA . ALA A 1 386 ? -1.246 -5.897 -15.542 1.00 59.69 386 ALA A CA 1
ATOM 3054 C C . ALA A 1 386 ? -2.314 -5.150 -14.747 1.00 59.69 386 ALA A C 1
ATOM 3056 O O . ALA A 1 386 ? -2.916 -4.195 -15.252 1.00 59.69 386 ALA A O 1
ATOM 3057 N N . HIS A 1 387 ? -2.531 -5.537 -13.491 1.00 63.22 387 HIS A N 1
ATOM 3058 C CA . HIS A 1 387 ? -3.564 -4.910 -12.662 1.00 63.22 387 HIS A CA 1
ATOM 3059 C C . HIS A 1 387 ? -3.339 -3.390 -12.537 1.00 63.22 387 HIS A C 1
ATOM 3061 O O . HIS A 1 387 ? -4.284 -2.601 -12.559 1.00 63.22 387 HIS A O 1
ATOM 3067 N N . MET A 1 388 ? -2.069 -2.970 -12.502 1.00 63.12 388 MET A N 1
ATOM 3068 C CA . MET A 1 388 ? -1.650 -1.566 -12.412 1.00 63.12 388 MET A CA 1
ATOM 3069 C C . MET A 1 388 ? -1.963 -0.728 -13.661 1.00 63.12 388 MET A C 1
ATOM 3071 O O . MET A 1 388 ? -2.039 0.498 -13.558 1.00 63.12 388 MET A O 1
ATOM 3075 N N . ARG A 1 389 ? -2.205 -1.358 -14.823 1.00 66.31 389 ARG A N 1
ATOM 3076 C CA . ARG A 1 389 ? -2.542 -0.668 -16.083 1.00 66.31 389 ARG A CA 1
ATOM 3077 C C . ARG A 1 389 ? -3.756 0.246 -15.921 1.00 66.31 389 ARG A C 1
ATOM 3079 O O . ARG A 1 389 ? -3.774 1.345 -16.456 1.00 66.31 389 ARG A O 1
ATOM 3086 N N . ASN A 1 390 ? -4.756 -0.185 -15.157 1.00 60.97 390 ASN A N 1
ATOM 3087 C CA . ASN A 1 390 ? -6.020 0.543 -15.020 1.00 60.97 390 ASN A CA 1
ATOM 3088 C C . ASN A 1 390 ? -5.923 1.791 -14.129 1.00 60.97 390 ASN A C 1
ATOM 3090 O O . ASN A 1 390 ? -6.862 2.584 -14.091 1.00 60.97 390 ASN A O 1
ATOM 3094 N N . TYR A 1 391 ? -4.814 1.963 -13.406 1.00 64.81 391 TYR A N 1
ATOM 3095 C CA . TYR A 1 391 ? -4.677 2.997 -12.379 1.00 64.81 391 TYR A CA 1
ATOM 3096 C C . TYR A 1 391 ? -3.624 4.053 -12.717 1.00 64.81 391 TYR A C 1
ATOM 3098 O O . TYR A 1 391 ? -3.694 5.166 -12.194 1.00 64.81 391 TYR A O 1
ATOM 3106 N N . HIS A 1 392 ? -2.688 3.747 -13.621 1.00 71.38 392 HIS A N 1
ATOM 3107 C CA . HIS A 1 392 ? -1.626 4.668 -14.017 1.00 71.38 392 HIS A CA 1
ATOM 3108 C C . HIS A 1 392 ? -1.643 4.922 -15.530 1.00 71.38 392 HIS A C 1
ATOM 3110 O O . HIS A 1 392 ? -1.423 3.986 -16.302 1.00 71.38 392 HIS A O 1
ATOM 3116 N N . PRO A 1 393 ? -1.866 6.177 -15.972 1.00 73.44 393 PRO A N 1
ATOM 3117 C CA . PRO A 1 393 ? -2.001 6.499 -17.392 1.00 73.44 393 PRO A CA 1
ATOM 3118 C C . PRO A 1 393 ? -0.720 6.208 -18.178 1.00 73.44 393 PRO A C 1
ATOM 3120 O O . PRO A 1 393 ? -0.806 5.676 -19.276 1.00 73.44 393 PRO A O 1
ATOM 3123 N N . ASP A 1 394 ? 0.454 6.472 -17.601 1.00 74.56 394 ASP A N 1
ATOM 3124 C CA . ASP A 1 394 ? 1.745 6.217 -18.253 1.00 74.56 394 ASP A CA 1
ATOM 3125 C C . ASP A 1 394 ? 1.950 4.715 -18.534 1.00 74.56 394 ASP A C 1
ATOM 3127 O O . ASP A 1 394 ? 2.413 4.328 -19.605 1.00 74.56 394 ASP A O 1
ATOM 3131 N N . ILE A 1 395 ? 1.515 3.848 -17.610 1.00 80.00 395 ILE A N 1
ATOM 3132 C CA . ILE A 1 395 ? 1.541 2.392 -17.804 1.00 80.00 395 ILE A CA 1
ATOM 3133 C C . ILE A 1 395 ? 0.520 1.987 -18.868 1.00 80.00 395 ILE A C 1
ATOM 3135 O O . ILE A 1 395 ? 0.847 1.205 -19.754 1.00 80.00 395 ILE A O 1
ATOM 3139 N N . ALA A 1 396 ? -0.702 2.525 -18.823 1.00 75.50 396 ALA A N 1
ATOM 3140 C CA . ALA A 1 396 ? -1.713 2.251 -19.843 1.00 75.50 396 ALA A CA 1
ATOM 3141 C C . ALA A 1 396 ? -1.217 2.595 -21.254 1.00 75.50 396 ALA A C 1
ATOM 3143 O O . ALA A 1 396 ? -1.314 1.758 -22.149 1.00 75.50 396 ALA A O 1
ATOM 3144 N N . ILE A 1 397 ? -0.611 3.773 -21.415 1.00 73.06 397 ILE A N 1
ATOM 3145 C CA . ILE A 1 397 ? -0.028 4.232 -22.678 1.00 73.06 397 ILE A CA 1
ATOM 3146 C C . ILE A 1 397 ? 1.086 3.288 -23.134 1.00 73.06 397 ILE A C 1
ATOM 3148 O O . ILE A 1 397 ? 1.113 2.924 -24.304 1.00 73.06 397 ILE A O 1
ATOM 3152 N N . ALA A 1 398 ? 1.970 2.842 -22.236 1.00 78.75 398 ALA A N 1
ATOM 3153 C CA . ALA A 1 398 ? 3.041 1.914 -22.598 1.00 78.75 398 ALA A CA 1
ATOM 3154 C C . ALA A 1 398 ? 2.509 0.556 -23.095 1.00 78.75 398 ALA A C 1
ATOM 3156 O O . ALA A 1 398 ? 3.013 0.019 -24.081 1.00 78.75 398 ALA A O 1
ATOM 3157 N N . PHE A 1 399 ? 1.458 0.021 -22.462 1.00 78.69 399 PHE A N 1
ATOM 3158 C CA . PHE A 1 399 ? 0.774 -1.193 -22.928 1.00 78.69 399 PHE A CA 1
ATOM 3159 C C . PHE A 1 399 ? 0.106 -0.989 -24.292 1.00 78.69 399 PHE A C 1
ATOM 3161 O O . PHE A 1 399 ? 0.221 -1.845 -25.172 1.00 78.69 399 PHE A O 1
ATOM 3168 N N . ASP A 1 400 ? -0.588 0.135 -24.469 1.00 73.81 400 ASP A N 1
ATOM 3169 C CA . ASP A 1 400 ? -1.280 0.458 -25.717 1.00 73.81 400 ASP A CA 1
ATOM 3170 C C . ASP A 1 400 ? -0.282 0.661 -26.863 1.00 73.81 400 ASP A C 1
ATOM 3172 O O . ASP A 1 400 ? -0.508 0.153 -27.958 1.00 73.81 400 ASP A O 1
ATOM 3176 N N . LEU A 1 401 ? 0.847 1.331 -26.609 1.00 71.06 401 LEU A N 1
ATOM 3177 C CA . LEU A 1 401 ? 1.908 1.551 -27.590 1.00 71.06 401 LEU A CA 1
ATOM 3178 C C . LEU A 1 401 ? 2.581 0.234 -27.991 1.00 71.06 401 LEU A C 1
ATOM 3180 O O . LEU A 1 401 ? 2.749 -0.019 -29.181 1.00 71.06 401 LEU A O 1
ATOM 3184 N N . ALA A 1 402 ? 2.912 -0.622 -27.020 1.00 75.00 402 ALA A N 1
ATOM 3185 C CA . ALA A 1 402 ? 3.502 -1.932 -27.289 1.00 75.00 402 ALA A CA 1
ATOM 3186 C C . ALA A 1 402 ? 2.573 -2.807 -28.150 1.00 75.00 402 ALA A C 1
ATOM 3188 O O . ALA A 1 402 ? 3.007 -3.391 -29.142 1.00 75.00 402 ALA A O 1
ATOM 3189 N N . THR A 1 403 ? 1.275 -2.815 -27.828 1.00 73.75 403 THR A N 1
ATOM 3190 C CA . THR A 1 403 ? 0.257 -3.543 -28.604 1.00 73.75 403 THR A CA 1
ATOM 3191 C C . THR A 1 403 ? 0.079 -2.945 -30.004 1.00 73.75 403 THR A C 1
ATOM 3193 O O . THR A 1 403 ? -0.063 -3.673 -30.988 1.00 73.75 403 THR A O 1
ATOM 3196 N N . LEU A 1 404 ? 0.073 -1.611 -30.104 1.00 67.12 404 LEU A N 1
ATOM 3197 C CA . LEU A 1 404 ? -0.118 -0.889 -31.359 1.00 67.12 404 LEU A CA 1
ATOM 3198 C C . LEU A 1 404 ? 1.009 -1.192 -32.343 1.00 67.12 404 LEU A C 1
ATOM 3200 O O . LEU A 1 404 ? 0.731 -1.518 -33.496 1.00 67.12 404 LEU A O 1
ATOM 3204 N N . VAL A 1 405 ? 2.254 -1.106 -31.880 1.00 68.62 405 VAL A N 1
ATOM 3205 C CA . VAL A 1 405 ? 3.451 -1.329 -32.693 1.00 68.62 405 VAL A CA 1
ATOM 3206 C C . VAL A 1 405 ? 3.432 -2.729 -33.320 1.00 68.62 405 VAL A C 1
ATOM 3208 O O . VAL A 1 405 ? 3.558 -2.853 -34.531 1.00 68.62 405 VAL A O 1
ATOM 3211 N N . GLU A 1 406 ? 3.107 -3.768 -32.551 1.00 66.69 406 GLU A N 1
ATOM 3212 C CA . GLU A 1 406 ? 2.997 -5.134 -33.089 1.00 66.69 406 GLU A CA 1
ATOM 3213 C C . GLU A 1 406 ? 1.798 -5.367 -34.018 1.00 66.69 406 GLU A C 1
ATOM 3215 O O . GLU A 1 406 ? 1.785 -6.300 -34.826 1.00 66.69 406 GLU A O 1
ATOM 3220 N N . SER A 1 407 ? 0.735 -4.575 -33.869 1.00 65.31 407 SER A N 1
ATOM 3221 C CA . SER A 1 407 ? -0.426 -4.645 -34.761 1.00 65.31 407 SER A CA 1
ATOM 3222 C C . SER A 1 407 ? -0.180 -3.953 -36.101 1.00 65.31 407 SER A C 1
ATOM 3224 O O . SER A 1 407 ? -0.802 -4.331 -37.094 1.00 65.31 407 SER A O 1
ATOM 3226 N N . PHE A 1 408 ? 0.727 -2.972 -36.131 1.00 60.50 408 PHE A N 1
ATOM 3227 C CA . PHE A 1 408 ? 1.060 -2.203 -37.323 1.00 60.50 408 PHE A CA 1
ATOM 3228 C C . PHE A 1 408 ? 1.783 -3.069 -38.360 1.00 60.50 408 PHE A C 1
ATOM 3230 O O . PHE A 1 408 ? 1.345 -3.121 -39.508 1.00 60.50 408 PHE A O 1
ATOM 3237 N N . ASP A 1 409 ? 2.778 -3.848 -37.932 1.00 56.75 409 ASP A N 1
ATOM 3238 C CA . ASP A 1 409 ? 3.524 -4.773 -38.799 1.00 56.75 409 ASP A CA 1
ATOM 3239 C C . ASP A 1 409 ? 2.659 -5.914 -39.356 1.00 56.75 409 ASP A C 1
ATOM 3241 O O . ASP A 1 409 ? 2.931 -6.452 -40.427 1.00 56.75 409 ASP A O 1
ATOM 3245 N N . ALA A 1 410 ? 1.580 -6.273 -38.652 1.00 53.16 410 ALA A N 1
ATOM 3246 C CA . ALA A 1 410 ? 0.618 -7.277 -39.101 1.00 53.16 410 ALA A CA 1
ATOM 3247 C C . ALA A 1 410 ? -0.424 -6.731 -40.096 1.00 53.16 410 ALA A C 1
ATOM 3249 O O . ALA A 1 410 ? -1.242 -7.502 -40.601 1.00 53.16 410 ALA A O 1
ATOM 3250 N N . SER A 1 411 ? -0.452 -5.417 -40.335 1.00 50.84 411 SER A N 1
ATOM 3251 C CA . SER A 1 411 ? -1.401 -4.786 -41.247 1.00 50.84 411 SER A CA 1
ATOM 3252 C C . SER A 1 411 ? -0.780 -4.600 -42.633 1.00 50.84 411 SER A C 1
ATOM 3254 O O . SER A 1 411 ? 0.321 -4.076 -42.760 1.00 50.84 411 SER A O 1
ATOM 3256 N N . ASP A 1 412 ? -1.511 -4.968 -43.691 1.00 44.47 412 ASP A N 1
ATOM 3257 C CA . ASP A 1 412 ? -1.060 -4.829 -45.092 1.00 44.47 412 ASP A CA 1
ATOM 3258 C C . ASP A 1 412 ? -0.786 -3.365 -45.517 1.00 44.47 412 ASP A C 1
ATOM 3260 O O . ASP A 1 412 ? -0.267 -3.114 -46.603 1.00 44.47 412 ASP A O 1
ATOM 3264 N N . ASN A 1 413 ? -1.128 -2.386 -44.669 1.00 46.94 413 ASN A N 1
ATOM 3265 C CA . ASN A 1 413 ? -0.905 -0.961 -44.891 1.00 46.94 413 ASN A CA 1
ATOM 3266 C C . ASN A 1 413 ? 0.132 -0.419 -43.896 1.00 46.94 413 ASN A C 1
ATOM 3268 O O . ASN A 1 413 ? -0.226 0.145 -42.862 1.00 46.94 413 ASN A O 1
ATOM 3272 N N . GLN A 1 414 ? 1.412 -0.509 -44.265 1.00 49.62 414 GLN A N 1
ATOM 3273 C CA . GLN A 1 414 ? 2.548 0.146 -43.595 1.00 49.62 414 GLN A CA 1
ATOM 3274 C C . GLN A 1 414 ? 2.543 1.679 -43.798 1.00 49.62 414 GLN A C 1
ATOM 3276 O O . GLN A 1 414 ? 3.549 2.287 -44.159 1.00 49.62 414 GLN A O 1
ATOM 3281 N N . ASP A 1 415 ? 1.395 2.335 -43.622 1.00 46.09 415 ASP A N 1
ATOM 3282 C CA . ASP A 1 415 ? 1.281 3.784 -43.774 1.00 46.09 415 ASP A CA 1
ATOM 3283 C C . ASP A 1 415 ? 1.480 4.476 -42.417 1.00 46.09 415 ASP A C 1
ATOM 3285 O O . ASP A 1 415 ? 0.657 4.375 -41.504 1.00 46.09 415 ASP A O 1
ATOM 3289 N N . VAL A 1 416 ? 2.580 5.217 -42.280 1.00 40.03 416 VAL A N 1
ATOM 3290 C CA . VAL A 1 416 ? 2.939 5.987 -41.076 1.00 40.03 416 VAL A CA 1
ATOM 3291 C C . VAL A 1 416 ? 1.842 7.001 -40.704 1.00 40.03 416 VAL A C 1
ATOM 3293 O O . VAL A 1 416 ? 1.646 7.319 -39.527 1.00 40.03 416 VAL A O 1
ATOM 3296 N N . PHE A 1 417 ? 1.044 7.465 -41.675 1.00 37.50 417 PHE A N 1
ATOM 3297 C CA . PHE A 1 417 ? -0.125 8.302 -41.398 1.00 37.50 417 PHE A CA 1
ATOM 3298 C C . PHE A 1 417 ? -1.280 7.521 -40.761 1.00 37.50 417 PHE A C 1
ATOM 3300 O O . PHE A 1 417 ? -1.993 8.080 -39.924 1.00 37.50 417 PHE A O 1
ATOM 3307 N N . ALA A 1 418 ? -1.446 6.235 -41.084 1.00 43.44 418 ALA A N 1
ATOM 3308 C CA . ALA A 1 418 ? -2.395 5.351 -40.410 1.00 43.44 418 ALA A CA 1
ATOM 3309 C C . ALA A 1 418 ? -1.936 5.030 -38.978 1.00 43.44 418 ALA A C 1
ATOM 3311 O O . ALA A 1 418 ? -2.769 5.015 -38.070 1.00 43.44 418 ALA A O 1
ATOM 3312 N N . PHE A 1 419 ? -0.627 4.882 -38.744 1.00 41.75 419 PHE A N 1
ATOM 3313 C CA . PHE A 1 419 ? -0.030 4.740 -37.408 1.00 41.75 419 PHE A CA 1
ATOM 3314 C C . PHE A 1 419 ? -0.314 5.965 -36.522 1.00 41.75 419 PHE A C 1
ATOM 3316 O O . PHE A 1 419 ? -0.914 5.843 -35.450 1.00 41.75 419 PHE A O 1
ATOM 3323 N N . ALA A 1 420 ? -0.002 7.169 -37.015 1.00 40.75 420 ALA A N 1
ATOM 3324 C CA . ALA A 1 420 ? -0.307 8.419 -36.321 1.00 40.75 420 ALA A CA 1
ATOM 3325 C C . ALA A 1 420 ? -1.823 8.632 -36.138 1.00 40.75 420 ALA A C 1
ATOM 3327 O O . ALA A 1 420 ? -2.263 9.070 -35.075 1.00 40.75 420 ALA A O 1
ATOM 3328 N N . CYS A 1 421 ? -2.649 8.271 -37.129 1.00 42.94 421 CYS A N 1
ATOM 3329 C CA . CYS A 1 421 ? -4.109 8.329 -37.011 1.00 42.94 421 CYS A CA 1
ATOM 3330 C C . CYS A 1 421 ? -4.667 7.330 -35.994 1.00 42.94 421 CYS A C 1
ATOM 3332 O O . CYS A 1 421 ? -5.660 7.649 -35.346 1.00 42.94 421 CYS A O 1
ATOM 3334 N N . THR A 1 422 ? -4.056 6.155 -35.827 1.00 50.16 422 THR A N 1
ATOM 3335 C CA . THR A 1 422 ? -4.493 5.135 -34.858 1.00 50.16 422 THR A CA 1
ATOM 3336 C C . THR A 1 422 ? -4.103 5.527 -33.433 1.00 50.16 422 THR A C 1
ATOM 3338 O O . THR A 1 422 ? -4.928 5.420 -32.526 1.00 50.16 422 THR A O 1
ATOM 3341 N N . LEU A 1 423 ? -2.911 6.104 -33.247 1.00 48.84 423 LEU A N 1
ATOM 3342 C CA . LEU A 1 423 ? -2.490 6.721 -31.986 1.00 48.84 423 LEU A CA 1
ATOM 3343 C C . LEU A 1 423 ? -3.400 7.907 -31.616 1.00 48.84 423 LEU A C 1
ATOM 3345 O O . LEU A 1 423 ? -3.938 7.972 -30.510 1.00 48.84 423 LEU A O 1
ATOM 3349 N N . CYS A 1 424 ? -3.665 8.808 -32.569 1.00 52.94 424 CYS A N 1
ATOM 3350 C CA . CYS A 1 424 ? -4.638 9.885 -32.397 1.00 52.94 424 CYS A CA 1
ATOM 3351 C C . CYS A 1 424 ? -6.042 9.339 -32.103 1.00 52.94 424 CYS A C 1
ATOM 3353 O O . CYS A 1 424 ? -6.721 9.869 -31.231 1.00 52.94 424 CYS A O 1
ATOM 3355 N N . ARG A 1 425 ? -6.482 8.270 -32.775 1.00 56.44 425 ARG A N 1
ATOM 3356 C CA . ARG A 1 425 ? -7.781 7.627 -32.543 1.00 56.44 425 ARG A CA 1
ATOM 3357 C C . ARG A 1 425 ? -7.910 7.102 -31.120 1.00 56.44 425 ARG A C 1
ATOM 3359 O O . ARG A 1 425 ? -8.920 7.390 -30.489 1.00 56.44 425 ARG A O 1
ATOM 3366 N N . ALA A 1 426 ? -6.914 6.375 -30.617 1.00 53.97 426 ALA A N 1
ATOM 3367 C CA . ALA A 1 426 ? -6.915 5.853 -29.252 1.00 53.97 426 ALA A CA 1
ATOM 3368 C C . ALA A 1 426 ? -6.991 6.993 -28.225 1.00 53.97 426 ALA A C 1
ATOM 3370 O O . ALA A 1 426 ? -7.813 6.951 -27.311 1.00 53.97 426 ALA A O 1
ATOM 3371 N N . ILE A 1 427 ? -6.231 8.071 -28.447 1.00 55.34 427 ILE A N 1
ATOM 3372 C CA . ILE A 1 427 ? -6.270 9.281 -27.618 1.00 55.34 427 ILE A CA 1
ATOM 3373 C C . ILE A 1 427 ? -7.647 9.963 -27.694 1.00 55.34 427 ILE A C 1
ATOM 3375 O O . ILE A 1 427 ? -8.231 10.286 -26.663 1.00 55.34 427 ILE A O 1
ATOM 3379 N N . TYR A 1 428 ? -8.224 10.156 -28.883 1.00 58.31 428 TYR A N 1
ATOM 3380 C CA . TYR A 1 428 ? -9.531 10.807 -29.041 1.00 58.31 428 TYR A CA 1
ATOM 3381 C C . TYR A 1 428 ? -10.704 9.940 -28.560 1.00 58.31 428 TYR A C 1
ATOM 3383 O O . TYR A 1 428 ? -11.716 10.480 -28.112 1.00 58.31 428 TYR A O 1
ATOM 3391 N N . GLU A 1 429 ? -10.608 8.612 -28.632 1.00 58.56 429 GLU A N 1
ATOM 3392 C CA . GLU A 1 429 ? -11.583 7.690 -28.042 1.00 58.56 429 GLU A CA 1
ATOM 3393 C C . GLU A 1 429 ? -11.467 7.657 -26.513 1.00 58.56 429 GLU A C 1
ATOM 3395 O O . GLU A 1 429 ? -12.493 7.738 -25.836 1.00 58.56 429 GLU A O 1
ATOM 3400 N N . PHE A 1 430 ? -10.248 7.644 -25.964 1.00 56.12 430 PHE A N 1
ATOM 3401 C CA . PHE A 1 430 ? -9.998 7.783 -24.529 1.00 56.12 430 PHE A CA 1
ATOM 3402 C C . PHE A 1 430 ? -10.570 9.098 -23.988 1.00 56.12 430 PHE A C 1
ATOM 3404 O O . PHE A 1 430 ? -11.390 9.080 -23.071 1.00 56.12 430 PHE A O 1
ATOM 3411 N N . LEU A 1 431 ? -10.231 10.233 -24.609 1.00 53.19 431 LEU A N 1
ATOM 3412 C CA . LEU A 1 431 ? -10.730 11.556 -24.222 1.00 53.19 431 LEU A CA 1
ATOM 3413 C C . LEU A 1 431 ? -12.263 11.654 -24.316 1.00 53.19 431 LEU A C 1
ATOM 3415 O O . LEU A 1 431 ? -12.902 12.267 -23.462 1.00 53.19 431 LEU A O 1
ATOM 3419 N N . PHE A 1 432 ? -12.880 11.016 -25.314 1.00 58.16 432 PHE A N 1
ATOM 3420 C CA . PHE A 1 432 ? -14.339 10.970 -25.459 1.00 58.16 432 PHE A CA 1
ATOM 3421 C C . PHE A 1 432 ? -15.031 10.110 -24.402 1.00 58.16 432 PHE A C 1
ATOM 3423 O O . PHE A 1 432 ? -16.091 10.482 -23.895 1.00 58.16 432 PHE A O 1
ATOM 3430 N N . ASN A 1 433 ? -14.442 8.965 -24.064 1.00 59.56 433 ASN A N 1
ATOM 3431 C CA . ASN A 1 433 ? -14.948 8.093 -23.009 1.00 59.56 433 ASN A CA 1
ATOM 3432 C C . ASN A 1 433 ? -14.799 8.756 -21.633 1.00 59.56 433 ASN A C 1
ATOM 3434 O O . ASN A 1 433 ? -15.718 8.678 -20.819 1.00 59.56 433 ASN A O 1
ATOM 3438 N N . LEU A 1 434 ? -13.699 9.483 -21.415 1.00 53.22 434 LEU A N 1
ATOM 3439 C CA . LEU A 1 434 ? -13.465 10.287 -20.218 1.00 53.22 434 LEU A CA 1
ATOM 3440 C C . LEU A 1 434 ? -14.508 11.413 -20.091 1.00 53.22 434 LEU A C 1
ATOM 3442 O O . LEU A 1 434 ? -15.103 11.574 -19.029 1.00 53.22 434 LEU A O 1
ATOM 3446 N N . TYR A 1 435 ? -14.797 12.135 -21.183 1.00 58.91 435 TYR A N 1
ATOM 3447 C CA . TYR A 1 435 ? -15.837 13.176 -21.229 1.00 58.91 435 TYR A CA 1
ATOM 3448 C C . TYR A 1 435 ? -17.242 12.640 -20.902 1.00 58.91 435 TYR A C 1
ATOM 3450 O O . TYR A 1 435 ? -18.037 13.317 -20.255 1.00 58.91 435 TYR A O 1
ATOM 3458 N N . LYS A 1 436 ? -17.574 11.418 -21.336 1.00 59.25 436 LYS A N 1
ATOM 3459 C CA . LYS A 1 436 ? -18.880 10.792 -21.058 1.00 59.25 436 LYS A CA 1
ATOM 3460 C C . LYS A 1 436 ? -19.046 10.310 -19.616 1.00 59.25 436 LYS A C 1
ATOM 3462 O O . LYS A 1 436 ? -20.149 9.909 -19.241 1.00 59.25 436 LYS A O 1
ATOM 3467 N N . HIS A 1 437 ? -17.986 10.326 -18.816 1.00 57.00 437 HIS A N 1
ATOM 3468 C CA . HIS A 1 437 ? -18.033 9.849 -17.445 1.00 57.00 437 HIS A CA 1
ATOM 3469 C C . HIS A 1 437 ? -18.678 10.899 -16.525 1.00 57.00 437 HIS A C 1
ATOM 3471 O O . HIS A 1 437 ? -18.219 12.035 -16.430 1.00 57.00 437 HIS A O 1
ATOM 3477 N N . THR A 1 438 ? -19.720 10.513 -15.786 1.00 49.91 438 THR A N 1
ATOM 3478 C CA . THR A 1 438 ? -20.591 11.406 -14.984 1.00 49.91 438 THR A CA 1
ATOM 3479 C C . THR A 1 438 ? -19.917 12.099 -13.791 1.00 49.91 438 THR A C 1
ATOM 3481 O O . THR A 1 438 ? -20.562 12.860 -13.075 1.00 49.91 438 THR A O 1
ATOM 3484 N N . ILE A 1 439 ? -18.631 11.837 -13.559 1.00 55.16 439 ILE A N 1
ATOM 3485 C CA . ILE A 1 439 ? -17.866 12.289 -12.386 1.00 55.16 439 ILE A CA 1
ATOM 3486 C C . ILE A 1 439 ? -16.969 13.494 -12.737 1.00 55.16 439 ILE A C 1
ATOM 3488 O O . ILE A 1 439 ? -16.413 14.139 -11.850 1.00 55.16 439 ILE A O 1
ATOM 3492 N N . MET A 1 440 ? -16.823 13.829 -14.024 1.00 49.53 440 MET A N 1
ATOM 3493 C CA . MET A 1 440 ? -15.926 14.898 -14.461 1.00 49.53 440 MET A CA 1
ATOM 3494 C C . MET A 1 440 ? -16.468 16.291 -14.078 1.00 49.53 440 MET A C 1
ATOM 3496 O O . MET A 1 440 ? -17.606 16.615 -14.423 1.00 49.53 440 MET A O 1
ATOM 3500 N N . PRO A 1 441 ? -15.674 17.151 -13.404 1.00 63.94 441 PRO A N 1
ATOM 3501 C CA . PRO A 1 441 ? -16.093 18.516 -13.099 1.00 63.94 441 PRO A CA 1
ATOM 3502 C C . PRO A 1 441 ? -16.311 19.335 -14.379 1.00 63.94 441 PRO A C 1
ATOM 3504 O O . PRO A 1 441 ? -15.510 19.255 -15.313 1.00 63.94 441 PRO A O 1
ATOM 3507 N N . ALA A 1 442 ? -17.356 20.168 -14.393 1.00 62.09 442 ALA A N 1
ATOM 3508 C CA . ALA A 1 442 ? -17.785 20.922 -15.576 1.00 62.09 442 ALA A CA 1
ATOM 3509 C C . ALA A 1 442 ? -16.662 21.767 -16.209 1.00 62.09 442 ALA A C 1
ATOM 3511 O O . ALA A 1 442 ? -16.502 21.764 -17.424 1.00 62.09 442 ALA A O 1
ATOM 3512 N N . SER A 1 443 ? -15.801 22.382 -15.391 1.00 54.53 443 SER A N 1
ATOM 3513 C CA . SER A 1 443 ? -14.675 23.197 -15.868 1.00 54.53 443 SER A CA 1
ATOM 3514 C C . SER A 1 443 ? -13.647 22.416 -16.692 1.00 54.53 443 SER A C 1
ATOM 3516 O O . SER A 1 443 ? -13.015 22.984 -17.574 1.00 54.53 443 SER A O 1
ATOM 3518 N N . TYR A 1 444 ? -13.461 21.121 -16.418 1.00 45.69 444 TYR A N 1
ATOM 3519 C CA . TYR A 1 444 ? -12.583 20.261 -17.215 1.00 45.69 444 TYR A CA 1
ATOM 3520 C C . TYR A 1 444 ? -13.318 19.707 -18.434 1.00 45.69 444 TYR A C 1
ATOM 3522 O O . TYR A 1 444 ? -12.736 19.649 -19.514 1.00 45.69 444 TYR A O 1
ATOM 3530 N N . ALA A 1 445 ? -14.601 19.361 -18.288 1.00 55.50 445 ALA A N 1
ATOM 3531 C CA . ALA A 1 445 ? -15.431 18.885 -19.392 1.00 55.50 445 ALA A CA 1
ATOM 3532 C C . ALA A 1 445 ? -15.510 19.908 -20.540 1.00 55.50 445 ALA A C 1
ATOM 3534 O O . ALA A 1 445 ? -15.449 19.512 -21.703 1.00 55.50 445 ALA A O 1
ATOM 3535 N N . ASP A 1 446 ? -15.567 21.205 -20.225 1.00 56.84 446 ASP A N 1
ATOM 3536 C CA . ASP A 1 446 ? -15.568 22.286 -21.216 1.00 56.84 446 ASP A CA 1
ATOM 3537 C C . ASP A 1 446 ? -14.212 22.427 -21.924 1.00 56.84 446 ASP A C 1
ATOM 3539 O O . ASP A 1 446 ? -14.162 22.556 -23.144 1.00 56.84 446 ASP A O 1
ATOM 3543 N N . VAL A 1 447 ? -13.097 22.295 -21.199 1.00 55.53 447 VAL A N 1
ATOM 3544 C CA . VAL A 1 447 ? -11.746 22.314 -21.791 1.00 55.53 447 VAL A CA 1
ATOM 3545 C C . VAL A 1 447 ? -11.522 21.106 -22.706 1.00 55.53 447 VAL A C 1
ATOM 3547 O O . VAL A 1 447 ? -10.989 21.256 -23.804 1.00 55.53 447 VAL A O 1
ATOM 3550 N N . PHE A 1 448 ? -11.965 19.912 -22.302 1.00 55.34 448 PHE A N 1
ATOM 3551 C CA . PHE A 1 448 ? -11.883 18.710 -23.138 1.00 55.34 448 PHE A CA 1
ATOM 3552 C C . PHE A 1 448 ? -12.792 18.802 -24.366 1.00 55.34 448 PHE A C 1
ATOM 3554 O O . PHE A 1 448 ? -12.385 18.416 -25.463 1.00 55.34 448 PHE A O 1
ATOM 3561 N N . ARG A 1 449 ? -13.999 19.355 -24.208 1.00 61.38 449 ARG A N 1
ATOM 3562 C CA . ARG A 1 449 ? -14.927 19.637 -25.307 1.00 61.38 449 ARG A CA 1
ATOM 3563 C C . ARG A 1 449 ? -14.296 20.587 -26.323 1.00 61.38 449 ARG A C 1
ATOM 3565 O O . ARG A 1 449 ? -14.262 20.258 -27.508 1.00 61.38 449 ARG A O 1
ATOM 3572 N N . GLU A 1 450 ? -13.752 21.712 -25.871 1.00 56.81 450 GLU A N 1
ATOM 3573 C CA . GLU A 1 450 ? -13.084 22.688 -26.735 1.00 56.81 450 GLU A CA 1
ATOM 3574 C C . GLU A 1 450 ? -11.834 22.097 -27.400 1.00 56.81 450 GLU A C 1
ATOM 3576 O O . GLU A 1 450 ? -11.654 22.257 -28.604 1.00 56.81 450 GLU A O 1
ATOM 3581 N N . ALA A 1 451 ? -11.022 21.314 -26.682 1.00 53.66 451 ALA A N 1
ATOM 3582 C CA . ALA A 1 451 ? -9.849 20.644 -27.250 1.00 53.66 451 ALA A CA 1
ATOM 3583 C C . ALA A 1 451 ? -10.214 19.638 -28.363 1.00 53.66 451 ALA A C 1
ATOM 3585 O O . ALA A 1 451 ? -9.542 19.579 -29.400 1.00 53.66 451 ALA A O 1
ATOM 3586 N N . ILE A 1 452 ? -11.304 18.879 -28.193 1.00 58.78 452 ILE A N 1
ATOM 3587 C CA . ILE A 1 452 ? -11.835 17.960 -29.214 1.00 58.78 452 ILE A CA 1
ATOM 3588 C C . ILE A 1 452 ? -12.394 18.746 -30.412 1.00 58.78 452 ILE A C 1
ATOM 3590 O O . ILE A 1 452 ? -12.155 18.367 -31.559 1.00 58.78 452 ILE A O 1
ATOM 3594 N N . ILE A 1 453 ? -13.087 19.867 -30.176 1.00 61.78 453 ILE A N 1
ATOM 3595 C CA . ILE A 1 453 ? -13.633 20.726 -31.240 1.00 61.78 453 ILE A CA 1
ATOM 3596 C C . ILE A 1 453 ? -12.519 21.418 -32.037 1.00 61.78 453 ILE A C 1
ATOM 3598 O O . ILE A 1 453 ? -12.571 21.436 -33.269 1.00 61.78 453 ILE A O 1
ATOM 3602 N N . CYS A 1 454 ? -11.487 21.926 -31.363 1.00 54.66 454 CYS A N 1
ATOM 3603 C CA . CYS A 1 454 ? -10.309 22.546 -31.978 1.00 54.66 454 CYS A CA 1
ATOM 3604 C C . CYS A 1 454 ? -9.480 21.541 -32.789 1.00 54.66 454 CYS A C 1
ATOM 3606 O O . CYS A 1 454 ? -8.764 21.919 -33.715 1.00 54.66 454 CYS A O 1
ATOM 3608 N N . SER A 1 455 ? -9.620 20.250 -32.488 1.00 56.09 455 SER A N 1
ATOM 3609 C CA . SER A 1 455 ? -8.965 19.166 -33.217 1.00 56.09 455 SER A CA 1
ATOM 3610 C C . SER A 1 455 ? -9.699 18.745 -34.498 1.00 56.09 455 SER A C 1
ATOM 3612 O O . SER A 1 455 ? -9.191 17.885 -35.209 1.00 56.09 455 SER A O 1
ATOM 3614 N N . ARG A 1 456 ? -10.850 19.351 -34.843 1.00 58.44 456 ARG A N 1
ATOM 3615 C CA . ARG A 1 456 ? -11.687 18.975 -36.005 1.00 58.44 456 ARG A CA 1
ATOM 3616 C C . ARG A 1 456 ? -10.927 18.867 -37.330 1.00 58.44 456 ARG A C 1
ATOM 3618 O O . ARG A 1 456 ? -11.301 18.057 -38.164 1.00 58.44 456 ARG A O 1
ATOM 3625 N N . ASN A 1 457 ? -9.901 19.688 -37.534 1.00 56.34 457 ASN A N 1
ATOM 3626 C CA . ASN A 1 457 ? -9.151 19.738 -38.794 1.00 56.34 457 ASN A CA 1
ATOM 3627 C C . ASN A 1 457 ? -7.976 18.743 -38.830 1.00 56.34 457 ASN A C 1
ATOM 3629 O O . ASN A 1 457 ? -7.063 18.896 -39.639 1.00 56.34 457 ASN A O 1
ATOM 3633 N N . LYS A 1 458 ? -7.929 17.781 -37.899 1.00 64.12 458 LYS A N 1
ATOM 3634 C CA . LYS A 1 458 ? -6.915 16.724 -37.885 1.00 64.12 458 LYS A CA 1
ATOM 3635 C C . LYS A 1 458 ? -7.351 15.554 -38.782 1.00 64.12 458 LYS A C 1
ATOM 3637 O O . LYS A 1 458 ? -8.536 15.220 -38.759 1.00 64.12 458 LYS A O 1
ATOM 3642 N N . PRO A 1 459 ? -6.404 14.861 -39.450 1.00 56.28 459 PRO A N 1
ATOM 3643 C CA . PRO A 1 459 ? -6.689 13.782 -40.409 1.00 56.28 459 PRO A CA 1
ATOM 3644 C C . PRO A 1 459 ? -7.626 12.679 -39.892 1.00 56.28 459 PRO A C 1
ATOM 3646 O O . PRO A 1 459 ? -8.423 12.114 -40.636 1.00 56.28 459 PRO A O 1
ATOM 3649 N N . TYR A 1 460 ? -7.595 12.413 -38.582 1.00 61.88 460 TYR A N 1
ATOM 3650 C CA . TYR A 1 460 ? -8.502 11.481 -37.907 1.00 61.88 460 TYR A CA 1
ATOM 3651 C C . TYR A 1 460 ? -9.997 11.789 -38.142 1.00 61.88 460 TYR A C 1
ATOM 3653 O O . TYR A 1 460 ? -10.810 10.874 -38.290 1.00 61.88 460 TYR A O 1
ATOM 3661 N N . PHE A 1 461 ? -10.378 13.068 -38.205 1.00 63.91 461 PHE A N 1
ATOM 3662 C CA . PHE A 1 461 ? -11.773 13.494 -38.354 1.00 63.91 461 PHE A CA 1
ATOM 3663 C C . PHE A 1 461 ? -12.239 13.607 -39.811 1.00 63.91 461 PHE A C 1
ATOM 3665 O O . PHE A 1 461 ? -13.441 13.767 -40.039 1.00 63.91 461 PHE A O 1
ATOM 3672 N N . ASP A 1 462 ? -11.331 13.456 -40.780 1.00 65.44 462 ASP A N 1
ATOM 3673 C CA . ASP A 1 462 ? -11.649 13.464 -42.215 1.00 65.44 462 ASP A CA 1
ATOM 3674 C C . ASP A 1 462 ? -12.311 12.149 -42.666 1.00 65.44 462 ASP A C 1
ATOM 3676 O O . ASP A 1 462 ? -12.977 12.081 -43.702 1.00 65.44 462 ASP A O 1
ATOM 3680 N N . SER A 1 463 ? -12.199 11.103 -41.839 1.00 69.94 463 SER A N 1
ATOM 3681 C CA . S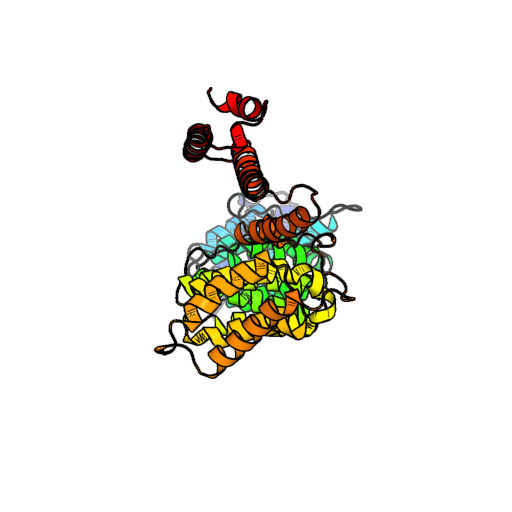ER A 1 463 ? -12.888 9.828 -42.029 1.00 69.94 463 SER A CA 1
ATOM 3682 C C . SER A 1 463 ? -14.410 10.006 -41.955 1.00 69.94 463 SER A C 1
ATOM 3684 O O . SER A 1 463 ? -14.979 10.419 -40.936 1.00 69.94 463 SER A O 1
ATOM 3686 N N . LYS A 1 464 ? -15.095 9.667 -43.053 1.00 55.62 464 LYS A N 1
ATOM 3687 C CA . LYS A 1 464 ? -16.538 9.874 -43.236 1.00 55.62 464 LYS A CA 1
ATOM 3688 C C . LYS A 1 464 ? -17.333 9.197 -42.112 1.00 55.62 464 LYS A C 1
ATOM 3690 O O . LYS A 1 464 ? -17.364 7.977 -42.008 1.00 55.62 464 LYS A O 1
ATOM 3695 N N . GLY A 1 465 ? -17.993 9.998 -41.274 1.00 60.06 465 GLY A N 1
ATOM 3696 C CA . GLY A 1 465 ? -18.837 9.514 -40.176 1.00 60.06 465 GLY A CA 1
ATOM 3697 C C . GLY A 1 465 ? -18.226 9.640 -38.774 1.00 60.06 465 GLY A C 1
ATOM 3698 O O . GLY A 1 465 ? -18.983 9.650 -37.800 1.00 60.06 465 GLY A O 1
ATOM 3699 N N . VAL A 1 466 ? -16.905 9.827 -38.655 1.00 66.56 466 VAL A N 1
ATOM 3700 C CA . VAL A 1 466 ? -16.210 9.934 -37.358 1.00 66.56 466 VAL A CA 1
ATOM 3701 C C . VAL A 1 466 ? -16.622 11.209 -36.639 1.00 66.56 466 VAL A C 1
ATOM 3703 O O . VAL A 1 466 ? -17.136 11.124 -35.529 1.00 66.56 466 VAL A O 1
ATOM 3706 N N . TRP A 1 467 ? -16.530 12.376 -37.286 1.00 64.94 467 TRP A N 1
ATOM 3707 C CA . TRP A 1 467 ? -16.945 13.651 -36.687 1.00 64.94 467 TRP A CA 1
ATOM 3708 C C . TRP A 1 467 ? -18.400 13.632 -36.188 1.00 64.94 467 TRP A C 1
ATOM 3710 O O . TRP A 1 467 ? -18.685 14.144 -35.110 1.00 64.94 467 TRP A O 1
ATOM 3720 N N . THR A 1 468 ? -19.319 12.963 -36.891 1.00 67.56 468 THR A N 1
ATOM 3721 C CA . THR A 1 468 ? -20.739 12.848 -36.500 1.00 67.56 468 THR A CA 1
ATOM 3722 C C . THR A 1 468 ? -20.954 12.216 -35.121 1.00 67.56 468 THR A C 1
ATOM 3724 O O . THR A 1 468 ? -21.904 12.593 -34.437 1.00 67.56 468 THR A O 1
ATOM 3727 N N . LYS A 1 469 ? -20.050 11.335 -34.662 1.00 66.19 469 LYS A N 1
ATOM 3728 C CA . LYS A 1 469 ? -20.047 10.766 -33.296 1.00 66.19 469 LYS A CA 1
ATOM 3729 C C . LYS A 1 469 ? -19.767 11.826 -32.217 1.00 66.19 469 LYS A C 1
ATOM 3731 O O . LYS A 1 469 ? -20.222 11.686 -31.084 1.00 66.19 469 LYS A O 1
ATOM 3736 N N . TYR A 1 470 ? -19.059 12.894 -32.584 1.00 61.78 470 TYR A N 1
ATOM 3737 C CA . TYR A 1 470 ? -18.620 13.994 -31.718 1.00 61.78 470 TYR A CA 1
ATOM 3738 C C . TYR A 1 470 ? -19.443 15.279 -31.925 1.00 61.78 470 TYR A C 1
ATOM 3740 O O . TYR A 1 470 ? -19.393 16.179 -31.094 1.00 61.78 470 TYR A O 1
ATOM 3748 N N . VAL A 1 471 ? -20.268 15.364 -32.979 1.00 56.47 471 VAL A N 1
ATOM 3749 C CA . VAL A 1 471 ? -21.161 16.513 -33.257 1.00 56.47 471 VAL A CA 1
ATOM 3750 C C . VAL A 1 471 ? -22.144 16.784 -32.109 1.00 56.47 471 VAL A C 1
ATOM 3752 O O . VAL A 1 471 ? -22.513 17.936 -31.884 1.00 56.47 471 VAL A O 1
ATOM 3755 N N . GLY A 1 472 ? -22.510 15.761 -31.329 1.00 56.22 472 GLY A N 1
ATOM 3756 C CA . GLY A 1 472 ? -23.335 15.907 -30.123 1.00 56.22 472 GLY A CA 1
ATOM 3757 C C . GLY A 1 472 ? -22.699 16.736 -28.997 1.00 56.22 472 GLY A C 1
ATOM 3758 O O . GLY A 1 472 ? -23.407 17.121 -28.074 1.00 56.22 472 GLY A O 1
ATOM 3759 N N . LEU A 1 473 ? -21.398 17.044 -29.082 1.00 53.78 473 LEU A N 1
ATOM 3760 C CA . LEU A 1 473 ? -20.655 17.870 -28.120 1.00 53.78 473 LEU A CA 1
ATOM 3761 C C . LEU A 1 473 ? -20.857 19.384 -28.321 1.00 53.78 473 LEU A C 1
ATOM 3763 O O . LEU A 1 473 ? -20.435 20.167 -27.479 1.00 53.78 473 LEU A O 1
ATOM 3767 N N . ARG A 1 474 ? -21.490 19.812 -29.425 1.00 48.84 474 ARG A N 1
ATOM 3768 C CA . ARG A 1 474 ? -21.756 21.232 -29.743 1.00 48.84 474 ARG A CA 1
ATOM 3769 C C . ARG A 1 474 ? -22.975 21.836 -29.025 1.00 48.84 474 ARG A C 1
ATOM 3771 O O . ARG A 1 474 ? -23.318 22.975 -29.330 1.00 48.84 474 ARG A O 1
ATOM 3778 N N . LYS A 1 475 ? -23.656 21.085 -28.153 1.00 43.38 475 LYS A N 1
ATOM 3779 C CA . LYS A 1 475 ? -24.811 21.576 -27.384 1.00 43.38 475 LYS A CA 1
ATOM 3780 C C . LYS A 1 475 ? -24.418 22.096 -26.014 1.00 43.38 475 LYS A C 1
ATOM 3782 O O . LYS A 1 475 ? -23.678 21.377 -25.300 1.00 43.38 475 LYS A O 1
#